Protein AF-A0A2T5M7U8-F1 (afdb_monomer_lite)

Structure (mmCIF, N/CA/C/O backbone):
data_AF-A0A2T5M7U8-F1
#
_entry.id   AF-A0A2T5M7U8-F1
#
loop_
_atom_site.group_PDB
_atom_site.id
_atom_site.type_symbol
_atom_site.label_atom_id
_atom_site.label_alt_id
_atom_site.label_comp_id
_atom_site.label_asym_id
_atom_site.label_entity_id
_atom_site.label_seq_id
_atom_site.pdbx_PDB_ins_code
_atom_site.Cartn_x
_atom_site.Cartn_y
_atom_site.Cartn_z
_atom_site.occupancy
_atom_site.B_iso_or_equiv
_atom_site.auth_seq_id
_atom_site.auth_comp_id
_atom_site.auth_asym_id
_atom_site.auth_atom_id
_atom_site.pdbx_PDB_model_num
ATOM 1 N N . MET A 1 1 ? 13.655 22.685 -53.821 1.00 27.70 1 MET A N 1
ATOM 2 C CA . MET A 1 1 ? 14.341 23.251 -52.641 1.00 27.70 1 MET A CA 1
ATOM 3 C C . MET A 1 1 ? 13.446 23.027 -51.431 1.00 27.70 1 MET A C 1
ATOM 5 O O . MET A 1 1 ? 12.507 23.777 -51.225 1.00 27.70 1 MET A O 1
ATOM 9 N N . VAL A 1 2 ? 13.665 21.926 -50.711 1.00 22.22 2 VAL A N 1
ATOM 10 C CA . VAL A 1 2 ? 12.977 21.591 -49.456 1.00 22.22 2 VAL A CA 1
ATOM 11 C C . VAL A 1 2 ? 14.079 21.524 -48.406 1.00 22.22 2 VAL A C 1
ATOM 13 O O . VAL A 1 2 ? 14.940 20.652 -48.486 1.00 22.22 2 VAL A O 1
ATOM 16 N N . HIS A 1 3 ? 14.112 22.482 -47.484 1.00 22.84 3 HIS A N 1
ATOM 17 C CA . HIS A 1 3 ? 15.019 22.454 -46.340 1.00 22.84 3 HIS A CA 1
ATOM 18 C C . HIS A 1 3 ? 14.261 21.906 -45.131 1.00 22.84 3 HIS A C 1
ATOM 20 O O . HIS A 1 3 ? 13.363 22.553 -44.600 1.00 22.84 3 HIS A O 1
ATOM 26 N N . ARG A 1 4 ? 14.630 20.683 -44.730 1.00 22.94 4 ARG A N 1
ATOM 27 C CA . ARG A 1 4 ? 14.409 20.161 -43.380 1.00 22.94 4 ARG A CA 1
ATOM 28 C C . ARG A 1 4 ? 15.319 20.944 -42.435 1.00 22.94 4 ARG A C 1
ATOM 30 O O . ARG A 1 4 ? 16.530 20.918 -42.625 1.00 22.94 4 ARG A O 1
ATOM 37 N N . GLN A 1 5 ? 14.751 21.580 -41.419 1.00 24.81 5 GLN A N 1
ATOM 38 C CA . GLN A 1 5 ? 15.480 21.870 -40.188 1.00 24.81 5 GLN A CA 1
ATOM 39 C C . GLN A 1 5 ? 15.090 20.798 -39.172 1.00 24.81 5 GLN A C 1
ATOM 41 O O . GLN A 1 5 ? 13.940 20.729 -38.741 1.00 24.81 5 GLN A O 1
ATOM 46 N N . SER A 1 6 ? 16.042 19.919 -38.863 1.00 27.14 6 SER A N 1
ATOM 47 C CA . SER A 1 6 ? 16.039 19.112 -37.649 1.00 27.14 6 SER A CA 1
ATOM 48 C C . SER A 1 6 ? 16.266 20.054 -36.472 1.00 27.14 6 SER A C 1
ATOM 50 O O . SER A 1 6 ? 17.273 20.758 -36.434 1.00 27.14 6 SER A O 1
ATOM 52 N N . GLN A 1 7 ? 15.318 20.105 -35.544 1.00 25.80 7 GLN A N 1
ATOM 53 C CA . GLN A 1 7 ? 15.579 20.618 -34.206 1.00 25.80 7 GLN A CA 1
ATOM 54 C C . GLN A 1 7 ? 15.781 19.406 -33.308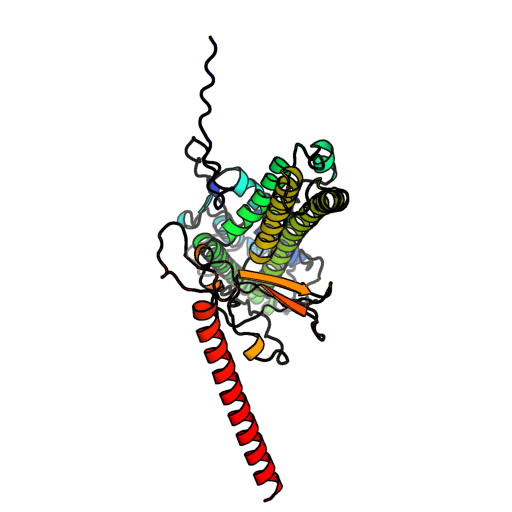 1.00 25.80 7 GLN A C 1
ATOM 56 O O . GLN A 1 7 ? 14.877 18.581 -33.158 1.00 25.80 7 GLN A O 1
ATOM 61 N N . ASP A 1 8 ? 17.004 19.288 -32.807 1.00 23.95 8 ASP A N 1
ATOM 62 C CA . ASP A 1 8 ? 17.447 18.251 -31.892 1.00 23.95 8 ASP A CA 1
ATOM 63 C C . ASP A 1 8 ? 16.664 18.345 -30.576 1.00 23.95 8 ASP A C 1
ATOM 65 O O . ASP A 1 8 ? 16.608 19.388 -29.923 1.00 23.95 8 ASP A O 1
ATOM 69 N N . LEU A 1 9 ? 16.009 17.240 -30.221 1.00 25.14 9 LEU A N 1
ATOM 70 C CA . LEU A 1 9 ? 15.391 17.017 -28.920 1.00 25.14 9 LEU A CA 1
ATOM 71 C C . LEU A 1 9 ? 16.495 16.580 -27.955 1.00 25.14 9 LEU A C 1
ATOM 73 O O . LEU A 1 9 ? 16.935 15.433 -27.989 1.00 25.14 9 LEU A O 1
ATOM 77 N N . GLU A 1 10 ? 16.943 17.492 -27.101 1.00 22.02 10 GLU A N 1
ATOM 78 C CA . GLU A 1 10 ? 17.807 17.166 -25.970 1.00 22.02 10 GLU A CA 1
ATOM 79 C C . GLU A 1 10 ? 16.939 16.517 -24.877 1.00 22.02 10 GLU A C 1
ATOM 81 O O . GLU A 1 10 ? 16.112 17.164 -24.233 1.00 22.02 10 GLU A O 1
ATOM 86 N N . ILE A 1 11 ? 17.040 15.191 -24.760 1.00 27.44 11 ILE A N 1
ATOM 87 C CA . ILE A 1 11 ? 16.282 14.373 -23.807 1.00 27.44 11 ILE A CA 1
ATOM 88 C C . ILE A 1 11 ? 17.068 14.324 -22.493 1.00 27.44 11 ILE A C 1
ATOM 90 O O . ILE A 1 11 ? 18.070 13.614 -22.391 1.00 27.44 11 ILE A O 1
ATOM 94 N N . ASP A 1 12 ? 16.603 15.066 -21.487 1.00 27.77 12 ASP A N 1
ATOM 95 C CA . ASP A 1 12 ? 17.075 14.961 -20.103 1.00 27.77 12 ASP A CA 1
ATOM 96 C C . ASP A 1 12 ? 16.587 13.625 -19.502 1.00 27.77 12 ASP A C 1
ATOM 98 O O . ASP A 1 12 ? 15.392 13.413 -19.276 1.00 27.77 12 ASP A O 1
ATOM 102 N N . ARG A 1 13 ? 17.514 12.673 -19.324 1.00 33.62 13 ARG A N 1
ATOM 103 C CA . ARG A 1 13 ? 17.220 11.248 -19.070 1.00 33.62 13 ARG A CA 1
ATOM 104 C C . ARG A 1 13 ? 16.735 10.941 -17.650 1.00 33.62 13 ARG A C 1
ATOM 106 O O . ARG A 1 13 ? 16.302 9.822 -17.411 1.00 33.62 13 ARG A O 1
ATOM 113 N N . HIS A 1 14 ? 16.747 11.909 -16.733 1.00 34.56 14 HIS A N 1
ATOM 114 C CA . HIS A 1 14 ? 16.357 11.711 -15.328 1.00 34.56 14 HIS A CA 1
ATOM 115 C C . HIS A 1 14 ? 14.884 12.040 -15.021 1.00 34.56 14 HIS A C 1
ATOM 117 O O . HIS A 1 14 ? 14.467 12.012 -13.866 1.00 34.56 14 HIS A O 1
ATOM 123 N N . LYS A 1 15 ? 14.080 12.401 -16.033 1.00 37.00 15 LYS A N 1
ATOM 124 C CA . LYS A 1 15 ? 12.749 13.006 -15.834 1.00 37.00 15 LYS A CA 1
ATOM 125 C C . LYS A 1 15 ? 11.693 12.532 -16.840 1.00 37.00 15 LYS A C 1
ATOM 127 O O . LYS A 1 15 ? 10.871 13.325 -17.297 1.00 37.00 15 LYS A O 1
ATOM 132 N N . TRP A 1 16 ? 11.657 11.244 -17.179 1.00 33.56 16 TRP A N 1
ATOM 133 C CA . TRP A 1 16 ? 10.702 10.704 -18.166 1.00 33.56 16 TRP A CA 1
ATOM 134 C C . TRP A 1 16 ? 9.213 10.884 -17.790 1.00 33.56 16 TRP A C 1
ATOM 136 O O . TRP A 1 16 ? 8.350 10.878 -18.667 1.00 33.56 16 TRP A O 1
ATOM 146 N N . TRP A 1 17 ? 8.885 11.115 -16.514 1.00 36.88 17 TRP A N 1
ATOM 147 C CA . TRP A 1 17 ? 7.527 11.461 -16.052 1.00 36.88 17 TRP A CA 1
ATOM 148 C C . TRP A 1 17 ? 7.168 12.946 -16.200 1.00 36.88 17 TRP A C 1
ATOM 150 O O . TRP A 1 17 ? 5.985 13.289 -16.197 1.00 36.88 17 TRP A O 1
ATOM 160 N N . LEU A 1 18 ? 8.144 13.832 -16.406 1.00 30.69 18 LEU A N 1
ATOM 161 C CA . LEU A 1 18 ? 7.899 15.224 -16.783 1.00 30.69 18 LEU A CA 1
ATOM 162 C C . LEU A 1 18 ? 7.780 15.327 -18.307 1.00 30.69 18 LEU A C 1
ATOM 164 O O . LEU A 1 18 ? 8.507 16.072 -18.962 1.00 30.69 18 LEU A O 1
ATOM 168 N N . ILE A 1 19 ? 6.796 14.636 -18.893 1.00 30.92 19 ILE A N 1
ATOM 169 C CA . ILE A 1 19 ? 6.233 15.134 -20.150 1.00 30.92 19 ILE A CA 1
ATOM 170 C C . ILE A 1 19 ? 5.657 16.503 -19.801 1.00 30.92 19 ILE A C 1
ATOM 172 O O . ILE A 1 19 ? 4.597 16.609 -19.184 1.00 30.92 19 ILE A O 1
ATOM 176 N N . SER A 1 20 ? 6.404 17.548 -20.154 1.00 30.50 20 SER A N 1
ATOM 177 C CA . SER A 1 20 ? 5.992 18.938 -20.041 1.00 30.50 20 SER A CA 1
ATOM 178 C C . SER A 1 20 ? 4.761 19.132 -20.927 1.00 30.50 20 SER A C 1
ATOM 180 O O . SER A 1 20 ? 4.836 19.437 -22.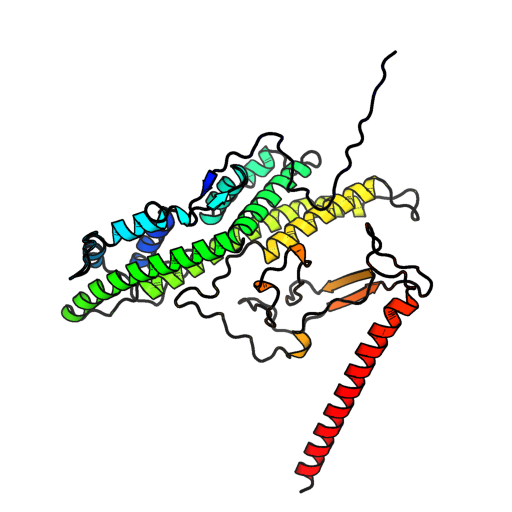120 1.00 30.50 20 SER A O 1
ATOM 182 N N . VAL A 1 21 ? 3.587 18.867 -20.354 1.00 31.17 21 VAL A N 1
ATOM 183 C CA . VAL A 1 21 ? 2.314 19.224 -20.956 1.00 31.17 21 VAL A CA 1
ATOM 184 C C . VAL A 1 21 ? 2.319 20.748 -21.007 1.00 31.17 21 VAL A C 1
ATOM 186 O O . VAL A 1 21 ? 2.217 21.409 -19.982 1.00 31.17 21 VAL A O 1
ATOM 189 N N . LYS A 1 22 ? 2.430 21.325 -22.210 1.00 30.02 22 LYS A N 1
ATOM 190 C CA . LYS A 1 22 ? 2.373 22.779 -22.484 1.00 30.02 22 LYS A CA 1
ATOM 191 C C . LYS A 1 22 ? 1.038 23.456 -22.090 1.00 30.02 22 LYS A C 1
ATOM 193 O O . LYS A 1 22 ? 0.728 24.543 -22.569 1.00 30.02 22 LYS A O 1
ATOM 198 N N . LYS A 1 23 ? 0.213 22.826 -21.249 1.00 32.84 23 LYS A N 1
ATOM 199 C CA . LYS A 1 23 ? -0.976 23.408 -20.618 1.00 32.84 23 LYS A CA 1
ATOM 200 C C . LYS A 1 23 ? -0.789 23.322 -19.106 1.00 32.84 23 LYS A C 1
ATOM 202 O O . LYS A 1 23 ? -0.409 22.247 -18.647 1.00 32.84 23 LYS A O 1
ATOM 207 N N . PRO A 1 24 ? -1.087 24.391 -18.343 1.00 32.56 24 PRO A N 1
ATOM 208 C CA . PRO A 1 24 ? -1.008 24.325 -16.891 1.00 32.56 24 PRO A CA 1
ATOM 209 C C . PRO A 1 24 ? -1.843 23.124 -16.418 1.00 32.56 24 PRO A C 1
ATOM 211 O O . PRO A 1 24 ? -2.996 22.991 -16.863 1.00 32.56 24 PRO A O 1
ATOM 214 N N . PRO A 1 25 ? -1.276 22.207 -15.611 1.00 45.25 25 PRO A N 1
ATOM 215 C CA . PRO A 1 25 ? -2.059 21.131 -15.031 1.00 45.25 25 PRO A CA 1
ATOM 216 C C . PRO A 1 25 ? -3.208 21.790 -14.269 1.00 45.25 25 PRO A C 1
ATOM 218 O O . PRO A 1 25 ? -3.003 22.708 -13.483 1.00 45.25 25 PRO A O 1
ATOM 221 N N . ARG A 1 26 ? -4.449 21.404 -14.580 1.00 46.66 26 ARG A N 1
ATOM 222 C CA . ARG A 1 26 ? -5.574 21.813 -13.740 1.00 46.66 26 ARG A CA 1
ATOM 223 C C . ARG A 1 26 ? -5.384 21.074 -12.429 1.00 46.66 26 ARG A C 1
ATOM 225 O O . ARG A 1 26 ? -5.490 19.849 -12.442 1.00 46.66 26 ARG A O 1
ATOM 232 N N . ASP A 1 27 ? -5.079 21.804 -11.368 1.00 56.75 27 ASP A N 1
ATOM 233 C CA . ASP A 1 27 ? -4.997 21.244 -10.029 1.00 56.75 27 ASP A CA 1
ATOM 234 C C . ASP A 1 27 ? -6.338 20.596 -9.694 1.00 56.75 27 ASP A C 1
ATOM 236 O O . ASP A 1 27 ? -7.401 21.204 -9.866 1.00 56.75 27 ASP A O 1
ATOM 240 N N . ILE A 1 28 ? -6.296 19.328 -9.292 1.00 64.56 28 ILE A N 1
ATOM 241 C CA . ILE A 1 28 ? -7.492 18.613 -8.867 1.00 64.56 28 ILE A CA 1
ATOM 242 C C . ILE A 1 28 ? -7.369 18.360 -7.388 1.00 64.56 28 ILE A C 1
ATOM 244 O O . ILE A 1 28 ? -6.364 17.838 -6.908 1.00 64.56 28 ILE A O 1
ATOM 248 N N . VAL A 1 29 ? -8.432 18.735 -6.699 1.00 72.81 29 VAL A N 1
ATOM 249 C CA . VAL A 1 29 ? -8.633 18.451 -5.294 1.00 72.81 29 VAL A CA 1
ATOM 250 C C . VAL A 1 29 ? -8.789 16.945 -5.129 1.00 72.81 29 VAL A C 1
ATOM 252 O O . VAL A 1 29 ? -9.705 16.338 -5.694 1.00 72.81 29 VAL A O 1
ATOM 255 N N . ASP A 1 30 ? -7.875 16.351 -4.375 1.00 74.62 30 ASP A N 1
ATOM 256 C CA . ASP A 1 30 ? -7.837 14.925 -4.124 1.00 74.62 30 ASP A CA 1
ATOM 257 C C . ASP A 1 30 ? -8.246 14.571 -2.697 1.00 74.62 30 ASP A C 1
ATOM 259 O O . ASP A 1 30 ? -7.797 15.193 -1.733 1.00 74.62 30 ASP A O 1
ATOM 263 N N . ARG A 1 31 ? -9.097 13.546 -2.583 1.00 76.31 31 ARG A N 1
ATOM 264 C CA . ARG A 1 31 ? -9.534 12.976 -1.305 1.00 76.31 31 ARG A CA 1
ATOM 265 C C . ARG A 1 31 ? -8.597 11.834 -0.944 1.00 76.31 31 ARG A C 1
ATOM 267 O O . ARG A 1 31 ? -8.429 10.903 -1.725 1.00 76.31 31 ARG A O 1
ATOM 274 N N . LEU A 1 32 ? -7.970 11.911 0.223 1.00 76.75 32 LEU A N 1
ATOM 275 C CA . LEU A 1 32 ? -6.943 10.946 0.626 1.00 76.75 32 LEU A CA 1
ATOM 276 C C . LEU A 1 32 ? -7.530 9.565 0.928 1.00 76.75 32 LEU A C 1
ATOM 278 O O . LEU A 1 32 ? -6.963 8.552 0.525 1.00 76.75 32 LEU A O 1
ATOM 282 N N . MET A 1 33 ? -8.691 9.542 1.582 1.00 80.88 33 MET A N 1
ATOM 283 C CA . MET A 1 33 ? -9.480 8.339 1.821 1.00 80.88 33 MET A CA 1
ATOM 284 C C . MET A 1 33 ? -10.809 8.459 1.083 1.00 80.88 33 MET A C 1
ATOM 286 O O . MET A 1 33 ? -11.453 9.508 1.107 1.00 80.88 33 MET A O 1
ATOM 290 N N . GLU A 1 34 ? -11.220 7.387 0.416 1.00 80.88 34 GLU A N 1
ATOM 291 C CA . GLU A 1 34 ? -12.511 7.355 -0.261 1.00 80.88 34 GLU A CA 1
ATOM 292 C C . GLU A 1 34 ? -13.635 7.094 0.762 1.00 80.88 34 GLU A C 1
ATOM 294 O O . GLU A 1 34 ? -13.446 6.304 1.692 1.00 80.88 34 GLU A O 1
ATOM 299 N N . PRO A 1 35 ? -14.821 7.720 0.630 1.00 82.62 35 PRO A N 1
ATOM 300 C CA . PRO A 1 35 ? -15.939 7.520 1.562 1.00 82.62 35 PRO A CA 1
ATOM 301 C C . PRO A 1 35 ? -16.343 6.050 1.750 1.00 82.62 35 PRO A C 1
ATOM 303 O O . PRO A 1 35 ? -16.767 5.646 2.832 1.00 82.62 35 PRO A O 1
ATOM 306 N N . GLN A 1 36 ? -16.161 5.231 0.714 1.00 84.88 36 GLN A N 1
ATOM 307 C CA . GLN A 1 36 ? -16.410 3.792 0.734 1.00 84.88 36 GLN A CA 1
ATOM 308 C C . GLN A 1 36 ? -15.543 3.064 1.771 1.00 84.88 36 GLN A C 1
ATOM 310 O O . GLN A 1 36 ? -15.960 2.026 2.274 1.00 84.88 36 GLN A O 1
ATOM 315 N N . THR A 1 37 ? -14.378 3.602 2.146 1.00 88.06 37 THR A N 1
ATOM 316 C CA . THR A 1 37 ? -13.511 3.003 3.170 1.00 88.06 37 THR A CA 1
ATOM 317 C C . THR A 1 37 ? -14.213 2.912 4.525 1.00 88.06 37 THR A C 1
ATOM 319 O O . THR A 1 37 ? -14.082 1.895 5.203 1.00 88.06 37 THR A O 1
ATOM 322 N N . ALA A 1 38 ? -15.008 3.920 4.904 1.00 87.94 38 ALA A N 1
ATOM 323 C CA . ALA A 1 38 ? -15.804 3.866 6.133 1.00 87.94 38 ALA A CA 1
ATOM 324 C C . ALA A 1 38 ? -16.936 2.832 6.037 1.00 87.94 38 ALA A C 1
ATOM 326 O O . ALA A 1 38 ? -17.199 2.113 6.996 1.00 87.94 38 ALA A O 1
ATOM 327 N N . VAL A 1 39 ? -17.572 2.715 4.867 1.00 88.31 39 VAL A N 1
ATOM 328 C CA . VAL A 1 39 ? -18.644 1.735 4.630 1.00 88.31 39 VAL A CA 1
ATOM 329 C C . VAL A 1 39 ? -18.109 0.303 4.717 1.00 88.31 39 VAL A C 1
ATOM 331 O O . VAL A 1 39 ? -18.663 -0.509 5.453 1.00 88.31 39 VAL A O 1
ATOM 334 N N . HIS A 1 40 ? -17.000 0.006 4.033 1.00 90.75 40 HIS A N 1
ATOM 335 C CA . HIS A 1 40 ? -16.354 -1.309 4.085 1.00 90.75 40 HIS A CA 1
ATOM 336 C C . HIS A 1 40 ? -15.841 -1.651 5.488 1.00 90.75 40 HIS A C 1
ATOM 338 O O . HIS A 1 40 ? -15.850 -2.815 5.883 1.00 90.75 40 HIS A O 1
ATOM 344 N N . PHE A 1 41 ? -15.408 -0.651 6.258 1.00 93.44 41 PHE A N 1
ATOM 345 C CA . PHE A 1 41 ? -15.037 -0.862 7.651 1.00 93.44 41 PHE A CA 1
ATOM 346 C C . PHE A 1 41 ? -16.231 -1.290 8.505 1.00 93.44 41 PHE A C 1
ATOM 348 O O . PHE A 1 41 ? -16.125 -2.261 9.250 1.00 93.44 41 PHE A O 1
ATOM 355 N N . LEU A 1 42 ? -17.374 -0.612 8.376 1.00 90.69 42 LEU A N 1
ATOM 356 C CA . LEU A 1 42 ? -18.582 -1.000 9.104 1.00 90.69 42 LEU A CA 1
ATOM 357 C C . LEU A 1 42 ? -19.034 -2.410 8.708 1.00 90.69 42 LEU A C 1
ATOM 359 O O . LEU A 1 42 ? -19.317 -3.220 9.585 1.00 90.69 42 LEU A O 1
ATOM 363 N N . GLU A 1 43 ? -19.013 -2.748 7.416 1.00 90.69 43 GLU A N 1
ATOM 364 C CA . GLU A 1 43 ? -19.286 -4.111 6.938 1.00 90.69 43 GLU A CA 1
ATOM 365 C C . GLU A 1 43 ? -18.338 -5.150 7.568 1.00 90.69 43 GLU A C 1
ATOM 367 O O . GLU A 1 43 ? -18.771 -6.228 7.994 1.00 90.69 43 GLU A O 1
ATOM 372 N N . PHE A 1 44 ? -17.051 -4.817 7.698 1.00 93.00 44 PHE A N 1
ATOM 373 C CA . PHE A 1 44 ? -16.075 -5.640 8.410 1.00 93.00 44 PHE A CA 1
ATOM 374 C C . PHE A 1 44 ? -16.420 -5.799 9.899 1.00 93.00 44 PHE A C 1
ATOM 376 O O . PHE A 1 44 ? -16.340 -6.912 10.413 1.00 93.00 44 PHE A O 1
ATOM 383 N N . CYS A 1 45 ? -16.845 -4.744 10.593 1.00 91.56 45 CYS A N 1
ATOM 384 C CA . CYS A 1 45 ? -17.178 -4.822 12.018 1.00 91.56 45 CYS A CA 1
ATOM 385 C C . CYS A 1 45 ? -18.322 -5.802 12.331 1.00 91.56 45 CYS A C 1
ATOM 387 O O . CYS A 1 45 ? -18.331 -6.389 13.414 1.00 91.56 45 CYS A O 1
ATOM 389 N N . PHE A 1 46 ? -19.260 -6.007 11.398 1.00 89.56 46 PHE A N 1
ATOM 390 C CA . PHE A 1 46 ? -20.347 -6.986 11.542 1.00 89.56 46 PHE A CA 1
ATOM 391 C C . PHE A 1 46 ? -19.964 -8.381 11.038 1.00 89.56 46 PHE A C 1
ATOM 393 O O . PHE A 1 46 ? -20.272 -9.386 11.678 1.00 89.56 46 PHE A O 1
ATOM 400 N N . SER A 1 47 ? -19.291 -8.468 9.888 1.00 90.88 47 SER A N 1
ATOM 401 C CA . SER A 1 47 ? -18.923 -9.760 9.290 1.00 90.88 47 SER A CA 1
ATOM 402 C C . SER A 1 47 ? -17.744 -10.432 10.003 1.00 90.88 47 SER A C 1
ATOM 404 O O . SER A 1 47 ? -17.709 -11.654 10.137 1.00 90.88 47 SER A O 1
ATOM 406 N N . GLY A 1 48 ? -16.783 -9.639 10.475 1.00 89.75 48 GLY A N 1
ATOM 407 C CA . GLY A 1 48 ? -15.490 -10.076 10.995 1.00 89.75 48 GLY A CA 1
ATOM 408 C C . GLY A 1 48 ? -14.481 -10.489 9.922 1.00 89.75 48 GLY A C 1
ATOM 409 O O . GLY A 1 48 ? -13.406 -10.972 10.276 1.00 89.75 48 GLY A O 1
ATOM 410 N N . ILE A 1 49 ? -14.793 -10.320 8.633 1.00 89.31 49 ILE A N 1
ATOM 411 C CA . ILE A 1 49 ? -13.929 -10.749 7.525 1.00 89.31 49 ILE A CA 1
ATOM 412 C C . ILE A 1 49 ? -13.096 -9.562 7.043 1.00 89.31 49 ILE A C 1
ATOM 414 O O . ILE A 1 49 ? -13.620 -8.589 6.503 1.00 89.31 49 ILE A O 1
ATOM 418 N N . LEU A 1 50 ? -11.780 -9.638 7.228 1.00 87.75 50 LEU A N 1
ATOM 419 C CA . LEU A 1 50 ? -10.848 -8.614 6.766 1.00 87.75 50 LEU A CA 1
ATOM 420 C C . LEU A 1 50 ? -10.751 -8.597 5.229 1.00 87.75 50 LEU A C 1
ATOM 422 O O . LEU A 1 50 ? -10.962 -9.624 4.581 1.00 87.75 50 LEU A O 1
ATOM 426 N N . PRO A 1 51 ? -10.303 -7.479 4.624 1.00 81.19 51 PRO A N 1
ATOM 427 C CA . PRO A 1 51 ? -10.084 -7.378 3.175 1.00 81.19 51 PRO A CA 1
ATOM 428 C C . PRO A 1 51 ? -9.163 -8.455 2.572 1.00 81.19 51 PRO A C 1
ATOM 430 O O . PRO A 1 51 ? -9.236 -8.739 1.378 1.00 81.19 51 PRO A O 1
ATOM 433 N N . ASN A 1 52 ? -8.286 -9.053 3.384 1.00 80.94 52 ASN A N 1
ATOM 434 C CA . ASN A 1 52 ? -7.384 -10.139 2.987 1.00 80.94 52 ASN A CA 1
ATOM 435 C C . ASN A 1 52 ? -8.008 -11.544 3.135 1.00 80.94 52 ASN A C 1
ATOM 437 O O . ASN A 1 52 ? -7.315 -12.541 2.943 1.00 80.94 52 ASN A O 1
ATOM 441 N N . GLY A 1 53 ? -9.291 -11.633 3.497 1.00 84.19 53 GLY A N 1
ATOM 442 C CA . GLY A 1 53 ? -10.027 -12.879 3.703 1.00 84.19 53 GLY A CA 1
ATOM 443 C C . GLY A 1 53 ? -9.792 -13.553 5.058 1.00 84.19 53 GLY A C 1
ATOM 444 O O . GLY A 1 53 ? -10.347 -14.622 5.292 1.00 84.19 53 GLY A O 1
ATOM 445 N N . LYS A 1 54 ? -8.981 -12.969 5.952 1.00 86.31 54 LYS A N 1
ATOM 446 C CA . LYS A 1 54 ? -8.780 -13.495 7.311 1.00 86.31 54 LYS A CA 1
ATOM 447 C C . LYS A 1 54 ? -9.933 -13.077 8.221 1.00 86.31 54 LYS A C 1
ATOM 449 O O . LYS A 1 54 ? -10.414 -11.951 8.134 1.00 86.31 54 LYS A O 1
ATOM 454 N N . GLU A 1 55 ? -10.326 -13.954 9.135 1.00 89.44 55 GLU A N 1
ATOM 455 C CA . GLU A 1 55 ? -11.284 -13.609 10.187 1.00 89.44 55 GLU A CA 1
ATOM 456 C C . GLU A 1 55 ? -10.582 -12.916 11.357 1.00 89.44 55 GLU A C 1
ATOM 458 O O . GLU A 1 55 ? -9.464 -13.279 11.740 1.00 89.44 55 GLU A O 1
ATOM 463 N N . THR A 1 56 ? -11.234 -11.903 11.926 1.00 90.44 56 THR A N 1
ATOM 464 C CA . THR A 1 56 ? -10.766 -11.277 13.161 1.00 90.44 56 THR A CA 1
ATOM 465 C C . THR A 1 56 ? -11.064 -12.163 14.370 1.00 90.44 56 THR A C 1
ATOM 467 O O . THR A 1 56 ? -12.105 -12.807 14.454 1.00 90.44 56 THR A O 1
ATOM 470 N N . ALA A 1 57 ? -10.137 -12.166 15.328 1.00 90.25 57 ALA A N 1
ATOM 471 C CA . ALA A 1 57 ? -10.337 -12.767 16.646 1.00 90.25 57 ALA A CA 1
ATOM 472 C C . ALA A 1 57 ? -10.951 -11.781 17.659 1.00 90.25 57 ALA A C 1
ATOM 474 O O . ALA A 1 57 ? -11.132 -12.139 18.820 1.00 90.25 57 ALA A O 1
ATOM 475 N N . LEU A 1 58 ? -11.185 -10.526 17.258 1.00 90.88 58 LEU A N 1
ATOM 476 C CA . LEU A 1 58 ? -11.814 -9.516 18.104 1.00 90.88 58 LEU A CA 1
ATOM 477 C C . LEU A 1 58 ? -13.334 -9.693 18.121 1.00 90.88 58 LEU A C 1
ATOM 479 O O . LEU A 1 58 ? -13.925 -10.204 17.169 1.00 90.88 58 LEU A O 1
ATOM 483 N N . GLU A 1 59 ? -13.955 -9.220 19.198 1.00 92.38 59 GLU A N 1
ATOM 484 C CA . GLU A 1 59 ? -15.411 -9.161 19.298 1.00 92.38 59 GLU A CA 1
ATOM 485 C C . GLU A 1 59 ? -16.002 -8.266 18.208 1.00 92.38 59 GLU A C 1
ATOM 487 O O . GLU A 1 59 ? -15.447 -7.217 17.875 1.00 92.38 59 GLU A O 1
ATOM 492 N N . LYS A 1 60 ? -17.129 -8.706 17.647 1.00 92.75 60 LYS A N 1
ATOM 493 C CA . LYS A 1 60 ? -17.828 -8.041 16.541 1.00 92.75 60 LYS A CA 1
ATOM 494 C C . LYS A 1 60 ? -18.901 -7.089 17.060 1.00 92.75 60 LYS A C 1
ATOM 496 O O . LYS A 1 60 ? -19.311 -7.162 18.222 1.00 92.75 60 LYS A O 1
ATOM 501 N N . LEU A 1 61 ? -19.370 -6.209 16.180 1.00 90.44 61 LEU A N 1
ATOM 502 C CA . LEU A 1 61 ? -20.564 -5.411 16.444 1.00 90.44 61 LEU A CA 1
ATOM 503 C C . LEU A 1 61 ? -21.825 -6.269 16.295 1.00 90.44 61 LEU A C 1
ATOM 505 O O . LEU A 1 61 ? -21.938 -7.080 15.373 1.00 90.44 61 LEU A O 1
ATOM 509 N N . ASN A 1 62 ? -22.773 -6.056 17.201 1.00 89.06 62 ASN A N 1
ATOM 510 C CA . ASN A 1 62 ? -24.103 -6.646 17.176 1.00 89.06 62 ASN A CA 1
ATOM 511 C C . ASN A 1 62 ? -25.042 -5.739 16.369 1.00 89.06 62 ASN A C 1
ATOM 513 O O . ASN A 1 62 ? -24.827 -4.527 16.334 1.00 89.06 62 ASN A O 1
ATOM 517 N N . PRO A 1 63 ? -26.109 -6.267 15.742 1.00 86.94 63 PRO A N 1
ATOM 518 C CA . PRO A 1 63 ? -27.058 -5.445 14.986 1.00 86.94 63 PRO A CA 1
ATOM 519 C C . PRO A 1 63 ? -27.634 -4.270 15.787 1.00 86.94 63 PRO A C 1
ATOM 521 O O . PRO A 1 63 ? -27.844 -3.198 15.223 1.00 86.94 63 PRO A O 1
ATOM 524 N N . ASP A 1 64 ? -27.819 -4.449 17.096 1.00 85.88 64 ASP A N 1
ATOM 525 C CA . ASP A 1 64 ? -28.326 -3.412 17.997 1.00 85.88 64 ASP A CA 1
ATOM 526 C C . ASP A 1 64 ? -27.330 -2.257 18.189 1.00 85.88 64 ASP A C 1
ATOM 528 O O . ASP A 1 64 ? -27.744 -1.125 18.436 1.00 85.88 64 ASP A O 1
ATOM 532 N N . ASP A 1 65 ? -26.028 -2.479 17.966 1.00 87.38 65 ASP A N 1
ATOM 533 C CA . ASP A 1 65 ? -25.011 -1.429 18.079 1.00 87.38 65 ASP A CA 1
ATOM 534 C C . ASP A 1 65 ? -25.131 -0.367 16.973 1.00 87.38 65 ASP A C 1
ATOM 536 O O . ASP A 1 65 ? -24.631 0.752 17.121 1.00 87.38 65 ASP A O 1
ATOM 540 N N . MET A 1 66 ? -25.832 -0.679 15.872 1.00 84.62 66 MET A N 1
ATOM 541 C CA . MET A 1 66 ? -26.082 0.261 14.770 1.00 84.62 66 MET A CA 1
ATOM 542 C C . MET A 1 66 ? -26.785 1.537 15.236 1.00 84.62 66 MET A C 1
ATOM 544 O O . MET A 1 66 ? -26.589 2.596 14.640 1.00 84.62 66 MET A O 1
ATOM 548 N N . GLN A 1 67 ? -27.583 1.470 16.306 1.00 87.25 67 GLN A N 1
ATOM 549 C CA . GLN A 1 67 ? -28.266 2.650 16.835 1.00 87.25 67 GLN A CA 1
ATOM 550 C C . GLN A 1 67 ? -27.280 3.717 17.339 1.00 87.25 67 GLN A C 1
ATOM 552 O O . GLN A 1 67 ? -27.559 4.910 17.223 1.00 87.25 67 GLN A O 1
ATOM 557 N N . TYR A 1 68 ? -26.101 3.309 17.826 1.00 87.94 68 TYR A N 1
ATOM 558 C CA . TYR A 1 68 ? -25.097 4.227 18.365 1.00 87.94 68 TYR A CA 1
ATOM 559 C C . TYR A 1 68 ? -24.328 4.978 17.278 1.00 87.94 68 TYR A C 1
ATOM 561 O O . TYR A 1 68 ? -23.867 6.088 17.524 1.00 87.94 68 TYR A O 1
ATOM 569 N N . LEU A 1 69 ? -24.265 4.449 16.050 1.00 86.06 69 LEU A N 1
ATOM 570 C CA . LEU A 1 69 ? -23.722 5.189 14.901 1.00 86.06 69 LEU A CA 1
ATOM 571 C C . LEU A 1 69 ? -24.555 6.433 14.570 1.00 86.06 69 LEU A C 1
ATOM 573 O O . LEU A 1 69 ? -24.018 7.422 14.069 1.00 86.06 69 LEU A O 1
ATOM 577 N N . HIS A 1 70 ? -25.857 6.380 14.858 1.00 86.81 70 HIS A N 1
ATOM 578 C CA . HIS A 1 70 ? -26.809 7.468 14.640 1.00 86.81 70 HIS A CA 1
ATOM 579 C C . HIS A 1 70 ? -27.056 8.316 15.895 1.00 86.81 70 HIS A C 1
ATOM 581 O O . HIS A 1 70 ? -27.886 9.224 15.862 1.00 86.81 70 HIS A O 1
ATOM 587 N N . ALA A 1 71 ? -26.335 8.045 16.983 1.00 86.56 71 ALA A N 1
ATOM 588 C CA . ALA A 1 71 ? -26.398 8.807 18.220 1.00 86.56 71 ALA A CA 1
ATOM 589 C C . ALA A 1 71 ? -25.189 9.746 18.352 1.00 86.56 71 ALA A C 1
ATOM 591 O O . ALA A 1 71 ? -24.144 9.540 17.731 1.00 86.56 71 ALA A O 1
ATOM 592 N N . SER A 1 72 ? -25.353 10.793 19.161 1.00 86.00 72 SER A N 1
ATOM 593 C CA . SER A 1 72 ? -24.276 11.709 19.545 1.00 86.00 72 SER A CA 1
ATOM 594 C C . SER A 1 72 ? -23.791 11.364 20.962 1.00 86.00 72 SER A C 1
ATOM 596 O O . SER A 1 72 ? -24.621 10.950 21.782 1.00 86.00 72 SER A O 1
ATOM 598 N N . PRO A 1 73 ? -22.489 11.503 21.271 1.00 82.19 73 PRO A N 1
ATOM 599 C CA . PRO A 1 73 ? -21.975 11.283 22.620 1.00 82.19 73 PRO A CA 1
ATOM 600 C C . PRO A 1 73 ? -22.650 12.186 23.666 1.00 82.19 73 PRO A C 1
ATOM 602 O O . PRO A 1 73 ? -22.986 13.343 23.409 1.00 82.19 73 PRO A O 1
ATOM 605 N N . GLU A 1 74 ? -22.850 11.667 24.879 1.00 70.25 74 GLU A N 1
ATOM 606 C CA . GLU A 1 74 ? -23.450 12.444 25.969 1.00 70.25 74 GLU A CA 1
ATOM 607 C C . GLU A 1 74 ? -22.527 13.588 26.418 1.00 70.25 74 GLU A C 1
ATOM 609 O O . GLU A 1 74 ? -21.381 13.355 26.799 1.00 70.25 74 GLU A O 1
ATOM 614 N N . GLY A 1 75 ? -23.056 14.816 26.448 1.00 68.81 75 GLY A N 1
ATOM 615 C CA . GLY A 1 75 ? -22.318 16.008 26.888 1.00 68.81 75 GLY A CA 1
ATOM 616 C C . GLY A 1 75 ? -21.495 16.693 25.795 1.00 68.81 75 GLY A C 1
ATOM 617 O O . GLY A 1 75 ? -20.694 17.570 26.105 1.00 68.81 75 GLY A O 1
ATOM 618 N N . ASP A 1 76 ? -21.693 16.304 24.538 1.00 76.19 76 ASP A N 1
ATOM 619 C CA . ASP A 1 76 ? -20.996 16.868 23.390 1.00 76.19 76 ASP A CA 1
ATOM 620 C C . ASP A 1 76 ? -21.642 18.171 22.883 1.00 76.19 76 ASP A C 1
ATOM 622 O O . ASP A 1 76 ? -22.862 18.253 22.723 1.00 76.19 76 ASP A O 1
ATOM 626 N N . GLU A 1 77 ? -20.823 19.189 22.610 1.00 69.75 77 GLU A N 1
ATOM 627 C CA . GLU A 1 77 ? -21.268 20.487 22.086 1.00 69.75 77 GLU A CA 1
ATOM 628 C C . GLU A 1 77 ? -21.609 20.450 20.585 1.00 69.75 77 GLU A C 1
ATOM 630 O O . GLU A 1 77 ? -22.421 21.253 20.129 1.00 69.75 77 GLU A O 1
ATOM 635 N N . ASP A 1 78 ? -21.023 19.531 19.806 1.00 76.06 78 ASP A N 1
ATOM 636 C CA . ASP A 1 78 ? -21.226 19.463 18.350 1.00 76.06 78 ASP A CA 1
ATOM 637 C C . ASP A 1 78 ? -22.556 18.774 17.978 1.00 76.06 78 ASP A C 1
ATOM 639 O O . ASP A 1 78 ? -23.132 19.064 16.932 1.00 76.06 78 ASP A O 1
ATOM 643 N N . GLY A 1 79 ? -23.088 17.895 18.839 1.00 78.81 79 GLY A N 1
ATOM 644 C CA . GLY A 1 79 ? -24.445 17.324 18.740 1.00 78.81 79 GLY A CA 1
ATOM 645 C C . GLY A 1 79 ? -24.735 16.434 17.519 1.00 78.81 79 GLY A C 1
ATOM 646 O O . GLY A 1 79 ? -25.839 15.898 17.394 1.00 78.81 79 GLY A O 1
ATOM 647 N N . ARG A 1 80 ? -23.770 16.263 16.609 1.00 85.62 80 ARG A N 1
ATOM 648 C CA . ARG A 1 80 ? -23.892 15.437 15.402 1.00 85.62 80 ARG A CA 1
ATOM 649 C C . ARG A 1 80 ? -23.692 13.951 15.704 1.00 85.62 80 ARG A C 1
ATOM 651 O O . ARG A 1 80 ? -22.955 13.607 16.633 1.00 85.62 80 ARG A O 1
ATOM 658 N N . PRO A 1 81 ? -24.328 13.057 14.927 1.00 88.56 81 PRO A N 1
ATOM 659 C CA . PRO A 1 81 ? -24.137 11.625 15.083 1.00 88.56 81 PRO A CA 1
ATOM 660 C C . PRO A 1 81 ? -22.748 11.190 14.602 1.00 88.56 81 PRO A C 1
ATOM 662 O O . PRO A 1 81 ? -22.186 11.778 13.670 1.00 88.56 81 PRO A O 1
ATOM 665 N N . ILE A 1 82 ? -22.222 10.106 15.181 1.00 87.25 82 ILE A N 1
ATOM 666 C CA . ILE A 1 82 ? -20.894 9.570 14.834 1.00 87.25 82 ILE A CA 1
ATOM 667 C C . ILE A 1 82 ? -20.763 9.303 13.329 1.00 87.25 82 ILE A C 1
ATOM 669 O O . ILE A 1 82 ? -19.754 9.664 12.722 1.00 87.25 82 ILE A O 1
ATOM 673 N N . SER A 1 83 ? -21.791 8.733 12.689 1.00 85.38 83 SER A N 1
ATOM 674 C CA . SER A 1 83 ? -21.758 8.445 11.252 1.00 85.38 83 SER A CA 1
ATOM 675 C C . SER A 1 83 ? -21.550 9.699 10.398 1.00 85.38 83 SER A C 1
ATOM 677 O O . SER A 1 83 ? -20.857 9.649 9.384 1.00 85.38 83 SER A O 1
ATOM 679 N N . GLU A 1 84 ? -22.136 10.832 10.794 1.00 85.88 84 GLU A N 1
ATOM 680 C CA . GLU A 1 84 ? -21.993 12.090 10.056 1.00 85.88 84 GLU A CA 1
ATOM 681 C C . GLU A 1 84 ? -20.588 12.673 10.222 1.00 85.88 84 GLU A C 1
ATOM 683 O O . GLU A 1 84 ? -19.985 13.078 9.229 1.00 85.88 84 GLU A O 1
ATOM 688 N N . ARG A 1 85 ? -20.032 12.626 11.438 1.00 87.06 85 ARG A N 1
ATOM 689 C CA . ARG A 1 85 ? -18.653 13.061 11.722 1.00 87.06 85 ARG A CA 1
ATOM 690 C C . ARG A 1 85 ? -17.623 12.260 10.945 1.00 87.06 85 ARG A C 1
ATOM 692 O O . ARG A 1 85 ? -16.722 12.813 10.325 1.00 87.06 85 ARG A O 1
ATOM 699 N N . VAL A 1 86 ? -17.773 10.939 10.928 1.00 86.38 86 VAL A N 1
ATOM 700 C CA . VAL A 1 86 ? -16.899 10.062 10.146 1.00 86.38 86 VAL A CA 1
ATOM 701 C C . VAL A 1 86 ? -16.975 10.434 8.666 1.00 86.38 86 VAL A C 1
ATOM 703 O O . VAL A 1 86 ? -15.945 10.645 8.027 1.00 86.38 86 VAL A O 1
ATOM 706 N N . MET A 1 87 ? -18.181 10.581 8.111 1.00 83.81 87 MET A N 1
ATOM 707 C CA . MET A 1 87 ? -18.353 10.889 6.689 1.00 83.81 87 MET A CA 1
ATOM 708 C C . MET A 1 87 ? -17.856 12.293 6.311 1.00 83.81 87 MET A C 1
ATOM 710 O O . MET A 1 87 ? -17.273 12.454 5.233 1.00 83.81 87 MET A O 1
ATOM 714 N N . SER A 1 88 ? -18.022 13.295 7.181 1.00 82.12 88 SER A N 1
ATOM 715 C CA . SER A 1 88 ? -17.524 14.656 6.945 1.00 82.12 88 SER A CA 1
ATOM 716 C C . SER A 1 88 ? -15.991 14.722 6.949 1.00 82.12 88 SER A C 1
ATOM 718 O O . SER A 1 88 ? -15.405 15.454 6.143 1.00 82.12 88 SER A O 1
ATOM 720 N N . ARG A 1 89 ? -15.337 13.901 7.785 1.00 81.69 89 ARG A N 1
ATOM 721 C CA . ARG A 1 89 ? -13.873 13.786 7.888 1.00 81.69 89 ARG A CA 1
ATOM 722 C C . ARG A 1 89 ? -13.255 12.941 6.773 1.00 81.69 89 ARG A C 1
ATOM 724 O O . ARG A 1 89 ? -12.268 13.379 6.186 1.00 81.69 89 ARG A O 1
ATOM 731 N N . VAL A 1 90 ? -13.820 11.771 6.444 1.00 75.56 90 VAL A N 1
ATOM 732 C CA . VAL A 1 90 ? -13.310 10.896 5.361 1.00 75.56 90 VAL A CA 1
ATOM 733 C C . VAL A 1 90 ? -13.408 11.595 4.005 1.00 75.56 90 VAL A C 1
ATOM 735 O O . VAL A 1 90 ? -12.482 11.529 3.204 1.00 75.56 90 VAL A O 1
ATOM 738 N N . GLY A 1 91 ? -14.505 12.316 3.752 1.00 62.19 91 GLY A N 1
ATOM 739 C CA . GLY A 1 91 ? -14.702 13.062 2.507 1.00 62.19 91 GLY A CA 1
ATOM 740 C C . GLY A 1 91 ? -13.934 14.388 2.416 1.00 62.19 91 GLY A C 1
ATOM 741 O O . GLY A 1 91 ? -13.977 15.018 1.358 1.00 62.19 91 GLY A O 1
ATOM 742 N N . SER A 1 92 ? -13.254 14.807 3.494 1.00 61.91 92 SER A N 1
ATOM 743 C CA . SER A 1 92 ? -12.587 16.112 3.648 1.00 61.91 92 SER A CA 1
ATOM 744 C C . SER A 1 92 ? -13.522 17.321 3.454 1.00 61.91 92 SER A C 1
ATOM 746 O O . SER A 1 92 ? -13.124 18.348 2.908 1.00 61.91 92 SER A O 1
ATOM 748 N N . VAL A 1 93 ? -14.778 17.211 3.903 1.00 60.84 93 VAL A N 1
ATOM 749 C CA . VAL A 1 93 ? -15.755 18.318 3.866 1.00 60.84 93 VAL A CA 1
ATOM 750 C C . VAL A 1 93 ? -15.421 19.368 4.928 1.00 60.84 93 VAL A C 1
ATOM 752 O O . VAL A 1 93 ? -15.493 20.562 4.655 1.00 60.84 93 VAL A O 1
ATOM 755 N N . GLU A 1 94 ? -15.003 18.929 6.115 1.00 64.56 94 GLU A N 1
ATOM 756 C CA . GLU A 1 94 ? -14.602 19.823 7.213 1.00 64.56 94 GLU A CA 1
ATOM 757 C C . GLU A 1 94 ? -13.144 20.261 7.130 1.00 64.56 94 GLU A C 1
ATOM 759 O O . GLU A 1 94 ? -12.803 21.379 7.500 1.00 64.56 94 GLU A O 1
ATOM 764 N N . ASP A 1 95 ? -12.277 19.400 6.607 1.00 66.50 95 ASP A N 1
ATOM 765 C CA . ASP A 1 95 ? -10.840 19.638 6.610 1.00 66.50 95 ASP A CA 1
ATOM 766 C C . ASP A 1 95 ? -10.313 19.845 5.201 1.00 66.50 95 ASP A C 1
ATOM 768 O O . ASP A 1 95 ? -9.539 19.047 4.659 1.00 66.50 95 ASP A O 1
ATOM 772 N N . SER A 1 96 ? -10.754 20.943 4.596 1.00 63.31 96 SER A N 1
ATOM 773 C CA . SER A 1 96 ? -10.320 21.311 3.250 1.00 63.31 96 SER A CA 1
ATOM 774 C C . SER A 1 96 ? -8.805 21.548 3.165 1.00 63.31 96 SER A C 1
ATOM 776 O O . SER A 1 96 ? -8.209 21.282 2.126 1.00 63.31 96 SER A O 1
ATOM 778 N N . ASP A 1 97 ? -8.151 21.941 4.263 1.00 66.88 97 ASP A N 1
ATOM 779 C CA . ASP A 1 97 ? -6.693 22.154 4.319 1.00 66.88 97 ASP A CA 1
ATOM 780 C C . ASP A 1 97 ? -5.877 20.859 4.149 1.00 66.88 97 ASP A C 1
ATOM 782 O O . ASP A 1 97 ? -4.690 20.893 3.800 1.00 66.88 97 ASP A O 1
ATOM 786 N N . ARG A 1 98 ? -6.514 19.702 4.380 1.00 65.88 98 ARG A N 1
ATOM 787 C CA . ARG A 1 98 ? -5.903 18.374 4.233 1.00 65.88 98 ARG A CA 1
ATOM 788 C C . ARG A 1 98 ? -6.056 17.806 2.823 1.00 65.88 98 ARG A C 1
ATOM 790 O O . ARG A 1 98 ? -5.390 16.820 2.500 1.00 65.88 98 ARG A O 1
ATOM 797 N N . LEU A 1 99 ? -6.860 18.450 1.974 1.00 66.62 99 LEU A N 1
ATOM 798 C CA . LEU A 1 99 ? -6.967 18.113 0.560 1.00 66.62 99 LEU A CA 1
ATOM 799 C C . LEU A 1 99 ? -5.638 18.401 -0.137 1.00 66.62 99 LEU A C 1
ATOM 801 O O . LEU A 1 99 ? -5.045 19.475 -0.003 1.00 66.62 99 LEU A O 1
ATOM 805 N N . CYS A 1 100 ? -5.168 17.423 -0.900 1.00 66.38 100 CYS A N 1
ATOM 806 C CA . CYS A 1 100 ? -3.945 17.558 -1.672 1.00 66.38 100 CYS A CA 1
ATOM 807 C C . CYS A 1 100 ? -4.289 17.918 -3.117 1.00 66.38 100 CYS A C 1
ATOM 809 O O . CYS A 1 100 ? -5.281 17.452 -3.679 1.00 66.38 100 CYS A O 1
ATOM 811 N N . LEU A 1 101 ? -3.466 18.776 -3.721 1.00 60.16 101 LEU A N 1
ATOM 812 C CA . LEU A 1 101 ? -3.560 19.063 -5.146 1.00 60.16 101 LEU A CA 1
ATOM 813 C C . LEU A 1 101 ? -2.759 17.996 -5.882 1.00 60.16 101 LEU A C 1
ATOM 815 O O . LEU A 1 101 ? -1.531 17.963 -5.794 1.00 60.16 101 LEU A O 1
ATOM 819 N N . VAL A 1 102 ? -3.453 17.113 -6.597 1.00 57.12 102 VAL A N 1
ATOM 820 C CA . VAL A 1 102 ? -2.783 16.152 -7.473 1.00 57.12 102 VAL A CA 1
ATOM 821 C C . VAL A 1 102 ? -2.468 16.833 -8.792 1.00 57.12 102 VAL A C 1
ATOM 823 O O . VAL A 1 102 ? -3.358 17.347 -9.480 1.00 57.12 102 VAL A O 1
ATOM 826 N N . VAL A 1 103 ? -1.197 16.770 -9.186 1.00 55.31 103 VAL A N 1
ATOM 827 C CA . VAL A 1 103 ? -0.747 17.216 -10.504 1.00 55.31 103 VAL A CA 1
ATOM 828 C C . VAL A 1 103 ? -1.188 16.186 -11.550 1.00 55.31 103 VAL A C 1
ATOM 830 O O . VAL A 1 103 ? -0.461 15.267 -11.912 1.00 55.31 103 VAL A O 1
ATOM 833 N N . GLY A 1 104 ? -2.414 16.344 -12.050 1.00 64.00 104 GLY A N 1
ATOM 834 C CA . GLY A 1 104 ? -2.914 15.643 -13.233 1.00 64.00 104 GLY A CA 1
ATOM 835 C C . GLY A 1 104 ? -3.980 14.569 -12.980 1.00 64.00 104 GLY A C 1
ATOM 836 O O . GLY A 1 104 ? -3.862 13.703 -12.117 1.00 64.00 104 GLY A O 1
ATOM 837 N N . LYS A 1 105 ? -5.005 14.571 -13.848 1.00 70.06 105 LYS A N 1
ATOM 838 C CA . LYS A 1 105 ? -6.148 13.630 -13.837 1.00 70.06 105 LYS A CA 1
ATOM 839 C C . LYS A 1 105 ? -5.744 12.159 -13.833 1.00 70.06 105 LYS A C 1
ATOM 841 O O . LYS A 1 105 ? -6.460 11.331 -13.280 1.00 70.06 105 LYS A O 1
ATOM 846 N N . ASN A 1 106 ? -4.629 11.833 -14.480 1.00 68.31 106 ASN A N 1
ATOM 847 C CA . ASN A 1 106 ? -4.188 10.451 -14.624 1.00 68.31 106 ASN A CA 1
ATOM 848 C C . ASN A 1 106 ? -3.694 9.886 -13.293 1.00 68.31 106 ASN A C 1
ATOM 850 O O . ASN A 1 106 ? -4.111 8.794 -12.933 1.00 68.31 106 ASN A O 1
ATOM 854 N N . ILE A 1 107 ? -2.880 10.637 -12.546 1.00 74.06 107 ILE A N 1
ATOM 855 C CA . ILE A 1 107 ? -2.350 10.195 -11.248 1.00 74.06 107 ILE A CA 1
ATOM 856 C C . ILE A 1 107 ? -3.497 10.009 -10.255 1.00 74.06 107 ILE A C 1
ATOM 858 O O . ILE A 1 107 ? -3.594 8.960 -9.630 1.00 74.06 107 ILE A O 1
ATOM 862 N N . GLN A 1 108 ? -4.427 10.966 -10.191 1.00 75.19 108 GLN A N 1
ATOM 863 C CA . GLN A 1 108 ? -5.598 10.859 -9.320 1.00 75.19 108 GLN A CA 1
ATOM 864 C C . GLN A 1 108 ? -6.478 9.650 -9.674 1.00 75.19 108 GLN A C 1
ATOM 866 O O . GLN A 1 108 ? -6.849 8.869 -8.804 1.00 75.19 108 GLN A O 1
ATOM 871 N N . SER A 1 109 ? -6.793 9.470 -10.960 1.00 77.62 109 SER A N 1
ATOM 872 C CA . SER A 1 109 ? -7.595 8.334 -11.432 1.00 77.62 109 SER A CA 1
ATOM 873 C C . SER A 1 109 ? -6.928 6.995 -11.108 1.00 77.62 109 SER A C 1
ATOM 875 O O . SER A 1 109 ? -7.592 6.050 -10.683 1.00 77.62 109 SER A O 1
ATOM 877 N N . MET A 1 110 ? -5.606 6.917 -11.274 1.00 81.19 110 MET A N 1
ATOM 878 C CA . MET A 1 110 ? -4.835 5.723 -10.944 1.00 81.19 110 MET A CA 1
ATOM 879 C C . MET A 1 110 ? -4.819 5.467 -9.440 1.00 81.19 110 MET A C 1
ATOM 881 O O . MET A 1 110 ? -5.137 4.348 -9.050 1.00 81.19 110 MET A O 1
ATOM 885 N N . LYS A 1 111 ? -4.567 6.496 -8.620 1.00 84.56 111 LYS A N 1
ATOM 886 C CA . LYS A 1 111 ? -4.621 6.417 -7.156 1.00 84.56 111 LYS A CA 1
ATOM 887 C C . LYS A 1 111 ? -5.961 5.871 -6.685 1.00 84.56 111 LYS A C 1
ATOM 889 O O . LYS A 1 111 ? -5.982 4.886 -5.959 1.00 84.56 111 LYS A O 1
ATOM 894 N N . ASN A 1 112 ? -7.075 6.459 -7.128 1.00 81.81 112 ASN A N 1
ATOM 895 C CA . ASN A 1 112 ? -8.410 6.040 -6.689 1.00 81.81 112 ASN A CA 1
ATOM 896 C C . ASN A 1 112 ? -8.659 4.563 -7.004 1.00 81.81 112 ASN A C 1
ATOM 898 O O . ASN A 1 112 ? -9.060 3.795 -6.137 1.00 81.81 112 ASN A O 1
ATOM 902 N N . ARG A 1 113 ? -8.331 4.134 -8.226 1.00 82.31 113 ARG A N 1
ATOM 903 C CA . ARG A 1 113 ? -8.513 2.737 -8.637 1.00 82.31 113 ARG A CA 1
ATOM 904 C C . ARG A 1 113 ? -7.631 1.785 -7.838 1.00 82.31 113 ARG A C 1
ATOM 906 O O . ARG A 1 113 ? -8.119 0.752 -7.388 1.00 82.31 113 ARG A O 1
ATOM 913 N N . THR A 1 114 ? -6.352 2.109 -7.654 1.00 81.44 114 THR A N 1
ATOM 914 C CA . THR A 1 114 ? -5.438 1.225 -6.922 1.00 81.44 114 THR A CA 1
ATOM 915 C C . THR A 1 114 ? -5.774 1.166 -5.437 1.00 81.44 114 THR A C 1
ATOM 917 O O . THR A 1 114 ? -5.730 0.076 -4.880 1.00 81.44 114 THR A O 1
ATOM 920 N N . CYS A 1 115 ? -6.194 2.277 -4.822 1.00 82.44 115 CYS A N 1
ATOM 921 C CA . CYS A 1 115 ? -6.660 2.314 -3.431 1.00 82.44 115 CYS A CA 1
ATOM 922 C C . CYS A 1 115 ? -7.997 1.586 -3.218 1.00 82.44 115 CYS A C 1
ATOM 924 O O . CYS A 1 115 ? -8.269 1.125 -2.120 1.00 82.44 115 CYS A O 1
ATOM 926 N N . GLU A 1 116 ? -8.819 1.413 -4.253 1.00 80.00 116 GLU A N 1
ATOM 927 C CA . GLU A 1 116 ? -9.998 0.534 -4.202 1.00 80.00 116 GLU A CA 1
ATOM 928 C C . GLU A 1 116 ? -9.654 -0.940 -4.498 1.00 80.00 116 GLU A C 1
ATOM 930 O O . GLU A 1 116 ? -10.523 -1.812 -4.517 1.00 80.00 116 GLU A O 1
ATOM 935 N N . GLY A 1 117 ? -8.381 -1.250 -4.759 1.00 77.56 117 GLY A N 1
ATOM 936 C CA . GLY A 1 117 ? -7.940 -2.590 -5.143 1.00 77.56 117 GLY A CA 1
ATOM 937 C C . GLY A 1 117 ? -8.395 -3.006 -6.545 1.00 77.56 117 GLY A C 1
ATOM 938 O O . GLY A 1 117 ? -8.400 -4.205 -6.849 1.00 77.56 117 GLY A O 1
ATOM 939 N N . ILE A 1 118 ? -8.774 -2.041 -7.393 1.00 74.81 118 ILE A N 1
ATOM 940 C CA . ILE A 1 118 ? -9.150 -2.238 -8.793 1.00 74.81 118 ILE A CA 1
ATOM 941 C C . ILE A 1 118 ? -7.883 -2.285 -9.645 1.00 74.81 118 ILE A C 1
ATOM 943 O O . ILE A 1 118 ? -7.100 -1.335 -9.699 1.00 74.81 118 ILE A O 1
ATOM 947 N N . ILE A 1 119 ? -7.717 -3.375 -10.395 1.00 71.56 119 ILE A N 1
ATOM 948 C CA . ILE A 1 119 ? -6.592 -3.518 -11.322 1.00 71.56 119 ILE A CA 1
ATOM 949 C C . ILE A 1 119 ? -6.631 -2.432 -12.420 1.00 71.56 119 ILE A C 1
ATOM 951 O O . ILE A 1 119 ? -7.683 -2.206 -13.037 1.00 71.56 119 ILE A O 1
ATOM 955 N N . PRO A 1 120 ? -5.501 -1.761 -12.718 1.00 68.94 120 PRO A N 1
ATOM 956 C CA . PRO A 1 120 ? -5.449 -0.687 -13.711 1.00 68.94 120 PRO A CA 1
ATOM 957 C C . PRO A 1 120 ? -5.939 -1.093 -15.105 1.00 68.94 120 PRO A C 1
ATOM 959 O O . PRO A 1 120 ? -6.734 -0.380 -15.726 1.00 68.94 120 PRO A O 1
ATOM 962 N N . LEU A 1 121 ? -5.521 -2.259 -15.588 1.00 69.88 121 LEU A N 1
ATOM 963 C CA . LEU A 1 121 ? -5.970 -2.867 -16.841 1.00 69.88 121 LEU A CA 1
ATOM 964 C C . LEU A 1 121 ? -6.119 -4.375 -16.625 1.00 69.88 121 LEU A C 1
ATOM 966 O O . LEU A 1 121 ? -5.266 -4.994 -15.990 1.00 69.88 121 LEU A O 1
ATOM 970 N N . SER A 1 122 ? -7.193 -4.960 -17.160 1.00 69.62 122 SER A N 1
ATOM 971 C CA . SER A 1 122 ? -7.345 -6.415 -17.230 1.00 69.62 122 SER A CA 1
ATOM 972 C C . SER A 1 122 ? -6.459 -6.998 -18.330 1.00 69.62 122 SER A C 1
ATOM 974 O O . SER A 1 122 ? -6.189 -6.322 -19.324 1.00 69.62 122 SER A O 1
ATOM 976 N N . GLU A 1 123 ? -6.075 -8.272 -18.204 1.00 67.75 123 GLU A N 1
ATOM 977 C CA . GLU A 1 123 ? -5.314 -8.978 -19.249 1.00 67.75 123 GLU A CA 1
ATOM 978 C C . GLU A 1 123 ? -6.032 -8.972 -20.606 1.00 67.75 123 GLU A C 1
ATOM 980 O O . GLU A 1 123 ? -5.402 -8.863 -21.655 1.00 67.75 123 GLU A O 1
ATOM 985 N N . GLN A 1 124 ? -7.365 -9.050 -20.600 1.00 65.44 124 GLN A N 1
ATOM 986 C CA . GLN A 1 124 ? -8.156 -8.983 -21.825 1.00 65.44 124 GLN A CA 1
ATOM 987 C C . GLN A 1 124 ? -7.978 -7.630 -22.525 1.00 65.44 124 GLN A C 1
ATOM 989 O O . GLN A 1 124 ? -7.625 -7.587 -23.701 1.00 65.44 124 GLN A O 1
ATOM 994 N N . ARG A 1 125 ? -8.142 -6.518 -21.794 1.00 66.81 125 ARG A N 1
ATOM 995 C CA . ARG A 1 125 ? -7.931 -5.173 -22.352 1.00 66.81 125 ARG A CA 1
ATOM 996 C C . ARG A 1 125 ? -6.479 -4.931 -22.744 1.00 66.81 125 ARG A C 1
ATOM 998 O O . ARG A 1 125 ? -6.224 -4.159 -23.662 1.00 66.81 125 ARG A O 1
ATOM 1005 N N . TRP A 1 126 ? -5.537 -5.552 -22.041 1.00 67.31 126 TRP A N 1
ATOM 1006 C CA . TRP A 1 126 ? -4.115 -5.488 -22.360 1.00 67.31 126 TRP A CA 1
ATOM 1007 C C . TRP A 1 126 ? -3.828 -6.073 -23.748 1.00 67.31 126 TRP A C 1
ATOM 1009 O O . TRP A 1 126 ? -3.226 -5.401 -24.590 1.00 67.31 126 TRP A O 1
ATOM 1019 N N . LYS A 1 127 ? -4.367 -7.269 -24.015 1.00 69.69 127 LYS A N 1
ATOM 1020 C CA . LYS A 1 127 ? -4.279 -7.943 -25.317 1.00 69.69 127 LYS A CA 1
ATOM 1021 C C . LYS A 1 127 ? -5.040 -7.194 -26.412 1.00 69.69 127 LYS A C 1
ATOM 1023 O O . LYS A 1 127 ? -4.500 -7.003 -27.495 1.00 69.69 127 LYS A O 1
ATOM 1028 N N . GLU A 1 128 ? -6.254 -6.713 -26.129 1.00 71.38 128 GLU A N 1
ATOM 1029 C CA . GLU A 1 128 ? -7.066 -5.927 -27.079 1.00 71.38 128 GLU A CA 1
ATOM 1030 C C . GLU A 1 128 ? -6.372 -4.630 -27.512 1.00 71.38 128 GLU A C 1
ATOM 1032 O O . GLU A 1 128 ? -6.451 -4.235 -28.672 1.00 71.38 128 GLU A O 1
ATOM 1037 N N . LYS A 1 129 ? -5.663 -3.972 -26.589 1.00 68.44 129 LYS A N 1
ATOM 1038 C CA . LYS A 1 129 ? -4.874 -2.768 -26.880 1.00 68.44 129 LYS A CA 1
ATOM 1039 C C . LYS A 1 129 ? -3.522 -3.067 -27.529 1.00 68.44 129 LYS A C 1
ATOM 1041 O O . LYS A 1 129 ? -2.791 -2.130 -27.838 1.00 68.44 129 LYS A O 1
ATOM 1046 N N . GLY A 1 130 ? -3.167 -4.341 -27.705 1.00 67.38 130 GLY A N 1
ATOM 1047 C CA . GLY A 1 130 ? -1.886 -4.749 -28.268 1.00 67.38 130 GLY A CA 1
ATOM 1048 C C . GLY A 1 130 ? -0.694 -4.238 -27.460 1.00 67.38 130 GLY A C 1
ATOM 1049 O O . GLY A 1 130 ? 0.333 -3.929 -28.051 1.00 67.38 130 GLY A O 1
ATOM 1050 N N . LEU A 1 131 ? -0.815 -4.108 -26.134 1.00 69.38 131 LEU A N 1
ATOM 1051 C CA . LEU A 1 131 ? 0.280 -3.616 -25.280 1.00 69.38 131 LEU A CA 1
ATOM 1052 C C . LEU A 1 131 ? 1.431 -4.628 -25.140 1.00 69.38 131 LEU A C 1
ATOM 1054 O O . LEU A 1 131 ? 2.502 -4.279 -24.652 1.00 69.38 131 LEU A O 1
ATOM 1058 N N . ASP A 1 132 ? 1.216 -5.854 -25.619 1.00 69.75 132 ASP A N 1
ATOM 1059 C CA . ASP A 1 132 ? 2.242 -6.882 -25.815 1.00 69.75 132 ASP A CA 1
ATOM 1060 C C . ASP A 1 132 ? 3.100 -6.649 -27.073 1.00 69.75 132 ASP A C 1
ATOM 1062 O O . ASP A 1 132 ? 4.114 -7.319 -27.268 1.00 69.75 132 ASP A O 1
ATOM 1066 N N . GLN A 1 133 ? 2.692 -5.731 -27.958 1.00 71.44 133 GLN A N 1
ATOM 1067 C CA . GLN A 1 133 ? 3.409 -5.443 -29.198 1.00 71.44 133 GLN A CA 1
ATOM 1068 C C . GLN A 1 133 ? 4.582 -4.497 -28.949 1.00 71.44 133 GLN A C 1
ATOM 1070 O O . GLN A 1 133 ? 4.498 -3.545 -28.173 1.00 71.44 133 GLN A O 1
ATOM 1075 N N . GLU A 1 134 ? 5.677 -4.729 -29.675 1.00 68.44 134 GLU A N 1
ATOM 1076 C CA . GLU A 1 134 ? 6.898 -3.930 -29.567 1.00 68.44 134 GLU A CA 1
ATOM 1077 C C . GLU A 1 134 ? 6.658 -2.435 -29.829 1.00 68.44 134 GLU A C 1
ATOM 1079 O O . GLU A 1 134 ? 7.259 -1.581 -29.171 1.00 68.44 134 GLU A O 1
ATOM 1084 N N . ASP A 1 135 ? 5.776 -2.131 -30.778 1.00 73.81 135 ASP A N 1
ATOM 1085 C CA . ASP A 1 135 ? 5.477 -0.766 -31.210 1.00 73.81 135 ASP A CA 1
ATOM 1086 C C . ASP A 1 135 ? 4.715 0.031 -30.141 1.00 73.81 135 ASP A C 1
ATOM 1088 O O . ASP A 1 135 ? 4.677 1.258 -30.183 1.00 73.81 135 ASP A O 1
ATOM 1092 N N . HIS A 1 136 ? 4.154 -0.653 -29.139 1.00 80.69 136 HIS A N 1
ATOM 1093 C CA . HIS A 1 136 ? 3.432 -0.047 -28.022 1.00 80.69 136 HIS A CA 1
ATOM 1094 C C . HIS A 1 136 ? 4.202 -0.104 -26.698 1.00 80.69 136 HIS A C 1
ATOM 1096 O O . HIS A 1 136 ? 3.634 0.220 -25.651 1.00 80.69 136 HIS A O 1
ATOM 1102 N N . PHE A 1 137 ? 5.486 -0.481 -26.723 1.00 78.94 137 PHE A N 1
ATOM 1103 C CA . PHE A 1 137 ? 6.314 -0.618 -25.522 1.00 78.94 137 PHE A CA 1
ATOM 1104 C C . PHE A 1 137 ? 6.274 0.636 -24.633 1.00 78.94 137 PHE A C 1
ATOM 1106 O 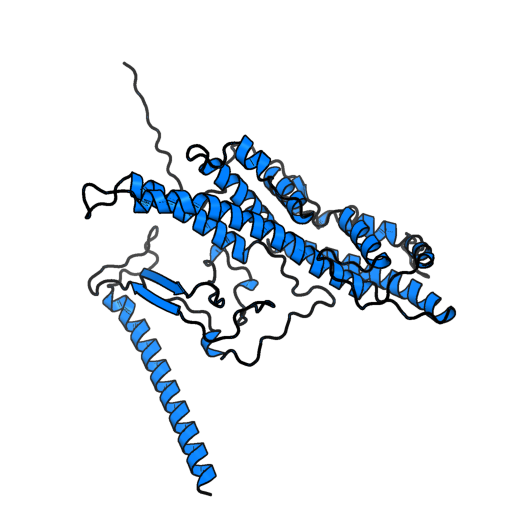O . PHE A 1 137 ? 6.055 0.530 -23.425 1.00 78.94 137 PHE A O 1
ATOM 1113 N N . ASP A 1 138 ? 6.393 1.821 -25.235 1.00 73.50 138 ASP A N 1
ATOM 1114 C CA . ASP A 1 138 ? 6.430 3.093 -24.506 1.00 73.50 138 ASP A CA 1
ATOM 1115 C C . ASP A 1 138 ? 5.088 3.395 -23.818 1.00 73.50 138 ASP A C 1
ATOM 1117 O O . ASP A 1 138 ? 5.046 3.803 -22.657 1.00 73.50 138 ASP A O 1
ATOM 1121 N N . ILE A 1 139 ? 3.970 3.099 -24.491 1.00 73.12 139 ILE A N 1
ATOM 1122 C CA . ILE A 1 139 ? 2.607 3.265 -23.953 1.00 73.12 139 ILE A CA 1
ATOM 1123 C C . ILE A 1 139 ? 2.362 2.281 -22.804 1.00 73.12 139 ILE A C 1
ATOM 1125 O O . ILE A 1 139 ? 1.761 2.621 -21.775 1.00 73.12 139 ILE A O 1
ATOM 1129 N N . ALA A 1 140 ? 2.844 1.048 -22.962 1.00 74.19 140 ALA A N 1
ATOM 1130 C CA . ALA A 1 140 ? 2.797 0.062 -21.904 1.00 74.19 140 ALA A CA 1
ATOM 1131 C C . ALA A 1 140 ? 3.605 0.558 -20.689 1.00 74.19 140 ALA A C 1
ATOM 1133 O O . ALA A 1 140 ? 3.144 0.392 -19.557 1.00 74.19 140 ALA A O 1
ATOM 1134 N N . CYS A 1 141 ? 4.782 1.169 -20.905 1.00 75.31 141 CYS A N 1
ATOM 1135 C CA . CYS A 1 141 ? 5.657 1.669 -19.836 1.00 75.31 141 CYS A CA 1
ATOM 1136 C C . CYS A 1 141 ? 4.997 2.810 -19.091 1.00 75.31 141 CYS A C 1
ATOM 1138 O O . CYS A 1 141 ? 4.875 2.746 -17.871 1.00 75.31 141 CYS A O 1
ATOM 1140 N N . GLN A 1 142 ? 4.429 3.758 -19.827 1.00 76.31 142 GLN A N 1
ATOM 1141 C CA . GLN A 1 142 ? 3.682 4.869 -19.260 1.00 76.31 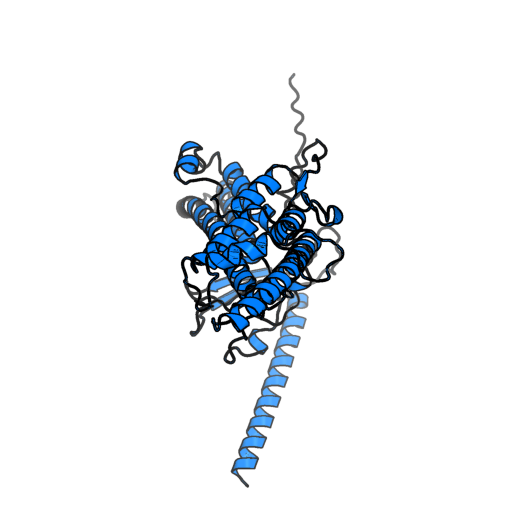142 GLN A CA 1
ATOM 1142 C C . GLN A 1 142 ? 2.534 4.409 -18.350 1.00 76.31 142 GLN A C 1
ATOM 1144 O O . GLN A 1 142 ? 2.324 4.983 -17.284 1.00 76.31 142 GLN A O 1
ATOM 1149 N N . SER A 1 143 ? 1.808 3.353 -18.732 1.00 73.62 143 SER A N 1
ATOM 1150 C CA . SER A 1 143 ? 0.701 2.824 -17.921 1.00 73.62 143 SER A CA 1
ATOM 1151 C C . SER A 1 143 ? 1.175 2.251 -16.578 1.00 73.62 143 SER A C 1
ATOM 1153 O O . SER A 1 143 ? 0.471 2.374 -15.579 1.00 73.62 143 SER A O 1
ATOM 1155 N N . ARG A 1 144 ? 2.369 1.644 -16.540 1.00 78.19 144 ARG A N 1
ATOM 1156 C CA . ARG A 1 144 ? 2.982 1.092 -15.320 1.00 78.19 144 ARG A CA 1
ATOM 1157 C C . ARG A 1 144 ? 3.608 2.182 -14.459 1.00 78.19 144 ARG A C 1
ATOM 1159 O O . ARG A 1 144 ? 3.330 2.233 -13.266 1.00 78.19 144 ARG A O 1
ATOM 1166 N N . SER A 1 145 ? 4.346 3.104 -15.070 1.00 77.06 145 SER A N 1
ATOM 1167 C CA . SER A 1 145 ? 4.874 4.284 -14.383 1.00 77.06 145 SER A CA 1
ATOM 1168 C C . SER A 1 145 ? 3.757 5.129 -13.767 1.00 77.06 145 SER A C 1
ATOM 1170 O O . SER A 1 145 ? 3.945 5.681 -12.696 1.00 77.06 145 SER A O 1
ATOM 1172 N N . ALA A 1 146 ? 2.566 5.185 -14.374 1.00 76.12 146 ALA A N 1
ATOM 1173 C CA . ALA A 1 146 ? 1.420 5.885 -13.792 1.00 76.12 146 ALA A CA 1
ATOM 1174 C C . ALA A 1 146 ? 0.875 5.222 -12.513 1.00 76.12 146 ALA A C 1
ATOM 1176 O O . ALA A 1 146 ? 0.363 5.929 -11.648 1.00 76.12 146 ALA A O 1
ATOM 1177 N N . VAL A 1 147 ? 0.974 3.890 -12.382 1.00 81.81 147 VAL A N 1
ATOM 1178 C CA . VAL A 1 147 ? 0.675 3.201 -11.114 1.00 81.81 147 VAL A CA 1
ATOM 1179 C C . VAL A 1 147 ? 1.696 3.623 -10.076 1.00 81.81 147 VAL A C 1
ATOM 1181 O O . VAL A 1 147 ? 1.320 4.128 -9.029 1.00 81.81 147 VAL A O 1
ATOM 1184 N N . VAL A 1 148 ? 2.978 3.464 -10.394 1.00 81.94 148 VAL A N 1
ATOM 1185 C CA . VAL A 1 148 ? 4.076 3.781 -9.480 1.00 81.94 148 VAL A CA 1
ATOM 1186 C C . VAL A 1 148 ? 4.003 5.239 -9.012 1.00 81.94 148 VAL A C 1
ATOM 1188 O O . VAL A 1 148 ? 3.977 5.488 -7.814 1.00 81.94 148 VAL A O 1
ATOM 1191 N N . ALA A 1 149 ? 3.807 6.185 -9.932 1.00 79.50 149 ALA A N 1
ATOM 1192 C CA . ALA A 1 149 ? 3.666 7.607 -9.624 1.00 79.50 149 ALA A CA 1
ATOM 1193 C C . ALA A 1 149 ? 2.461 7.924 -8.717 1.00 79.50 149 ALA A C 1
ATOM 1195 O O . ALA A 1 149 ? 2.504 8.872 -7.935 1.00 79.50 149 ALA A O 1
ATOM 1196 N N . ALA A 1 150 ? 1.374 7.148 -8.801 1.00 84.81 150 ALA A N 1
ATOM 1197 C CA . ALA A 1 150 ? 0.237 7.299 -7.893 1.00 84.81 150 ALA A CA 1
ATOM 1198 C C . ALA A 1 150 ? 0.593 6.899 -6.455 1.00 84.81 150 ALA A C 1
ATOM 1200 O O . ALA A 1 150 ? 0.152 7.555 -5.513 1.00 84.81 150 ALA A O 1
ATOM 1201 N N . TRP A 1 151 ? 1.423 5.870 -6.284 1.00 85.88 151 TRP A N 1
ATOM 1202 C CA . TRP A 1 151 ? 1.907 5.436 -4.974 1.00 85.88 151 TRP A CA 1
ATOM 1203 C C . TRP A 1 151 ? 3.034 6.324 -4.435 1.00 85.88 151 TRP A C 1
ATOM 1205 O O . TRP A 1 151 ? 3.039 6.652 -3.252 1.00 85.88 151 TRP A O 1
ATOM 1215 N N . GLU A 1 152 ? 3.917 6.830 -5.296 1.00 81.94 152 GLU A N 1
ATOM 1216 C CA . GLU A 1 152 ? 4.873 7.880 -4.923 1.00 81.94 152 GLU A CA 1
ATOM 1217 C C . GLU A 1 152 ? 4.156 9.141 -4.436 1.00 81.94 152 GLU A C 1
ATOM 1219 O O . GLU A 1 152 ? 4.565 9.736 -3.442 1.00 81.94 152 GLU A O 1
ATOM 1224 N N . TYR A 1 153 ? 3.051 9.525 -5.086 1.00 82.62 153 TYR A N 1
ATOM 1225 C CA . TYR A 1 153 ? 2.194 10.610 -4.616 1.00 82.62 153 TYR A CA 1
ATOM 1226 C C . TYR A 1 153 ? 1.658 10.345 -3.200 1.00 82.62 153 TYR A C 1
ATOM 1228 O O . TYR A 1 153 ? 1.765 11.229 -2.352 1.00 82.62 153 TYR A O 1
ATOM 1236 N N . LEU A 1 154 ? 1.147 9.140 -2.915 1.00 83.94 154 LEU A N 1
ATOM 1237 C CA . LEU A 1 154 ? 0.678 8.770 -1.569 1.00 83.94 154 LEU A CA 1
ATOM 1238 C C . LEU A 1 154 ? 1.784 8.869 -0.508 1.00 83.94 154 LEU A C 1
ATOM 1240 O O . LEU A 1 154 ? 1.514 9.257 0.629 1.00 83.94 154 LEU A O 1
ATOM 1244 N N . ASN A 1 155 ? 3.024 8.578 -0.901 1.00 82.06 155 ASN A N 1
ATOM 1245 C CA . ASN A 1 155 ? 4.197 8.613 -0.032 1.00 82.06 155 ASN A CA 1
ATOM 1246 C C . ASN A 1 155 ? 4.883 9.978 0.062 1.00 82.06 155 ASN A C 1
ATOM 1248 O O . ASN A 1 155 ? 5.833 10.132 0.834 1.00 82.06 155 ASN A O 1
ATOM 1252 N N . GLN A 1 156 ? 4.400 11.001 -0.649 1.00 81.38 156 GLN A N 1
ATOM 1253 C CA . GLN A 1 156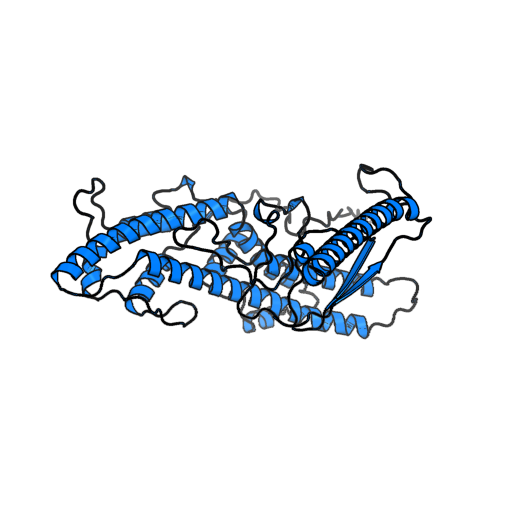 ? 4.905 12.356 -0.450 1.00 81.38 156 GLN A CA 1
ATOM 1254 C C . GLN A 1 156 ? 4.708 12.768 1.018 1.00 81.38 156 GLN A C 1
ATOM 1256 O O . GLN A 1 156 ? 3.609 12.588 1.549 1.00 81.38 156 GLN A O 1
ATOM 1261 N N . PRO A 1 157 ? 5.703 13.393 1.679 1.00 80.94 157 PRO A N 1
ATOM 1262 C CA . PRO A 1 157 ? 5.648 13.669 3.117 1.00 80.94 157 PRO A CA 1
ATOM 1263 C C . PRO A 1 157 ? 4.371 14.386 3.574 1.00 80.94 157 PRO A C 1
ATOM 1265 O O . PRO A 1 157 ? 3.797 14.052 4.609 1.00 80.94 157 PRO A O 1
ATOM 1268 N N . ARG A 1 158 ? 3.886 15.343 2.771 1.00 78.88 158 ARG A N 1
ATOM 1269 C CA . ARG A 1 158 ? 2.635 16.067 3.037 1.00 78.88 158 ARG A CA 1
ATOM 1270 C C . ARG A 1 158 ? 1.406 15.160 2.934 1.00 78.88 158 ARG A C 1
ATOM 1272 O O . ARG A 1 158 ? 0.540 15.221 3.800 1.00 78.88 158 ARG A O 1
ATOM 1279 N N . VAL A 1 159 ? 1.337 14.328 1.897 1.00 82.31 159 VAL A N 1
ATOM 1280 C CA . VAL A 1 159 ? 0.216 13.413 1.637 1.00 82.31 159 VAL A CA 1
ATOM 1281 C C . VAL A 1 159 ? 0.165 12.332 2.717 1.00 82.31 159 VAL A C 1
ATOM 1283 O O . VAL A 1 159 ? -0.874 12.148 3.346 1.00 82.31 159 VAL A O 1
ATOM 1286 N N . ALA A 1 160 ? 1.307 11.715 3.028 1.00 84.69 160 ALA A N 1
ATOM 1287 C CA . ALA A 1 160 ? 1.439 10.717 4.085 1.00 84.69 160 ALA A CA 1
ATOM 1288 C C . ALA A 1 160 ? 1.089 11.280 5.474 1.00 84.69 160 ALA A C 1
ATOM 1290 O O . ALA A 1 160 ? 0.415 10.617 6.265 1.00 84.69 160 ALA A O 1
ATOM 1291 N N . LYS A 1 161 ? 1.500 12.523 5.776 1.00 86.31 161 LYS A N 1
ATOM 1292 C CA . LYS A 1 161 ? 1.099 13.211 7.010 1.00 86.31 161 LYS A CA 1
ATOM 1293 C C . LYS A 1 161 ? -0.414 13.409 7.066 1.00 86.31 161 LYS A C 1
ATOM 1295 O O . LYS A 1 161 ? -1.029 13.004 8.044 1.00 86.31 161 LYS A O 1
ATOM 1300 N N . ASN A 1 162 ? -1.015 13.963 6.016 1.00 86.12 162 ASN A N 1
ATOM 1301 C CA . ASN A 1 162 ? -2.454 14.207 5.990 1.00 86.12 162 ASN A CA 1
ATOM 1302 C C . ASN A 1 162 ? -3.265 12.898 6.069 1.00 86.12 162 ASN A C 1
ATOM 1304 O O . ASN A 1 162 ? -4.323 12.870 6.700 1.00 86.12 162 ASN A O 1
ATOM 1308 N N . MET A 1 163 ? -2.768 11.808 5.472 1.00 87.62 163 MET A N 1
ATOM 1309 C CA . MET A 1 163 ? -3.365 10.472 5.574 1.00 87.62 163 MET A CA 1
ATOM 1310 C C . MET A 1 163 ? -3.379 9.987 7.028 1.00 87.62 163 MET A C 1
ATOM 1312 O O . MET A 1 163 ? -4.423 9.591 7.544 1.00 87.62 163 MET A O 1
ATOM 1316 N N . ARG A 1 164 ? -2.242 10.105 7.722 1.00 89.81 164 ARG A N 1
ATOM 1317 C CA . ARG A 1 164 ? -2.109 9.758 9.142 1.00 89.81 164 ARG A CA 1
ATOM 1318 C C . ARG A 1 164 ? -2.975 10.634 10.046 1.00 89.81 164 ARG A C 1
ATOM 1320 O O . ARG A 1 164 ? -3.661 10.113 10.918 1.00 89.81 164 ARG A O 1
ATOM 1327 N N . ASP A 1 165 ? -3.011 11.941 9.808 1.00 89.81 165 ASP A N 1
ATOM 1328 C CA . ASP A 1 165 ? -3.865 12.862 10.565 1.00 89.81 165 ASP A CA 1
ATOM 1329 C C . ASP A 1 165 ? -5.354 12.524 10.356 1.00 89.81 165 ASP A C 1
ATOM 1331 O O . ASP A 1 165 ? -6.143 12.562 11.298 1.00 89.81 165 ASP A O 1
ATOM 1335 N N . THR A 1 166 ? -5.740 12.110 9.140 1.00 89.38 166 THR A N 1
ATOM 1336 C CA . THR A 1 166 ? -7.095 11.595 8.859 1.00 89.38 166 THR A CA 1
ATOM 1337 C C . THR A 1 166 ? -7.387 10.342 9.654 1.00 89.38 166 THR A C 1
ATOM 1339 O O . THR A 1 166 ? -8.423 10.269 10.307 1.00 89.38 166 THR A O 1
ATOM 1342 N N . PHE A 1 167 ? -6.463 9.387 9.660 1.00 92.06 167 PHE A N 1
ATOM 1343 C CA . PHE A 1 167 ? -6.609 8.182 10.457 1.00 92.06 167 PHE A CA 1
ATOM 1344 C C . PHE A 1 167 ? -6.791 8.494 11.950 1.00 92.06 167 PHE A C 1
ATOM 1346 O O . PHE A 1 167 ? -7.653 7.886 12.578 1.00 92.06 167 PHE A O 1
ATOM 1353 N N . HIS A 1 168 ? -6.041 9.448 12.512 1.00 92.38 168 HIS A N 1
ATOM 1354 C CA . HIS A 1 168 ? -6.159 9.836 13.924 1.00 92.38 168 HIS A CA 1
ATOM 1355 C C . HIS A 1 168 ? -7.496 10.491 14.271 1.00 92.38 168 HIS A C 1
ATOM 1357 O O . HIS A 1 168 ? -8.053 10.207 15.328 1.00 92.38 168 HIS A O 1
ATOM 1363 N N . LEU A 1 169 ? -8.037 11.331 13.390 1.00 90.31 169 LEU A N 1
ATOM 1364 C CA . LEU A 1 169 ? -9.358 11.924 13.609 1.00 90.31 169 LEU A CA 1
ATOM 1365 C C . LEU A 1 169 ? -10.458 10.860 13.571 1.00 90.31 169 LEU A C 1
ATOM 1367 O O . LEU A 1 169 ? -11.326 10.833 14.438 1.00 90.31 169 LEU A O 1
ATOM 1371 N N . LEU A 1 170 ? -10.384 9.938 12.607 1.00 91.12 170 LEU A N 1
ATOM 1372 C CA . LEU A 1 170 ? -11.326 8.820 12.530 1.00 91.12 170 LEU A CA 1
ATOM 1373 C C . LEU A 1 170 ? -11.201 7.899 13.741 1.00 91.12 170 LEU A C 1
ATOM 1375 O O . LEU A 1 170 ? -12.213 7.488 14.292 1.00 91.12 170 LEU A O 1
ATOM 1379 N N . TRP A 1 171 ? -9.973 7.634 14.190 1.00 93.06 171 TRP A N 1
ATOM 1380 C CA . TRP A 1 171 ? -9.712 6.895 15.421 1.00 93.06 171 TRP A CA 1
ATOM 1381 C C . TRP A 1 171 ? -10.436 7.507 16.622 1.00 93.06 171 TRP A C 1
ATOM 1383 O O . TRP A 1 171 ? -11.069 6.769 17.367 1.00 93.06 171 TRP A O 1
ATOM 1393 N N . GLY A 1 172 ? -10.377 8.833 16.791 1.00 92.06 172 GLY A N 1
ATOM 1394 C CA . GLY A 1 172 ? -11.076 9.529 17.877 1.00 92.06 172 GLY A CA 1
ATOM 1395 C C . GLY A 1 172 ? -12.595 9.336 17.822 1.00 92.06 172 GLY A C 1
ATOM 1396 O O . GLY A 1 172 ? -13.207 8.967 18.817 1.00 92.06 172 GLY A O 1
ATOM 1397 N N . HIS A 1 173 ? -13.204 9.469 16.641 1.00 91.50 173 HIS A N 1
ATOM 1398 C CA . HIS A 1 173 ? -14.643 9.215 16.483 1.00 91.50 173 HIS A CA 1
ATOM 1399 C C . HIS A 1 173 ? -15.024 7.745 16.728 1.00 91.50 173 HIS A C 1
ATOM 1401 O O . HIS A 1 173 ? -16.101 7.455 17.248 1.00 91.50 173 HIS A O 1
ATOM 1407 N N . TRP A 1 174 ? -14.144 6.800 16.389 1.00 93.31 174 TRP A N 1
ATOM 1408 C CA . TRP A 1 174 ? -14.349 5.387 16.713 1.00 93.31 174 TRP A CA 1
ATOM 1409 C C . TRP A 1 174 ? -14.183 5.082 18.202 1.00 93.31 174 TRP A C 1
ATOM 1411 O O . TRP A 1 174 ? -14.869 4.198 18.707 1.00 93.31 174 TRP A O 1
ATOM 1421 N N . GLU A 1 175 ? -13.324 5.813 18.909 1.00 93.44 175 GLU A N 1
ATOM 1422 C CA . GLU A 1 175 ? -13.185 5.730 20.366 1.00 93.44 175 GLU A CA 1
ATOM 1423 C C . GLU A 1 175 ? -14.447 6.242 21.077 1.00 93.44 175 GLU A C 1
ATOM 1425 O O . GLU A 1 175 ? -14.948 5.582 21.987 1.00 93.44 175 GLU A O 1
ATOM 1430 N N . GLU A 1 176 ? -15.030 7.352 20.612 1.00 92.38 176 GLU A N 1
ATOM 1431 C CA . GLU A 1 176 ? -16.325 7.851 21.103 1.00 92.38 176 GLU A CA 1
ATOM 1432 C C . GLU A 1 176 ? -17.427 6.786 20.958 1.00 92.38 176 GLU A C 1
ATOM 1434 O O . GLU A 1 176 ? -18.151 6.492 21.915 1.00 92.38 176 GLU A O 1
ATOM 1439 N N . LEU A 1 177 ? -17.510 6.149 19.784 1.00 91.56 177 LEU A N 1
ATOM 1440 C CA . LEU A 1 177 ? -18.453 5.058 19.526 1.00 91.56 177 LEU A CA 1
ATOM 1441 C C . LEU A 1 177 ? -18.197 3.843 20.429 1.00 91.56 177 LEU A C 1
ATOM 1443 O O . LEU A 1 177 ? -19.138 3.266 20.974 1.00 91.56 177 LEU A O 1
ATOM 1447 N N . GLU A 1 178 ? -16.930 3.462 20.602 1.00 93.81 178 GLU A N 1
ATOM 1448 C CA . GLU A 1 178 ? -16.510 2.357 21.466 1.00 93.81 178 GLU A CA 1
ATOM 1449 C C . GLU A 1 178 ? -16.982 2.569 22.911 1.00 93.81 178 GLU A C 1
ATOM 1451 O O . GLU A 1 178 ? -17.517 1.647 23.528 1.00 93.81 178 GLU A O 1
ATOM 1456 N N . VAL A 1 179 ? -16.855 3.791 23.439 1.00 93.25 179 VAL A N 1
ATOM 1457 C CA . VAL A 1 179 ? -17.320 4.144 24.789 1.00 93.25 179 VAL A CA 1
ATOM 1458 C C . VAL A 1 179 ? -18.839 4.019 24.911 1.00 93.25 179 VAL A C 1
ATOM 1460 O O . VAL A 1 179 ? -19.327 3.470 25.903 1.00 93.25 179 VAL A O 1
ATOM 1463 N N . MET A 1 180 ? -19.593 4.501 23.918 1.00 91.69 180 MET A N 1
ATOM 1464 C CA . MET A 1 180 ? -21.060 4.435 23.921 1.00 91.69 180 MET A CA 1
ATOM 1465 C C . MET A 1 180 ? -21.560 2.986 23.910 1.00 91.69 180 MET A C 1
ATOM 1467 O O . MET A 1 180 ? -22.393 2.618 24.739 1.00 91.69 180 MET A O 1
ATOM 1471 N N . ILE A 1 181 ? -21.000 2.153 23.029 1.00 92.19 181 ILE A N 1
ATOM 1472 C CA . ILE A 1 181 ? -21.373 0.739 22.908 1.00 92.19 181 ILE A CA 1
ATOM 1473 C C . ILE A 1 181 ? -20.997 -0.027 24.177 1.00 92.19 181 ILE A C 1
ATOM 1475 O O . ILE A 1 181 ? -21.828 -0.725 24.756 1.00 92.19 181 ILE A O 1
ATOM 1479 N N . ASN A 1 182 ? -19.761 0.125 24.660 1.00 93.44 182 ASN A N 1
ATOM 1480 C CA . ASN A 1 182 ? -19.294 -0.631 25.822 1.00 93.44 182 ASN A CA 1
ATOM 1481 C C . ASN A 1 182 ? -20.022 -0.250 27.111 1.00 93.44 182 ASN A C 1
ATOM 1483 O O . ASN A 1 182 ? -20.187 -1.101 27.984 1.00 93.44 182 ASN A O 1
ATOM 1487 N N . ARG A 1 183 ? -20.507 0.993 27.233 1.00 91.88 183 ARG A N 1
ATOM 1488 C CA . ARG A 1 183 ? -21.378 1.385 28.345 1.00 91.88 183 ARG A CA 1
ATOM 1489 C C . ARG A 1 183 ? -22.672 0.573 28.344 1.00 91.88 183 ARG A C 1
ATOM 1491 O O . ARG A 1 183 ? -23.066 0.087 29.401 1.00 91.88 183 ARG A O 1
ATOM 1498 N N . GLN A 1 184 ? -23.308 0.411 27.184 1.00 89.38 184 GLN A N 1
ATOM 1499 C CA . GLN A 1 184 ? -24.528 -0.384 27.085 1.00 89.38 184 GLN A CA 1
ATOM 1500 C C . GLN A 1 184 ? -24.243 -1.871 27.309 1.00 89.38 184 GLN A C 1
ATOM 1502 O O . GLN A 1 184 ? -24.883 -2.499 28.147 1.00 89.38 184 GLN A O 1
ATOM 1507 N N . ARG A 1 185 ? -23.227 -2.422 26.640 1.00 91.38 185 ARG A N 1
ATOM 1508 C CA . ARG A 1 185 ? -22.848 -3.833 26.793 1.00 91.38 185 ARG A CA 1
ATOM 1509 C C . ARG A 1 185 ? -22.495 -4.200 28.233 1.00 91.38 185 ARG A C 1
ATOM 1511 O O . ARG A 1 185 ? -22.778 -5.309 28.670 1.00 91.38 185 ARG A O 1
ATOM 1518 N N . MET A 1 186 ? -21.947 -3.263 29.010 1.00 91.62 186 MET A N 1
ATOM 1519 C CA . MET A 1 186 ? -21.729 -3.451 30.448 1.00 91.62 186 MET A CA 1
ATOM 1520 C C . MET A 1 186 ? -23.043 -3.645 31.223 1.00 91.62 186 MET A C 1
ATOM 1522 O O . MET A 1 186 ? -23.085 -4.454 32.150 1.00 91.62 186 MET A O 1
ATOM 1526 N N . ILE A 1 187 ? -24.103 -2.917 30.859 1.00 91.00 187 ILE A N 1
ATOM 1527 C CA . ILE A 1 187 ? -25.443 -3.050 31.453 1.00 91.00 187 ILE A CA 1
ATOM 1528 C C . ILE A 1 187 ? -26.064 -4.389 31.042 1.00 91.00 187 ILE A C 1
ATOM 1530 O O . ILE A 1 187 ? -26.590 -5.108 31.894 1.00 91.00 187 ILE A O 1
ATOM 1534 N N . ASP A 1 188 ? -25.930 -4.745 29.766 1.00 89.81 188 ASP A N 1
ATOM 1535 C CA . ASP A 1 188 ? -26.511 -5.957 29.179 1.00 89.81 188 ASP A CA 1
ATOM 1536 C C . ASP A 1 188 ? -25.682 -7.230 29.459 1.00 89.81 188 ASP A C 1
ATOM 1538 O O . ASP A 1 188 ? -26.091 -8.334 29.109 1.00 89.81 188 ASP A O 1
ATOM 1542 N N . GLN A 1 189 ? -24.547 -7.097 30.162 1.00 89.00 189 GLN A N 1
ATOM 1543 C CA . GLN A 1 189 ? -23.596 -8.171 30.498 1.00 89.00 189 GLN A CA 1
ATOM 1544 C C . GLN A 1 189 ? -22.992 -8.871 29.266 1.00 89.00 189 GLN A C 1
ATOM 1546 O O . GLN A 1 189 ? -22.669 -10.060 29.299 1.00 89.00 189 GLN A O 1
ATOM 1551 N N . GLU A 1 190 ? -22.798 -8.116 28.189 1.00 90.69 190 GLU A N 1
ATOM 1552 C CA . GLU A 1 190 ? -22.159 -8.555 26.950 1.00 90.69 190 GLU A CA 1
ATOM 1553 C C . GLU A 1 190 ? -20.642 -8.282 26.955 1.00 90.69 190 GLU A C 1
ATOM 1555 O O . GLU A 1 190 ? -20.161 -7.389 27.663 1.00 90.69 190 GLU A O 1
ATOM 1560 N N . PRO A 1 191 ? -19.844 -9.032 26.169 1.00 90.75 191 PRO A N 1
ATOM 1561 C CA . PRO A 1 191 ? -18.409 -8.792 26.077 1.00 90.75 191 PRO A CA 1
ATOM 1562 C C . PRO A 1 191 ? -18.104 -7.426 25.428 1.00 90.75 191 PRO A C 1
ATOM 1564 O O . PRO A 1 191 ? -18.756 -7.041 24.448 1.00 90.75 191 PRO A O 1
ATOM 1567 N N . PRO A 1 192 ? -17.094 -6.690 25.932 1.00 92.75 192 PRO A N 1
ATOM 1568 C CA . PRO A 1 192 ? -16.729 -5.392 25.380 1.00 92.75 192 PRO A CA 1
ATOM 1569 C C . PRO A 1 192 ? -16.125 -5.536 23.979 1.00 92.75 192 PRO A C 1
ATOM 1571 O O . PRO A 1 192 ? -15.364 -6.465 23.701 1.00 92.75 192 PRO A O 1
ATOM 1574 N N . VAL A 1 193 ? -16.421 -4.574 23.111 1.00 93.75 193 VAL A N 1
ATOM 1575 C CA . VAL A 1 193 ? -15.856 -4.461 21.763 1.00 93.75 193 VAL A CA 1
ATOM 1576 C C . VAL A 1 193 ? -14.756 -3.405 21.736 1.00 93.75 193 VAL A C 1
ATOM 1578 O O . VAL A 1 193 ? -14.807 -2.424 22.472 1.00 93.75 193 VAL A O 1
ATOM 1581 N N . SER A 1 194 ? -13.755 -3.584 20.873 1.00 94.19 194 SER A N 1
ATOM 1582 C CA . SER A 1 194 ? -12.746 -2.554 20.612 1.00 94.19 194 SER A CA 1
ATOM 1583 C C . SER A 1 194 ? -12.815 -2.105 19.156 1.00 94.19 194 SER A C 1
ATOM 1585 O O . SER A 1 194 ? -12.171 -2.685 18.277 1.00 94.19 194 SER A O 1
ATOM 1587 N N . VAL A 1 195 ? -13.620 -1.073 18.900 1.00 93.38 195 VAL A N 1
ATOM 1588 C CA . VAL A 1 195 ? -13.822 -0.486 17.566 1.00 93.38 195 VAL A CA 1
ATOM 1589 C C . VAL A 1 195 ? -12.524 0.126 17.047 1.00 93.38 195 VAL A C 1
ATOM 1591 O O . VAL A 1 195 ? -12.192 -0.019 15.873 1.00 93.38 195 VAL A O 1
ATOM 1594 N N . THR A 1 196 ? -11.734 0.737 17.926 1.00 94.00 196 THR A N 1
ATOM 1595 C CA . THR A 1 196 ? -10.435 1.329 17.582 1.00 94.00 196 THR A CA 1
ATOM 1596 C C . THR A 1 196 ? -9.428 0.282 17.087 1.00 94.00 196 THR A C 1
ATOM 1598 O O . THR A 1 196 ? -8.760 0.468 16.065 1.00 94.00 196 THR A O 1
ATOM 1601 N N . ARG A 1 197 ? -9.362 -0.886 17.740 1.00 93.44 197 ARG A N 1
ATOM 1602 C CA . ARG A 1 197 ? -8.513 -2.003 17.292 1.00 93.44 197 ARG A CA 1
ATOM 1603 C C . ARG A 1 197 ? -9.051 -2.687 16.040 1.00 93.44 197 ARG A C 1
ATOM 1605 O O . ARG A 1 197 ? -8.244 -3.103 15.208 1.00 93.44 197 ARG A O 1
ATOM 1612 N N . LEU A 1 198 ? -10.372 -2.788 15.886 1.00 93.94 198 LEU A N 1
ATOM 1613 C CA . LEU A 1 198 ? -10.994 -3.241 14.638 1.00 93.94 198 LEU A CA 1
ATOM 1614 C C . LEU A 1 198 ? -10.605 -2.308 13.481 1.00 93.94 198 LEU A C 1
ATOM 1616 O O . LEU A 1 198 ? -10.167 -2.786 12.436 1.00 93.94 198 LEU A O 1
ATOM 1620 N N . TRP A 1 199 ? -10.671 -0.989 13.681 1.00 95.44 199 TRP A N 1
ATOM 1621 C CA . TRP A 1 199 ? -10.267 0.009 12.685 1.00 95.44 199 TRP A CA 1
ATOM 1622 C C . TRP A 1 199 ? -8.803 -0.144 12.279 1.00 95.44 199 TRP A C 1
ATOM 1624 O O . TRP A 1 199 ? -8.489 -0.173 11.087 1.00 95.44 199 TRP A O 1
ATOM 1634 N N . LEU A 1 200 ? -7.907 -0.331 13.253 1.00 93.94 200 LEU A N 1
ATOM 1635 C CA . LEU A 1 200 ? -6.500 -0.605 12.973 1.00 93.94 200 LEU A CA 1
ATOM 1636 C C . LEU A 1 200 ? -6.311 -1.865 12.125 1.00 93.94 200 LEU A C 1
ATOM 1638 O O . LEU A 1 200 ? -5.606 -1.826 11.118 1.00 93.94 200 LEU A O 1
ATOM 1642 N N . GLN A 1 201 ? -6.923 -2.982 12.534 1.00 93.44 201 GLN A N 1
ATOM 1643 C CA . GLN A 1 201 ? -6.807 -4.253 11.815 1.00 93.44 201 GLN A CA 1
ATOM 1644 C C . GLN A 1 201 ? -7.324 -4.130 10.382 1.00 93.44 201 GLN A C 1
ATOM 1646 O O . GLN A 1 201 ? -6.678 -4.621 9.455 1.00 93.44 201 GLN A O 1
ATOM 1651 N N . PHE A 1 202 ? -8.451 -3.441 10.202 1.00 94.38 202 PHE A N 1
ATOM 1652 C CA . PHE A 1 202 ? -9.033 -3.178 8.897 1.00 94.38 202 PHE A CA 1
ATOM 1653 C C . PHE A 1 202 ? -8.100 -2.350 8.015 1.00 94.38 202 PHE A C 1
ATOM 1655 O O . PHE A 1 202 ? -7.817 -2.764 6.895 1.00 94.38 202 PHE A O 1
ATOM 1662 N N . ILE A 1 203 ? -7.581 -1.220 8.508 1.00 93.06 203 ILE A N 1
ATOM 1663 C CA . ILE A 1 203 ? -6.713 -0.335 7.721 1.00 93.06 203 ILE A CA 1
ATOM 1664 C C . ILE A 1 203 ? -5.395 -1.013 7.353 1.00 93.06 203 ILE A C 1
ATOM 1666 O O . ILE A 1 203 ? -4.984 -0.938 6.195 1.00 93.06 203 ILE A O 1
ATOM 1670 N N . VAL A 1 204 ? -4.769 -1.734 8.288 1.00 90.94 204 VAL A N 1
ATOM 1671 C CA . VAL A 1 204 ? -3.550 -2.506 8.004 1.00 90.94 204 VAL A CA 1
ATOM 1672 C C . VAL A 1 204 ? -3.818 -3.540 6.910 1.00 90.94 204 VAL A C 1
ATOM 1674 O O . VAL A 1 204 ? -3.085 -3.593 5.925 1.00 90.94 204 VAL A O 1
ATOM 1677 N N . ALA A 1 205 ? -4.892 -4.324 7.037 1.00 89.69 205 ALA A N 1
ATOM 1678 C CA . ALA A 1 205 ? -5.244 -5.326 6.035 1.00 89.69 205 ALA A CA 1
ATOM 1679 C C . ALA A 1 205 ? -5.621 -4.695 4.685 1.00 89.69 205 ALA A C 1
ATOM 1681 O O . ALA A 1 205 ? -5.245 -5.216 3.637 1.00 89.69 205 ALA A O 1
ATOM 1682 N N . HIS A 1 206 ? -6.344 -3.576 4.693 1.00 90.56 206 HIS A N 1
ATOM 1683 C CA . HIS A 1 206 ? -6.734 -2.850 3.491 1.00 90.56 206 HIS A CA 1
ATOM 1684 C C . HIS A 1 206 ? -5.504 -2.344 2.733 1.00 90.56 206 HIS A C 1
ATOM 1686 O O . HIS A 1 206 ? -5.347 -2.683 1.561 1.00 90.56 206 HIS A O 1
ATOM 1692 N N . PHE A 1 207 ? -4.601 -1.614 3.401 1.00 89.88 207 PHE A N 1
ATOM 1693 C CA . PHE A 1 207 ? -3.369 -1.103 2.791 1.00 89.88 207 PHE A CA 1
ATOM 1694 C C . PHE A 1 207 ? -2.469 -2.219 2.270 1.00 89.88 207 PHE A C 1
ATOM 1696 O O . PHE A 1 207 ? -1.952 -2.100 1.162 1.00 89.88 207 PHE A O 1
ATOM 1703 N N . GLN A 1 208 ? -2.340 -3.327 3.005 1.00 86.81 208 GLN A N 1
ATOM 1704 C CA . GLN A 1 208 ? -1.608 -4.502 2.529 1.00 86.81 208 GLN A CA 1
ATOM 1705 C C . GLN A 1 208 ? -2.206 -5.051 1.230 1.00 86.81 208 GLN A C 1
ATOM 1707 O O . GLN A 1 208 ? -1.491 -5.222 0.248 1.00 86.81 208 GLN A O 1
ATOM 1712 N N . VAL A 1 209 ? -3.523 -5.271 1.186 1.00 85.25 209 VAL A N 1
ATOM 1713 C CA . VAL A 1 209 ? -4.194 -5.839 0.007 1.00 85.25 209 VAL A CA 1
ATOM 1714 C C . VAL A 1 209 ? -4.085 -4.920 -1.204 1.00 85.25 209 VAL A C 1
ATOM 1716 O O . VAL A 1 209 ? -3.841 -5.395 -2.315 1.00 85.25 209 VAL A O 1
ATOM 1719 N N . VAL A 1 210 ? -4.283 -3.613 -1.024 1.00 86.50 210 VAL A N 1
ATOM 1720 C CA . VAL A 1 210 ? -4.236 -2.671 -2.149 1.00 86.50 210 VAL A CA 1
ATOM 1721 C C . VAL A 1 210 ? -2.811 -2.480 -2.670 1.00 86.50 210 VAL A C 1
ATOM 1723 O O . VAL A 1 210 ? -2.625 -2.425 -3.889 1.00 86.50 210 VAL A O 1
ATOM 1726 N N . ALA A 1 211 ? -1.812 -2.482 -1.781 1.00 86.75 211 ALA A N 1
ATOM 1727 C CA . ALA A 1 211 ? -0.399 -2.432 -2.144 1.00 86.75 211 ALA A CA 1
ATOM 1728 C C . ALA A 1 211 ? 0.030 -3.711 -2.870 1.00 86.75 211 ALA A C 1
ATOM 1730 O O . ALA A 1 211 ? 0.530 -3.632 -3.990 1.00 86.75 211 ALA A O 1
ATOM 1731 N N . GLU A 1 212 ? -0.267 -4.890 -2.313 1.00 84.94 212 GLU A N 1
ATOM 1732 C CA . GLU A 1 212 ? 0.077 -6.181 -2.920 1.00 84.94 212 GLU A CA 1
ATOM 1733 C C . GLU A 1 212 ? -0.542 -6.319 -4.317 1.00 84.94 212 GLU A C 1
ATOM 1735 O O . GLU A 1 212 ? 0.131 -6.709 -5.271 1.00 84.94 212 GLU A O 1
ATOM 1740 N N . ARG A 1 213 ? -1.820 -5.951 -4.482 1.00 83.38 213 ARG A N 1
ATOM 1741 C CA . ARG A 1 213 ? -2.493 -6.002 -5.789 1.00 83.38 213 ARG A CA 1
ATOM 1742 C C . ARG A 1 213 ? -1.851 -5.063 -6.806 1.00 83.38 213 ARG A C 1
ATOM 1744 O O . ARG A 1 213 ? -1.655 -5.470 -7.953 1.00 83.38 213 ARG A O 1
ATOM 1751 N N . ALA A 1 214 ? -1.551 -3.823 -6.416 1.00 84.19 214 ALA A N 1
ATOM 1752 C CA . ALA A 1 214 ? -0.925 -2.847 -7.302 1.00 84.19 214 ALA A CA 1
ATOM 1753 C C . ALA A 1 214 ? 0.502 -3.268 -7.685 1.00 84.19 214 ALA A C 1
ATOM 1755 O O . ALA A 1 214 ? 0.842 -3.269 -8.870 1.00 84.19 214 ALA A O 1
ATOM 1756 N N . HIS A 1 215 ? 1.294 -3.702 -6.704 1.00 85.56 215 HIS A N 1
ATOM 1757 C CA . HIS A 1 215 ? 2.665 -4.175 -6.884 1.00 85.56 215 HIS A CA 1
ATOM 1758 C C . HIS A 1 215 ? 2.711 -5.399 -7.790 1.00 85.56 215 HIS A C 1
ATOM 1760 O O . HIS A 1 215 ? 3.334 -5.368 -8.854 1.00 85.56 215 HIS A O 1
ATOM 1766 N N . ARG A 1 216 ? 1.940 -6.439 -7.453 1.00 82.94 216 ARG A N 1
ATOM 1767 C CA . ARG A 1 216 ? 1.835 -7.659 -8.257 1.00 82.94 216 ARG A CA 1
ATOM 1768 C C . ARG A 1 216 ? 1.436 -7.349 -9.691 1.00 82.94 216 ARG A C 1
ATOM 1770 O O . ARG A 1 216 ? 1.995 -7.936 -10.616 1.00 82.94 216 ARG A O 1
ATOM 1777 N N . TRP A 1 217 ? 0.489 -6.431 -9.896 1.00 82.81 217 TRP A N 1
ATOM 1778 C CA . TRP A 1 217 ? 0.099 -6.016 -11.239 1.00 82.81 217 TRP A CA 1
ATOM 1779 C C . TRP A 1 217 ? 1.284 -5.405 -11.999 1.00 82.81 217 TRP A C 1
ATOM 1781 O O . TRP A 1 217 ? 1.549 -5.831 -13.123 1.00 82.81 217 TRP A O 1
ATOM 1791 N N . VAL A 1 218 ? 2.043 -4.480 -11.400 1.00 83.12 218 VAL A N 1
ATOM 1792 C CA . VAL A 1 218 ? 3.226 -3.885 -12.049 1.00 83.12 218 VAL A CA 1
ATOM 1793 C C . VAL A 1 218 ? 4.266 -4.956 -12.381 1.00 83.12 218 VAL A C 1
ATOM 1795 O O . VAL A 1 218 ? 4.678 -5.062 -13.537 1.00 83.12 218 VAL A O 1
ATOM 1798 N N . ILE A 1 219 ? 4.636 -5.799 -11.415 1.00 82.81 219 ILE A N 1
ATOM 1799 C CA . ILE A 1 219 ? 5.692 -6.807 -11.579 1.00 82.81 219 ILE A CA 1
ATOM 1800 C C . ILE A 1 219 ? 5.329 -7.867 -12.622 1.00 82.81 219 ILE A C 1
ATOM 1802 O O . ILE A 1 219 ? 6.168 -8.229 -13.450 1.00 82.81 219 ILE A O 1
ATOM 1806 N N . VAL A 1 220 ? 4.084 -8.353 -12.639 1.00 81.56 220 VAL A N 1
ATOM 1807 C CA . VAL A 1 220 ? 3.626 -9.322 -13.651 1.00 81.56 220 VAL A CA 1
ATOM 1808 C C . VAL A 1 220 ? 3.768 -8.741 -15.061 1.00 81.56 220 VAL A C 1
ATOM 1810 O O . VAL A 1 220 ? 4.316 -9.402 -15.944 1.00 81.56 220 VAL A O 1
ATOM 1813 N N . HIS A 1 221 ? 3.351 -7.490 -15.270 1.00 80.50 221 HIS A N 1
ATOM 1814 C CA . HIS A 1 221 ? 3.387 -6.860 -16.593 1.00 80.50 221 HIS A CA 1
ATOM 1815 C C . HIS A 1 221 ? 4.799 -6.415 -17.003 1.00 80.50 221 HIS A C 1
ATOM 1817 O O . HIS A 1 221 ? 5.140 -6.465 -18.185 1.00 80.50 221 HIS A O 1
ATOM 1823 N N . VAL A 1 222 ? 5.654 -6.037 -16.048 1.00 84.25 222 VAL A N 1
ATOM 1824 C CA . VAL A 1 222 ? 7.086 -5.817 -16.302 1.00 84.25 222 VAL A CA 1
ATOM 1825 C C . VAL A 1 222 ? 7.748 -7.117 -16.765 1.00 84.25 222 VAL A C 1
ATOM 1827 O O . VAL A 1 222 ? 8.440 -7.137 -17.784 1.00 84.25 222 VAL A O 1
ATOM 1830 N N . ASN A 1 223 ? 7.494 -8.225 -16.067 1.00 82.94 223 ASN A N 1
ATOM 1831 C CA . ASN A 1 223 ? 8.060 -9.527 -16.413 1.00 82.94 223 ASN A CA 1
ATOM 1832 C C . ASN A 1 223 ? 7.590 -10.040 -17.778 1.00 82.94 223 ASN A C 1
ATOM 1834 O O . ASN A 1 223 ? 8.403 -10.587 -18.528 1.00 82.94 223 ASN A O 1
ATOM 1838 N N . ALA A 1 224 ? 6.318 -9.817 -18.120 1.00 83.69 224 ALA A N 1
ATOM 1839 C CA . ALA A 1 224 ? 5.754 -10.190 -19.414 1.00 83.69 224 ALA A CA 1
ATOM 1840 C C . ALA A 1 224 ? 6.496 -9.532 -20.591 1.00 83.69 224 ALA A C 1
ATOM 1842 O O . ALA A 1 224 ? 6.752 -10.191 -21.595 1.00 83.69 224 ALA A O 1
ATOM 1843 N N . LEU A 1 225 ? 6.914 -8.269 -20.451 1.00 83.69 225 LEU A N 1
ATOM 1844 C CA . LEU A 1 225 ? 7.672 -7.550 -21.485 1.00 83.69 225 LEU A CA 1
ATOM 1845 C C . LEU A 1 225 ? 9.173 -7.839 -21.445 1.00 83.69 225 LEU A C 1
ATOM 1847 O O . LEU A 1 225 ? 9.845 -7.802 -22.476 1.00 83.69 225 LEU A O 1
ATOM 1851 N N . ARG A 1 226 ? 9.709 -8.164 -20.267 1.00 83.62 226 ARG A N 1
ATOM 1852 C CA . ARG A 1 226 ? 11.126 -8.495 -20.094 1.00 83.62 226 ARG A CA 1
ATOM 1853 C C . ARG A 1 226 ? 11.511 -9.768 -20.849 1.00 83.62 226 ARG A C 1
ATOM 1855 O O . ARG A 1 226 ? 12.573 -9.810 -21.468 1.00 83.62 226 ARG A O 1
ATOM 1862 N N . ALA A 1 227 ? 10.663 -10.798 -20.820 1.00 84.75 227 ALA A N 1
ATOM 1863 C CA . ALA A 1 227 ? 10.983 -12.097 -21.414 1.00 84.75 227 ALA A CA 1
ATOM 1864 C C . ALA A 1 227 ? 11.230 -12.037 -22.944 1.00 84.75 227 ALA A C 1
ATOM 1866 O O . ALA A 1 227 ? 12.290 -12.501 -23.373 1.00 84.75 227 ALA A O 1
ATOM 1867 N N . PRO A 1 228 ? 10.360 -11.420 -23.772 1.00 86.62 228 PRO A N 1
ATOM 1868 C CA . PRO A 1 228 ? 10.615 -11.252 -25.206 1.00 86.62 228 PRO A CA 1
ATOM 1869 C C . PRO A 1 228 ? 11.871 -10.429 -25.524 1.00 86.62 228 PRO A C 1
ATOM 1871 O O . PRO A 1 228 ? 12.584 -10.730 -26.483 1.00 86.62 228 PRO A O 1
ATOM 1874 N N . LEU A 1 229 ? 12.170 -9.401 -24.719 1.00 86.06 229 LEU A N 1
ATOM 1875 C CA . LEU A 1 229 ? 13.361 -8.565 -24.904 1.00 86.06 229 LEU A CA 1
ATOM 1876 C C . LEU A 1 229 ? 14.650 -9.354 -24.647 1.00 86.06 229 LEU A C 1
ATOM 1878 O O . LEU A 1 229 ? 15.566 -9.303 -25.466 1.00 86.06 229 LEU A O 1
ATOM 1882 N N . LEU A 1 230 ? 14.698 -10.135 -23.561 1.00 84.50 230 LEU A N 1
ATOM 1883 C CA . LEU A 1 230 ? 15.837 -11.006 -23.252 1.00 84.50 230 LEU A CA 1
ATOM 1884 C C . LEU A 1 230 ? 16.038 -12.085 -24.321 1.00 84.50 230 LEU A C 1
ATOM 1886 O O . LEU A 1 230 ? 17.169 -12.341 -24.727 1.00 84.50 230 LEU A O 1
ATOM 1890 N N . GLN A 1 231 ? 14.952 -12.686 -24.817 1.00 87.94 231 GLN A N 1
ATOM 1891 C CA . GLN A 1 231 ? 15.025 -13.675 -25.896 1.00 87.94 231 GLN A CA 1
ATOM 1892 C C . GLN A 1 231 ? 15.605 -13.075 -27.180 1.00 87.94 231 GLN A C 1
ATOM 1894 O O . GLN A 1 231 ? 16.468 -13.691 -27.803 1.00 87.94 231 GLN A O 1
ATOM 1899 N N . ARG A 1 232 ? 15.188 -11.860 -27.562 1.00 86.38 232 ARG A N 1
ATOM 1900 C CA . ARG A 1 232 ? 15.756 -11.167 -28.730 1.00 86.38 232 ARG A CA 1
ATOM 1901 C C . ARG A 1 232 ? 17.210 -10.791 -28.528 1.00 86.38 232 ARG A C 1
ATOM 1903 O O . ARG A 1 232 ? 17.996 -10.993 -29.445 1.00 86.38 232 ARG A O 1
ATOM 1910 N N . LEU A 1 233 ? 17.574 -10.297 -27.346 1.00 85.38 233 LEU A N 1
ATOM 1911 C CA . LEU A 1 233 ? 18.962 -9.963 -27.040 1.00 85.38 233 LEU A CA 1
ATOM 1912 C C . LEU A 1 233 ? 19.862 -11.207 -27.127 1.00 85.38 233 LEU A C 1
ATOM 1914 O O . LEU A 1 233 ? 20.947 -11.137 -27.692 1.00 85.38 233 LEU A O 1
ATOM 1918 N N . ALA A 1 234 ? 19.384 -12.359 -26.645 1.00 87.12 234 ALA A N 1
ATOM 1919 C CA . ALA A 1 234 ? 20.103 -13.632 -26.719 1.00 87.12 234 ALA A CA 1
ATOM 1920 C C . ALA A 1 234 ? 20.180 -14.217 -28.145 1.00 87.12 234 ALA A C 1
ATOM 1922 O O . ALA A 1 234 ? 21.180 -14.843 -28.517 1.00 87.12 234 ALA A O 1
ATOM 1923 N N . ALA A 1 235 ? 19.125 -14.038 -28.945 1.00 90.12 235 ALA A N 1
ATOM 1924 C CA . ALA A 1 235 ? 19.071 -14.485 -30.336 1.00 90.12 235 ALA A CA 1
ATOM 1925 C C . ALA A 1 235 ? 19.896 -13.596 -31.276 1.00 90.12 235 ALA A C 1
ATOM 1927 O O . ALA A 1 235 ? 20.323 -14.050 -32.338 1.00 90.12 235 ALA A O 1
ATOM 1928 N N . HIS A 1 236 ? 20.131 -12.342 -30.890 1.00 88.19 236 HIS A N 1
ATOM 1929 C CA . HIS A 1 236 ? 20.873 -11.387 -31.691 1.00 88.19 236 HIS A CA 1
ATOM 1930 C C . HIS A 1 236 ? 22.341 -11.799 -31.862 1.00 88.19 236 HIS A C 1
ATOM 1932 O O . HIS A 1 236 ? 22.978 -12.362 -30.965 1.00 88.19 236 HIS A O 1
ATOM 1938 N N . ARG A 1 237 ? 22.879 -11.554 -33.057 1.00 87.19 237 ARG A N 1
ATOM 1939 C CA . ARG A 1 237 ? 24.266 -11.857 -33.425 1.00 87.19 237 ARG A CA 1
ATOM 1940 C C . ARG A 1 237 ? 24.888 -10.586 -34.002 1.00 87.19 237 ARG A C 1
ATOM 1942 O O . ARG A 1 237 ? 24.630 -10.282 -35.167 1.00 87.19 237 ARG A O 1
ATOM 1949 N N . PRO A 1 238 ? 25.657 -9.827 -33.203 1.00 83.88 238 PRO A N 1
ATOM 1950 C CA . PRO A 1 238 ? 26.284 -8.606 -33.685 1.00 83.88 238 PRO A CA 1
ATOM 1951 C C . PRO A 1 238 ? 27.362 -8.942 -34.723 1.00 83.88 238 PRO A C 1
ATOM 1953 O O . PRO A 1 238 ? 28.031 -9.973 -34.637 1.00 83.88 238 PRO A O 1
ATOM 1956 N N . MET A 1 239 ? 27.527 -8.070 -35.720 1.00 78.81 239 MET A N 1
ATOM 1957 C CA . MET A 1 239 ? 28.559 -8.232 -36.755 1.00 78.81 239 MET A CA 1
ATOM 1958 C C . MET A 1 239 ? 29.962 -7.893 -36.254 1.00 78.81 239 MET A C 1
ATOM 1960 O O . MET A 1 239 ? 30.943 -8.405 -36.784 1.00 78.81 239 MET A O 1
ATOM 1964 N N . ASN A 1 240 ? 30.047 -7.049 -35.227 1.00 81.19 240 ASN A N 1
ATOM 1965 C CA . ASN A 1 240 ? 31.276 -6.705 -34.538 1.00 81.19 240 ASN A CA 1
ATOM 1966 C C . ASN A 1 240 ? 31.054 -6.903 -33.034 1.00 81.19 240 ASN A C 1
ATOM 1968 O O . ASN A 1 240 ? 30.111 -6.348 -32.482 1.00 81.19 240 ASN A O 1
ATOM 1972 N N . LEU A 1 241 ? 31.895 -7.712 -32.389 1.00 78.38 241 LEU A N 1
ATOM 1973 C CA . LEU A 1 241 ? 31.795 -7.994 -30.954 1.00 78.38 241 LEU A CA 1
ATOM 1974 C C . LEU A 1 241 ? 32.381 -6.872 -30.087 1.00 78.38 241 LEU A C 1
ATOM 1976 O O . LEU A 1 241 ? 32.033 -6.777 -28.914 1.00 78.38 241 LEU A O 1
ATOM 1980 N N . ASP A 1 242 ? 33.215 -6.008 -30.670 1.00 80.12 242 ASP A N 1
ATOM 1981 C CA . ASP A 1 242 ? 33.887 -4.913 -29.968 1.00 80.12 242 ASP A CA 1
ATOM 1982 C C . ASP A 1 242 ? 33.041 -3.627 -29.934 1.00 80.12 242 ASP A C 1
ATOM 1984 O O . ASP A 1 242 ? 33.405 -2.655 -29.273 1.00 80.12 242 ASP A O 1
ATOM 1988 N N . VAL A 1 243 ? 31.909 -3.596 -30.651 1.00 80.44 243 VAL A N 1
ATOM 1989 C CA . VAL A 1 243 ? 31.039 -2.418 -30.759 1.00 80.44 243 VAL A CA 1
ATOM 1990 C C . VAL A 1 243 ? 29.586 -2.814 -30.533 1.00 80.44 243 VAL A C 1
ATOM 1992 O O . VAL A 1 243 ? 29.030 -3.618 -31.277 1.00 80.44 243 VAL A O 1
ATOM 1995 N N . VAL A 1 244 ? 28.955 -2.197 -29.533 1.00 76.38 244 VAL A N 1
ATOM 1996 C CA . VAL A 1 244 ? 27.524 -2.372 -29.257 1.00 76.38 244 VAL A CA 1
ATOM 1997 C C . VAL A 1 244 ? 26.709 -1.739 -30.382 1.00 76.38 244 VAL A C 1
ATOM 1999 O O . VAL A 1 244 ? 26.821 -0.537 -30.636 1.00 76.38 244 VAL A O 1
ATOM 2002 N N . ASP A 1 245 ? 25.876 -2.533 -31.052 1.00 85.38 245 ASP A N 1
ATOM 2003 C CA . ASP A 1 245 ? 25.041 -2.035 -32.144 1.00 85.38 245 ASP A CA 1
ATOM 2004 C C . ASP A 1 245 ? 23.744 -1.358 -31.666 1.00 85.38 245 ASP A C 1
ATOM 2006 O O . ASP A 1 245 ? 23.364 -1.392 -30.493 1.00 85.38 245 ASP A O 1
ATOM 2010 N N . SER A 1 246 ? 23.053 -0.693 -32.596 1.00 85.94 246 SER A N 1
ATOM 2011 C CA . SER A 1 246 ? 21.841 0.077 -32.295 1.00 85.94 246 SER A CA 1
ATOM 2012 C C . SER A 1 246 ? 20.687 -0.784 -31.780 1.00 85.94 246 SER A C 1
ATOM 2014 O O . SER A 1 246 ? 19.860 -0.297 -31.007 1.00 85.94 246 SER A O 1
ATOM 2016 N N . LEU A 1 247 ? 20.620 -2.059 -32.177 1.00 86.12 247 LEU A N 1
ATOM 2017 C CA . LEU A 1 247 ? 19.592 -2.977 -31.702 1.00 86.12 247 LEU A CA 1
ATOM 2018 C C . LEU A 1 247 ? 19.897 -3.430 -30.273 1.00 86.12 247 LEU A C 1
ATOM 2020 O O . LEU A 1 247 ? 18.986 -3.443 -29.447 1.00 86.12 247 LEU A O 1
ATOM 2024 N N . GLN A 1 248 ? 21.158 -3.741 -29.966 1.00 82.56 248 GLN A N 1
ATOM 2025 C CA . GLN A 1 248 ? 21.601 -4.029 -28.605 1.00 82.56 248 GLN A CA 1
ATOM 2026 C C . GLN A 1 248 ? 21.300 -2.851 -27.683 1.00 82.56 248 GLN A C 1
ATOM 2028 O O . GLN A 1 248 ? 20.632 -3.067 -26.678 1.00 82.56 248 GLN A O 1
ATOM 2033 N N . TRP A 1 249 ? 21.674 -1.623 -28.064 1.00 84.88 249 TRP A N 1
ATOM 2034 C CA . TRP A 1 249 ? 21.347 -0.407 -27.307 1.00 84.88 249 TRP A CA 1
ATOM 2035 C C . TRP A 1 249 ? 19.844 -0.237 -27.081 1.00 84.88 249 TRP A C 1
ATOM 2037 O O . TRP A 1 249 ? 19.415 0.004 -25.959 1.00 84.88 249 TRP A O 1
ATOM 2047 N N . LYS A 1 250 ? 19.022 -0.408 -28.123 1.00 84.38 250 LYS A N 1
ATOM 2048 C CA . LYS A 1 250 ? 17.561 -0.297 -28.001 1.00 84.38 250 LYS A CA 1
ATOM 2049 C C . LYS A 1 250 ? 16.979 -1.349 -27.050 1.00 84.38 250 LYS A C 1
ATOM 2051 O O . LYS A 1 250 ? 16.047 -1.061 -26.303 1.00 84.38 250 LYS A O 1
ATOM 2056 N N . LEU A 1 251 ? 17.476 -2.584 -27.097 1.00 82.69 251 LEU A N 1
ATOM 2057 C CA . LEU A 1 251 ? 16.993 -3.666 -26.238 1.00 82.69 251 LEU A CA 1
ATOM 2058 C C . LEU A 1 251 ? 17.444 -3.482 -24.786 1.00 82.69 251 LEU A C 1
ATOM 2060 O O . LEU A 1 251 ? 16.637 -3.689 -23.882 1.00 82.69 251 LEU A O 1
ATOM 2064 N N . THR A 1 252 ? 18.698 -3.087 -24.555 1.00 79.56 252 THR A N 1
ATOM 2065 C CA . THR A 1 252 ? 19.224 -2.845 -23.206 1.00 79.56 252 THR A CA 1
ATOM 2066 C C . THR A 1 252 ? 18.591 -1.621 -22.558 1.00 79.56 252 THR A C 1
ATOM 2068 O O . THR A 1 252 ? 18.249 -1.697 -21.384 1.00 79.56 252 THR A O 1
ATOM 2071 N N . ASP A 1 253 ? 18.338 -0.549 -23.311 1.00 81.81 253 ASP A N 1
ATOM 2072 C CA . ASP A 1 253 ? 17.620 0.641 -22.836 1.00 81.81 253 ASP A CA 1
ATOM 2073 C C . ASP A 1 253 ? 16.193 0.295 -22.381 1.00 81.81 253 ASP A C 1
ATOM 2075 O O . ASP A 1 253 ? 15.781 0.593 -21.262 1.00 81.81 253 ASP A O 1
ATOM 2079 N N . ARG A 1 254 ? 15.462 -0.486 -23.183 1.00 84.25 254 ARG A N 1
ATOM 2080 C CA . ARG A 1 254 ? 14.129 -0.977 -22.801 1.00 84.25 254 ARG A CA 1
ATOM 2081 C C . ARG A 1 254 ? 14.155 -1.894 -21.582 1.00 84.25 254 ARG A C 1
ATOM 2083 O O . ARG A 1 254 ? 13.265 -1.818 -20.738 1.00 84.25 254 ARG A O 1
ATOM 2090 N N . LEU A 1 255 ? 15.154 -2.769 -21.474 1.00 78.81 255 LEU A N 1
ATOM 2091 C CA . LEU A 1 255 ? 15.343 -3.598 -20.281 1.00 78.81 255 LEU A CA 1
ATOM 2092 C C . LEU A 1 255 ? 15.646 -2.737 -19.051 1.00 78.81 255 LEU A C 1
ATOM 2094 O O . LEU A 1 255 ? 15.109 -3.019 -17.983 1.00 78.81 255 LEU A O 1
ATOM 2098 N N . HIS A 1 256 ? 16.444 -1.681 -19.206 1.00 78.19 256 HIS A N 1
ATOM 2099 C CA . HIS A 1 256 ? 16.745 -0.729 -18.144 1.00 78.19 256 HIS A CA 1
ATOM 2100 C C . HIS A 1 256 ? 15.479 -0.018 -17.651 1.00 78.19 256 HIS A C 1
ATOM 2102 O O . HIS A 1 256 ? 15.213 -0.049 -16.454 1.00 78.19 256 HIS A O 1
ATOM 2108 N N . MET A 1 257 ? 14.627 0.484 -18.555 1.00 75.94 257 MET A N 1
ATOM 2109 C CA . MET A 1 257 ? 13.335 1.082 -18.181 1.00 75.94 257 MET A CA 1
ATOM 2110 C C . MET A 1 257 ? 12.441 0.117 -17.388 1.00 75.94 257 MET A C 1
ATOM 2112 O O . MET A 1 257 ? 11.760 0.507 -16.443 1.00 75.94 257 MET A O 1
ATOM 2116 N N . LEU A 1 258 ? 12.407 -1.161 -17.778 1.00 78.12 258 LEU A N 1
ATOM 2117 C CA . LEU A 1 258 ? 11.632 -2.178 -17.064 1.00 78.12 258 LEU A CA 1
ATOM 2118 C C . LEU A 1 258 ? 12.182 -2.449 -15.661 1.00 78.12 258 LEU A C 1
ATOM 2120 O O . LEU A 1 258 ? 11.396 -2.636 -14.734 1.00 78.12 258 LEU A O 1
ATOM 2124 N N . VAL A 1 259 ? 13.509 -2.479 -15.518 1.00 78.06 259 VAL A N 1
ATOM 2125 C CA . VAL A 1 259 ? 14.173 -2.624 -14.218 1.00 78.06 259 VAL A CA 1
ATOM 2126 C C . VAL A 1 259 ? 13.872 -1.420 -13.340 1.00 78.06 259 VAL A C 1
ATOM 2128 O O . VAL A 1 259 ? 13.468 -1.617 -12.206 1.00 78.06 259 VAL A O 1
ATOM 2131 N N . GLU A 1 260 ? 13.984 -0.202 -13.865 1.00 77.38 260 GLU A N 1
ATOM 2132 C CA . GLU A 1 260 ? 13.670 1.018 -13.123 1.00 77.38 260 GLU A CA 1
ATOM 2133 C C . GLU A 1 260 ? 12.228 0.993 -12.600 1.00 77.38 260 GLU A C 1
ATOM 2135 O O . GLU A 1 260 ? 12.012 1.128 -11.403 1.00 77.38 260 GLU A O 1
ATOM 2140 N N . ILE A 1 261 ? 11.242 0.703 -13.457 1.00 75.75 261 ILE A N 1
ATOM 2141 C CA . ILE A 1 261 ? 9.833 0.612 -13.040 1.00 75.75 261 ILE A CA 1
ATOM 2142 C C . ILE A 1 261 ? 9.630 -0.429 -11.931 1.00 75.75 261 ILE A C 1
ATOM 2144 O O . ILE A 1 261 ? 8.873 -0.169 -10.998 1.00 75.75 261 ILE A O 1
ATOM 2148 N N . ALA A 1 262 ? 10.265 -1.603 -12.031 1.00 76.31 262 ALA A N 1
ATOM 2149 C CA . ALA A 1 262 ? 10.172 -2.629 -10.992 1.00 76.31 262 ALA A CA 1
ATOM 2150 C C . ALA A 1 262 ? 10.826 -2.171 -9.683 1.00 76.31 262 ALA A C 1
ATOM 2152 O O . ALA A 1 262 ? 10.201 -2.281 -8.635 1.00 76.31 262 ALA A O 1
ATOM 2153 N N . SER A 1 263 ? 12.024 -1.590 -9.754 1.00 73.00 263 SER A N 1
ATOM 2154 C CA . SER A 1 263 ? 12.736 -1.076 -8.586 1.00 73.00 263 SER A CA 1
ATOM 2155 C C . SER A 1 263 ? 11.933 0.002 -7.866 1.00 73.00 263 SER A C 1
ATOM 2157 O O . SER A 1 263 ? 11.791 -0.058 -6.650 1.00 73.00 263 SER A O 1
ATOM 2159 N N . VAL A 1 264 ? 11.363 0.966 -8.601 1.00 74.00 264 VAL A N 1
ATOM 2160 C CA . VAL A 1 264 ? 10.515 2.001 -7.993 1.00 74.00 264 VAL A CA 1
ATOM 2161 C C . VAL A 1 264 ? 9.241 1.387 -7.416 1.00 74.00 264 VAL A C 1
ATOM 2163 O O . VAL A 1 264 ? 8.819 1.766 -6.330 1.00 74.00 264 VAL A O 1
ATOM 2166 N N . ALA A 1 265 ? 8.647 0.395 -8.082 1.00 74.81 265 ALA A N 1
ATOM 2167 C CA . ALA A 1 265 ? 7.488 -0.308 -7.544 1.00 74.81 265 ALA A CA 1
ATOM 2168 C C . ALA A 1 265 ? 7.781 -0.993 -6.198 1.00 74.81 265 ALA A C 1
ATOM 2170 O O . ALA A 1 265 ? 6.936 -0.922 -5.307 1.00 74.81 265 ALA A O 1
ATOM 2171 N N . ASP A 1 266 ? 8.958 -1.608 -6.045 1.00 73.00 266 ASP A N 1
ATOM 2172 C CA . ASP A 1 266 ? 9.350 -2.342 -4.837 1.00 73.00 266 ASP A CA 1
ATOM 2173 C C . ASP A 1 266 ? 9.404 -1.453 -3.587 1.00 73.00 266 ASP A C 1
ATOM 2175 O O . ASP A 1 266 ? 8.977 -1.892 -2.523 1.00 73.00 266 ASP A O 1
ATOM 2179 N N . TYR A 1 267 ? 9.872 -0.203 -3.699 1.00 72.38 267 TYR A N 1
ATOM 2180 C CA . TYR A 1 267 ? 9.944 0.705 -2.544 1.00 72.38 267 TYR A CA 1
ATOM 2181 C C . TYR A 1 267 ? 8.794 1.719 -2.466 1.00 72.38 267 TYR A C 1
ATOM 2183 O O . TYR A 1 267 ? 8.518 2.245 -1.389 1.00 72.38 267 TYR A O 1
ATOM 2191 N N . ALA A 1 268 ? 8.132 2.044 -3.581 1.00 75.81 268 ALA A N 1
ATOM 2192 C CA . ALA A 1 268 ? 7.089 3.068 -3.598 1.00 75.81 268 ALA A CA 1
ATOM 2193 C C . ALA A 1 268 ? 5.684 2.502 -3.373 1.00 75.81 268 ALA A C 1
ATOM 2195 O O . ALA A 1 268 ? 4.831 3.225 -2.865 1.00 75.81 268 ALA A O 1
ATOM 2196 N N . ILE A 1 269 ? 5.400 1.245 -3.739 1.00 82.31 269 ILE A N 1
ATOM 2197 C CA . ILE A 1 269 ? 4.051 0.663 -3.615 1.00 82.31 269 ILE A CA 1
ATOM 2198 C C . ILE A 1 269 ? 3.854 0.096 -2.208 1.00 82.31 269 ILE A C 1
ATOM 2200 O O . ILE A 1 269 ? 3.790 -1.107 -1.979 1.00 82.31 269 ILE A O 1
ATOM 2204 N N . MET A 1 270 ? 3.754 1.006 -1.248 1.00 82.56 270 MET A N 1
ATOM 2205 C CA . MET A 1 270 ? 3.427 0.725 0.145 1.00 82.56 270 MET A CA 1
ATOM 2206 C C . MET A 1 270 ? 2.880 1.989 0.813 1.00 82.56 270 MET A C 1
ATOM 2208 O O . MET A 1 270 ? 3.123 3.090 0.327 1.00 82.56 270 MET A O 1
ATOM 2212 N N . ILE A 1 271 ? 2.163 1.842 1.930 1.00 84.12 271 ILE A N 1
ATOM 2213 C CA . ILE A 1 271 ? 1.778 2.965 2.801 1.00 84.12 271 ILE A CA 1
ATOM 2214 C C . ILE A 1 271 ? 2.451 2.754 4.163 1.00 84.12 271 ILE A C 1
ATOM 2216 O O . ILE A 1 271 ? 2.043 1.859 4.910 1.00 84.12 271 ILE A O 1
ATOM 2220 N N . PRO A 1 272 ? 3.478 3.547 4.511 1.00 80.75 272 PRO A N 1
ATOM 2221 C CA . PRO A 1 272 ? 4.130 3.458 5.809 1.00 80.75 272 PRO A CA 1
ATOM 2222 C C . PRO A 1 272 ? 3.164 3.810 6.947 1.00 80.75 272 PRO A C 1
ATOM 2224 O O . PRO A 1 272 ? 2.618 4.912 7.011 1.00 80.75 272 PRO A O 1
ATOM 2227 N N . MET A 1 273 ? 3.007 2.883 7.892 1.00 81.31 273 MET A N 1
ATOM 2228 C CA . MET A 1 273 ? 2.083 3.003 9.030 1.00 81.31 273 MET A CA 1
ATOM 2229 C C . MET A 1 273 ? 2.741 3.544 10.311 1.00 81.31 273 MET A C 1
ATOM 2231 O O . MET A 1 273 ? 2.157 3.511 11.393 1.00 81.31 273 MET A O 1
ATOM 2235 N N . HIS A 1 274 ? 3.968 4.064 10.229 1.00 80.19 274 HIS A N 1
ATOM 2236 C CA . HIS A 1 274 ? 4.665 4.595 11.402 1.00 80.19 274 HIS A CA 1
ATOM 2237 C C . HIS A 1 274 ? 3.939 5.807 11.991 1.00 80.19 274 HIS A C 1
ATOM 2239 O O . HIS A 1 274 ? 3.545 6.730 11.274 1.00 80.19 274 HIS A O 1
ATOM 2245 N N . GLY A 1 275 ? 3.783 5.806 13.314 1.00 81.19 275 GLY A N 1
ATOM 2246 C CA . GLY A 1 275 ? 3.116 6.883 14.043 1.00 81.19 275 GLY A CA 1
ATOM 2247 C C . GLY A 1 275 ? 1.593 6.895 13.917 1.00 81.19 275 GLY A C 1
ATOM 2248 O O . GLY A 1 275 ? 0.994 7.879 14.327 1.00 81.19 275 GLY A O 1
ATOM 2249 N N . TYR A 1 276 ? 0.975 5.854 13.350 1.00 88.12 276 TYR A N 1
ATOM 2250 C CA . TYR A 1 276 ? -0.475 5.669 13.403 1.00 88.12 276 TYR A CA 1
ATOM 2251 C C . TYR A 1 276 ? -0.883 5.133 14.782 1.00 88.12 276 TYR A C 1
ATOM 2253 O O . TYR A 1 276 ? -0.238 4.224 15.310 1.00 88.12 276 TYR A O 1
ATOM 2261 N N . ASN A 1 277 ? -1.966 5.666 15.351 1.00 88.00 277 ASN A N 1
ATOM 2262 C CA . ASN A 1 277 ? -2.494 5.215 16.642 1.00 88.00 277 ASN A CA 1
ATOM 2263 C C . ASN A 1 277 ? -2.686 3.689 16.688 1.00 88.00 277 ASN A C 1
ATOM 2265 O O . ASN A 1 277 ? -3.255 3.083 15.781 1.00 88.00 277 ASN A O 1
ATOM 2269 N N . GLY A 1 278 ? -2.178 3.068 17.756 1.00 84.62 278 GLY A N 1
ATOM 2270 C CA . GLY A 1 278 ? -2.263 1.626 17.995 1.00 84.62 278 GLY A CA 1
ATOM 2271 C C . GLY A 1 278 ? -1.349 0.748 17.129 1.00 84.62 278 GLY A C 1
ATOM 2272 O O . GLY A 1 278 ? -1.234 -0.444 17.417 1.00 84.62 278 GLY A O 1
ATOM 2273 N N . TYR A 1 279 ? -0.685 1.292 16.101 1.00 85.94 279 TYR A N 1
ATOM 2274 C CA . TYR A 1 279 ? 0.229 0.525 15.257 1.00 85.94 279 TYR A CA 1
ATOM 2275 C C . TYR A 1 279 ? 1.612 0.406 15.899 1.00 85.94 279 TYR A C 1
ATOM 2277 O O . TYR A 1 279 ? 2.294 1.404 16.138 1.00 85.94 279 TYR A O 1
ATOM 2285 N N . THR A 1 280 ? 2.063 -0.832 16.090 1.00 78.38 280 THR A N 1
ATOM 2286 C CA . THR A 1 280 ? 3.434 -1.139 16.506 1.00 78.38 280 THR A CA 1
ATOM 2287 C C . THR A 1 280 ? 4.104 -1.942 15.396 1.00 78.38 280 THR A C 1
ATOM 2289 O O . THR A 1 280 ? 3.577 -2.996 15.029 1.00 78.38 280 THR A O 1
ATOM 2292 N N . PRO A 1 281 ? 5.247 -1.486 14.848 1.00 68.50 281 PRO A N 1
ATOM 2293 C CA . PRO A 1 281 ? 5.964 -2.254 13.841 1.00 68.50 281 PRO A CA 1
ATOM 2294 C C . PRO A 1 281 ? 6.440 -3.594 14.429 1.00 68.50 281 PRO A C 1
ATOM 2296 O O . PRO A 1 281 ? 6.769 -3.658 15.620 1.00 68.50 281 PRO A O 1
ATOM 2299 N N . PRO A 1 282 ? 6.475 -4.673 13.627 1.00 64.06 282 PRO A N 1
ATOM 2300 C CA . PRO A 1 282 ? 6.940 -5.971 14.096 1.00 64.06 282 PRO A CA 1
ATOM 2301 C C . PRO A 1 282 ? 8.391 -5.885 14.609 1.00 64.06 282 PRO A C 1
ATOM 2303 O O . PRO A 1 282 ? 9.208 -5.156 14.040 1.00 64.06 282 PRO A O 1
ATOM 2306 N N . PRO A 1 283 ? 8.732 -6.606 15.694 1.00 53.56 283 PRO A N 1
ATOM 2307 C CA . PRO A 1 283 ? 10.082 -6.594 16.241 1.00 53.56 283 PRO A CA 1
ATOM 2308 C C . PRO A 1 283 ? 11.064 -7.271 15.278 1.00 53.56 283 PRO A C 1
ATOM 2310 O O . PRO A 1 283 ? 10.781 -8.338 14.735 1.00 53.56 283 PRO A O 1
ATOM 2313 N N . ILE A 1 284 ? 12.245 -6.673 15.118 1.00 50.66 284 ILE A N 1
ATOM 2314 C CA . ILE A 1 284 ? 13.314 -7.211 14.267 1.00 50.66 284 ILE A CA 1
ATOM 2315 C C . ILE A 1 284 ? 13.781 -8.567 14.831 1.00 50.66 284 ILE A C 1
ATOM 2317 O O . ILE A 1 284 ? 14.069 -8.656 16.033 1.00 50.66 284 ILE A O 1
ATOM 2321 N N . PRO A 1 285 ? 13.919 -9.620 14.005 1.00 48.19 285 PRO A N 1
ATOM 2322 C CA . PRO A 1 285 ? 14.383 -10.916 14.476 1.00 48.19 285 PRO A CA 1
ATOM 2323 C C . PRO A 1 285 ? 15.791 -10.851 15.108 1.00 48.19 285 PRO A C 1
ATOM 2325 O O . PRO A 1 285 ? 16.714 -10.259 14.541 1.00 48.19 285 PRO A O 1
ATOM 2328 N N . PRO A 1 286 ? 16.017 -11.500 16.266 1.00 46.28 286 PRO A N 1
ATOM 2329 C CA . PRO A 1 286 ? 17.247 -11.342 17.052 1.00 46.28 286 PRO A CA 1
ATOM 2330 C C . PRO A 1 286 ? 18.504 -11.965 16.417 1.00 46.28 286 PRO A C 1
ATOM 2332 O O . PRO A 1 286 ? 19.609 -11.739 16.905 1.00 46.28 286 PRO A O 1
ATOM 2335 N N . HIS A 1 287 ? 18.360 -12.756 15.350 1.00 47.91 287 HIS A N 1
ATOM 2336 C CA . HIS A 1 287 ? 19.445 -13.525 14.727 1.00 47.91 287 HIS A CA 1
ATOM 2337 C C . HIS A 1 287 ? 20.226 -12.768 13.637 1.00 47.91 287 HIS A C 1
ATOM 2339 O O . HIS A 1 287 ? 21.245 -13.266 13.165 1.00 47.91 287 HIS A O 1
ATOM 2345 N N . ILE A 1 288 ? 19.805 -11.560 13.252 1.00 46.62 288 ILE A N 1
ATOM 2346 C CA . ILE A 1 288 ? 20.494 -10.754 12.234 1.00 46.62 288 ILE A CA 1
ATOM 2347 C C . ILE A 1 288 ? 21.556 -9.879 12.920 1.00 46.62 288 ILE A C 1
ATOM 2349 O O . ILE A 1 288 ? 21.215 -9.037 13.747 1.00 46.62 288 ILE A O 1
ATOM 2353 N N . LEU A 1 289 ? 22.846 -10.051 12.611 1.00 42.50 289 LEU A N 1
ATOM 2354 C CA . LEU A 1 289 ? 23.937 -9.282 13.237 1.00 42.50 289 LEU A CA 1
ATOM 2355 C C . LEU A 1 289 ? 23.867 -7.781 12.882 1.00 42.50 289 LEU A C 1
ATOM 2357 O O . LEU A 1 289 ? 23.727 -7.470 11.705 1.00 42.50 289 LEU A O 1
ATOM 2361 N N . PRO A 1 290 ? 24.081 -6.847 13.833 1.00 42.00 290 PRO A N 1
ATOM 2362 C CA . PRO A 1 290 ? 24.081 -5.399 13.579 1.00 42.00 290 PRO A CA 1
ATOM 2363 C C . PRO A 1 290 ? 25.040 -4.916 12.484 1.00 42.00 290 PRO A C 1
ATOM 2365 O O . PRO A 1 290 ? 24.725 -3.983 11.766 1.00 42.00 290 PRO A O 1
ATOM 2368 N N . ALA A 1 291 ? 26.188 -5.574 12.307 1.00 43.25 291 ALA A N 1
ATOM 2369 C CA . ALA A 1 291 ? 27.174 -5.200 11.287 1.00 43.25 291 ALA A CA 1
ATOM 2370 C C . ALA A 1 291 ? 26.740 -5.534 9.845 1.00 43.25 291 ALA A C 1
ATOM 2372 O O . ALA A 1 291 ? 27.333 -5.025 8.904 1.00 43.25 291 ALA A O 1
ATOM 2373 N N . LEU A 1 292 ? 25.725 -6.390 9.669 1.00 40.03 292 LEU A N 1
ATOM 2374 C CA . LEU A 1 292 ? 25.073 -6.632 8.376 1.00 40.03 292 LEU A CA 1
ATOM 2375 C C . LEU A 1 292 ? 23.929 -5.636 8.114 1.00 40.03 292 LEU A C 1
ATOM 2377 O O . LEU A 1 292 ? 23.297 -5.718 7.068 1.00 40.03 292 LEU A O 1
ATOM 2381 N N . ARG A 1 293 ? 23.644 -4.738 9.069 1.00 46.09 293 ARG A N 1
ATOM 2382 C CA . ARG A 1 293 ? 22.558 -3.746 9.017 1.00 46.09 293 ARG A CA 1
ATOM 2383 C C . ARG A 1 293 ? 23.034 -2.353 8.607 1.00 46.09 293 ARG A C 1
ATOM 2385 O O . ARG A 1 293 ? 22.208 -1.461 8.485 1.00 46.09 293 ARG A O 1
ATOM 2392 N N . ASP A 1 294 ? 24.343 -2.149 8.458 1.00 46.22 294 ASP A N 1
ATOM 2393 C CA . ASP A 1 294 ? 24.878 -0.807 8.251 1.00 46.22 294 ASP A CA 1
ATOM 2394 C C . ASP A 1 294 ? 24.828 -0.449 6.762 1.00 46.22 294 ASP A C 1
ATOM 2396 O O . ASP A 1 294 ? 25.420 -1.130 5.910 1.00 46.22 294 ASP A O 1
ATOM 2400 N N . ALA A 1 295 ? 24.084 0.610 6.451 1.00 55.06 295 ALA A N 1
ATOM 2401 C CA . ALA A 1 295 ? 23.989 1.136 5.103 1.00 55.06 295 ALA A CA 1
ATOM 2402 C C . ALA A 1 295 ? 25.387 1.553 4.630 1.00 55.06 295 ALA A C 1
ATOM 2404 O O . ALA A 1 295 ? 26.072 2.362 5.258 1.00 55.06 295 ALA A O 1
ATOM 2405 N N . HIS A 1 296 ? 25.822 0.997 3.506 1.00 56.50 296 HIS A N 1
ATOM 2406 C CA . HIS A 1 296 ? 27.094 1.344 2.895 1.00 56.50 296 HIS A CA 1
ATOM 2407 C C . HIS A 1 296 ? 26.924 1.481 1.390 1.00 56.50 296 HIS A C 1
ATOM 2409 O O . HIS A 1 296 ? 26.039 0.881 0.785 1.00 56.50 296 HIS A O 1
ATOM 2415 N N . ALA A 1 297 ? 27.781 2.305 0.801 1.00 58.78 297 ALA A N 1
ATOM 2416 C CA . ALA A 1 297 ? 27.981 2.324 -0.633 1.00 58.78 297 ALA A CA 1
ATOM 2417 C C . ALA A 1 297 ? 29.224 1.494 -0.950 1.00 58.78 297 ALA A C 1
ATOM 2419 O O . ALA A 1 297 ? 30.253 1.618 -0.272 1.00 58.78 297 ALA A O 1
ATOM 2420 N N . ASP A 1 298 ? 29.117 0.670 -1.984 1.00 66.50 298 ASP A N 1
ATOM 2421 C CA . ASP A 1 298 ? 30.268 0.026 -2.598 1.00 66.50 298 ASP A CA 1
ATOM 2422 C C . ASP A 1 298 ? 31.203 1.087 -3.203 1.00 66.50 298 ASP A C 1
ATOM 2424 O O . ASP A 1 298 ? 30.787 2.195 -3.549 1.00 66.50 298 ASP A O 1
ATOM 2428 N N . TRP A 1 299 ? 32.489 0.768 -3.310 1.00 66.12 299 TRP A N 1
ATOM 2429 C CA . TRP A 1 299 ? 33.538 1.693 -3.756 1.00 66.12 299 TRP A CA 1
ATOM 2430 C C . TRP A 1 299 ? 34.009 1.334 -5.168 1.00 66.12 299 TRP A C 1
ATOM 2432 O O . TRP A 1 299 ? 35.204 1.253 -5.441 1.00 66.12 299 TRP A O 1
ATOM 2442 N N . ASP A 1 300 ? 33.044 1.134 -6.067 1.00 65.31 300 ASP A N 1
ATOM 2443 C CA . ASP A 1 300 ? 33.255 0.586 -7.408 1.00 65.31 300 ASP A CA 1
ATOM 2444 C C . ASP A 1 300 ? 32.487 1.383 -8.474 1.00 65.31 300 ASP A C 1
ATOM 2446 O O . ASP A 1 300 ? 31.635 2.214 -8.161 1.00 65.31 300 ASP A O 1
ATOM 2450 N N . LEU A 1 301 ? 32.778 1.127 -9.754 1.00 68.00 301 LEU A N 1
ATOM 2451 C CA . LEU A 1 301 ? 32.054 1.751 -10.869 1.00 68.00 301 LEU A CA 1
ATOM 2452 C C . LEU A 1 301 ? 30.733 1.025 -11.170 1.00 68.00 301 LEU A C 1
ATOM 2454 O O . LEU A 1 301 ? 29.746 1.645 -11.558 1.00 68.00 301 LEU A O 1
ATOM 2458 N N . LEU A 1 302 ? 30.731 -0.303 -11.033 1.00 73.38 302 LEU A N 1
ATOM 2459 C CA . LEU A 1 302 ? 29.569 -1.156 -11.266 1.00 73.38 302 LEU A CA 1
ATOM 2460 C C . LEU A 1 302 ? 29.608 -2.351 -10.311 1.00 73.38 302 LEU A C 1
ATOM 2462 O O . LEU A 1 302 ? 30.555 -3.139 -10.347 1.00 73.38 302 LEU A O 1
ATOM 2466 N N . THR A 1 303 ? 28.536 -2.526 -9.540 1.00 73.44 303 THR A N 1
ATOM 2467 C CA . THR A 1 303 ? 28.290 -3.739 -8.754 1.00 73.44 303 THR A CA 1
ATOM 2468 C C . THR A 1 303 ? 27.281 -4.617 -9.489 1.00 73.44 303 THR A C 1
ATOM 2470 O O . THR A 1 303 ? 26.153 -4.203 -9.754 1.00 73.44 303 THR A O 1
ATOM 2473 N N . LEU A 1 304 ? 27.669 -5.854 -9.806 1.00 76.56 304 LEU A N 1
ATOM 2474 C CA . LEU A 1 304 ? 26.749 -6.891 -10.271 1.00 76.56 304 LEU A CA 1
ATOM 2475 C C . LEU A 1 304 ? 26.522 -7.889 -9.140 1.00 76.56 304 LEU A C 1
ATOM 2477 O O . LEU A 1 304 ? 27.443 -8.596 -8.732 1.00 76.56 304 LEU A O 1
ATOM 2481 N N . LEU A 1 305 ? 25.290 -7.975 -8.647 1.00 77.38 305 LEU A N 1
ATOM 2482 C CA . LEU A 1 305 ? 24.925 -8.944 -7.622 1.00 77.38 305 LEU A CA 1
ATOM 2483 C C . LEU A 1 305 ? 24.226 -10.156 -8.243 1.00 77.38 305 LEU A C 1
ATOM 2485 O O . LEU A 1 305 ? 23.155 -10.040 -8.838 1.00 77.38 305 LEU A O 1
ATOM 2489 N N . PHE A 1 306 ? 24.789 -11.341 -8.021 1.00 76.75 306 PHE A N 1
ATOM 2490 C CA . PHE A 1 306 ? 24.135 -12.615 -8.297 1.00 76.75 306 PHE A CA 1
ATOM 2491 C C . PHE A 1 306 ? 23.579 -13.180 -6.994 1.00 76.75 306 PHE A C 1
ATOM 2493 O O . PHE A 1 306 ? 24.329 -13.593 -6.109 1.00 76.75 306 PHE A O 1
ATOM 2500 N N . GLN A 1 307 ? 22.256 -13.203 -6.875 1.00 76.38 307 GLN A N 1
ATOM 2501 C CA . GLN A 1 307 ? 21.547 -13.755 -5.725 1.00 76.38 307 GLN A CA 1
ATOM 2502 C C . GLN A 1 307 ? 20.828 -15.038 -6.127 1.00 76.38 307 GLN A C 1
ATOM 2504 O O . GLN A 1 307 ? 20.225 -15.117 -7.200 1.00 76.38 307 GLN A O 1
ATOM 2509 N N . LYS A 1 308 ? 20.874 -16.056 -5.263 1.00 70.62 308 LYS A N 1
ATOM 2510 C CA . LYS A 1 308 ? 20.098 -17.278 -5.481 1.00 70.62 308 LYS A CA 1
ATOM 2511 C C . LYS A 1 308 ? 18.603 -16.944 -5.434 1.00 70.62 308 LYS A C 1
ATOM 2513 O O . LYS A 1 308 ? 18.122 -16.341 -4.476 1.00 70.62 308 LYS A O 1
ATOM 2518 N N . ALA A 1 309 ? 17.871 -17.340 -6.474 1.00 67.06 309 ALA A N 1
ATOM 2519 C CA . ALA A 1 309 ? 16.442 -17.066 -6.586 1.00 67.06 309 ALA A CA 1
ATOM 2520 C C . ALA A 1 309 ? 15.667 -17.600 -5.366 1.00 67.06 309 ALA A C 1
ATOM 2522 O O . ALA A 1 309 ? 15.904 -18.725 -4.923 1.00 67.06 309 ALA A O 1
ATOM 2523 N N . GLY A 1 310 ? 14.747 -16.787 -4.838 1.00 66.06 310 GLY A N 1
ATOM 2524 C CA . GLY A 1 310 ? 13.921 -17.129 -3.675 1.00 66.06 310 GLY A CA 1
ATOM 2525 C C . GLY A 1 310 ? 14.558 -16.865 -2.304 1.00 66.06 310 GLY A C 1
ATOM 2526 O O . GLY A 1 310 ? 13.941 -17.189 -1.297 1.00 66.06 310 GLY A O 1
ATOM 2527 N N . GLN A 1 311 ? 15.764 -16.286 -2.245 1.00 69.25 311 GLN A N 1
ATOM 2528 C CA . GLN A 1 311 ? 16.388 -15.834 -0.994 1.00 69.25 311 GLN A CA 1
ATOM 2529 C C . GLN A 1 311 ? 16.348 -14.303 -0.926 1.00 69.25 311 GLN A C 1
ATOM 2531 O O . GLN A 1 311 ? 17.065 -13.682 -1.699 1.00 69.25 311 GLN A O 1
ATOM 2536 N N . SER A 1 312 ? 15.523 -13.689 -0.073 1.00 59.28 312 SER A N 1
ATOM 2537 C CA . SER A 1 312 ? 15.436 -12.224 0.113 1.00 59.28 312 SER A CA 1
ATOM 2538 C C . SER A 1 312 ? 16.549 -11.675 1.031 1.00 59.28 312 SER A C 1
ATOM 2540 O O . SER A 1 312 ? 17.310 -12.457 1.602 1.00 59.28 312 SER A O 1
ATOM 2542 N N . GLY A 1 313 ? 16.700 -10.341 1.129 1.00 63.75 313 GLY A N 1
ATOM 2543 C CA . GLY A 1 313 ? 17.549 -9.695 2.151 1.00 63.75 313 GLY A CA 1
ATOM 2544 C C . GLY A 1 313 ? 18.599 -8.669 1.690 1.00 63.75 313 GLY A C 1
ATOM 2545 O O . GLY A 1 313 ? 19.409 -8.264 2.517 1.00 63.75 313 GLY A O 1
ATOM 2546 N N . LEU A 1 314 ? 18.648 -8.268 0.410 1.00 64.94 314 LEU A N 1
ATOM 2547 C CA . LEU A 1 314 ? 19.380 -7.054 0.004 1.00 64.94 314 LEU A CA 1
ATOM 2548 C C . LEU A 1 314 ? 18.383 -5.910 -0.173 1.00 64.94 314 LEU A C 1
ATOM 2550 O O . LEU A 1 314 ? 17.426 -6.059 -0.928 1.00 64.94 314 LEU A O 1
ATOM 2554 N N . GLU A 1 315 ? 18.683 -4.770 0.437 1.00 60.81 315 GLU A N 1
ATOM 2555 C CA . GLU A 1 315 ? 17.950 -3.517 0.278 1.00 60.81 315 GLU A CA 1
ATOM 2556 C C . GLU A 1 315 ? 18.905 -2.432 -0.223 1.00 60.81 315 GLU A C 1
ATOM 2558 O O . GLU A 1 315 ? 20.083 -2.416 0.136 1.00 60.81 315 GLU A O 1
ATOM 2563 N N . ILE A 1 316 ? 18.414 -1.546 -1.089 1.00 64.50 316 ILE A N 1
ATOM 2564 C CA . ILE A 1 316 ? 19.215 -0.497 -1.727 1.00 64.50 316 ILE A CA 1
ATOM 2565 C C . ILE A 1 316 ? 18.606 0.849 -1.353 1.00 64.50 316 ILE A C 1
ATOM 2567 O O . ILE A 1 316 ? 17.414 1.069 -1.558 1.00 64.50 316 ILE A O 1
ATOM 2571 N N . CYS A 1 317 ? 19.426 1.759 -0.828 1.00 50.66 317 CYS A N 1
ATOM 2572 C CA . CYS A 1 317 ? 18.995 3.125 -0.556 1.00 50.66 317 CYS A CA 1
ATOM 2573 C C . CYS A 1 317 ? 18.937 3.913 -1.881 1.00 50.66 317 CYS A C 1
ATOM 2575 O O . CYS A 1 317 ? 19.970 4.030 -2.552 1.00 50.66 317 CYS A O 1
ATOM 2577 N N . PRO A 1 318 ? 17.768 4.435 -2.298 1.00 49.50 318 PRO A N 1
ATOM 2578 C CA . PRO A 1 318 ? 17.677 5.255 -3.499 1.00 49.50 318 PRO A CA 1
ATOM 2579 C C . PRO A 1 318 ? 18.430 6.581 -3.291 1.00 49.50 318 PRO A C 1
ATOM 2581 O O . PRO A 1 318 ? 18.560 7.071 -2.171 1.00 49.50 318 PRO A O 1
ATOM 2584 N N . GLY A 1 319 ? 18.975 7.148 -4.373 1.00 43.66 319 GLY A N 1
ATOM 2585 C CA . GLY A 1 319 ? 19.861 8.318 -4.327 1.00 43.66 319 GLY A CA 1
ATOM 2586 C C . GLY A 1 319 ? 19.291 9.531 -3.573 1.00 43.66 319 GLY A C 1
ATOM 2587 O O . GLY A 1 319 ? 18.088 9.659 -3.369 1.00 43.66 319 GLY A O 1
ATOM 2588 N N . ARG A 1 320 ? 20.175 10.463 -3.188 1.00 40.19 320 ARG A N 1
ATOM 2589 C CA . ARG A 1 320 ? 19.915 11.601 -2.276 1.00 40.19 320 ARG A CA 1
ATOM 2590 C C . ARG A 1 320 ? 18.680 12.457 -2.603 1.00 40.19 320 ARG A C 1
ATOM 2592 O O . ARG A 1 320 ? 18.120 13.059 -1.695 1.00 40.19 320 ARG A O 1
ATOM 2599 N N . GLU A 1 321 ? 18.258 12.511 -3.862 1.00 40.25 321 GLU A N 1
ATOM 2600 C CA . GLU A 1 321 ? 17.077 13.266 -4.312 1.00 40.25 321 GLU A CA 1
ATOM 2601 C C . GLU A 1 321 ? 15.737 12.592 -3.953 1.00 40.25 321 GLU A C 1
ATOM 2603 O O . GLU A 1 321 ? 14.690 13.232 -4.018 1.00 40.25 321 GLU A O 1
ATOM 2608 N N . VAL A 1 322 ? 15.773 11.323 -3.532 1.00 39.72 322 VAL A N 1
ATOM 2609 C CA . VAL A 1 322 ? 14.612 10.478 -3.188 1.00 39.72 322 VAL A CA 1
ATOM 2610 C C . VAL A 1 322 ? 14.563 10.170 -1.678 1.00 39.72 322 VAL A C 1
ATOM 2612 O O . VAL A 1 322 ? 13.598 9.592 -1.177 1.00 39.72 322 VAL A O 1
ATOM 2615 N N . VAL A 1 323 ? 15.587 10.579 -0.918 1.00 32.88 323 VAL A N 1
ATOM 2616 C CA . VAL A 1 323 ? 15.695 10.320 0.526 1.00 32.88 323 VAL A CA 1
ATOM 2617 C C . VAL A 1 323 ? 14.746 11.239 1.303 1.00 32.88 323 VAL A C 1
ATOM 2619 O O . VAL A 1 323 ? 15.007 12.427 1.487 1.00 32.88 323 VAL A O 1
ATOM 2622 N N . THR A 1 324 ? 13.645 10.672 1.796 1.00 40.09 324 THR A N 1
ATOM 2623 C CA . THR A 1 324 ? 12.872 11.228 2.922 1.00 40.09 324 THR A CA 1
ATOM 2624 C C . THR A 1 324 ? 13.466 10.725 4.247 1.00 40.09 324 THR A C 1
ATOM 2626 O O . THR A 1 324 ? 14.328 9.847 4.234 1.00 40.09 324 THR A O 1
ATOM 2629 N N . GLU A 1 325 ? 13.014 11.230 5.403 1.00 38.88 325 GLU A N 1
ATOM 2630 C CA . GLU A 1 325 ? 13.457 10.787 6.750 1.00 38.88 325 GLU A CA 1
ATOM 2631 C C . GLU A 1 325 ? 13.351 9.257 6.981 1.00 38.88 325 GLU A C 1
ATOM 2633 O O . GLU A 1 325 ? 13.892 8.738 7.949 1.00 38.88 325 GLU A O 1
ATOM 2638 N N . PHE A 1 326 ? 12.701 8.527 6.068 1.00 38.69 326 PHE A N 1
ATOM 2639 C CA . PHE A 1 326 ? 12.596 7.071 6.025 1.00 38.69 326 PHE A CA 1
ATOM 2640 C C . PHE A 1 326 ? 13.860 6.345 5.521 1.00 38.69 326 PHE A C 1
ATOM 2642 O O . PHE A 1 326 ? 14.086 5.199 5.887 1.00 38.69 326 PHE A O 1
ATOM 2649 N N . GLY A 1 327 ? 14.711 7.000 4.718 1.00 34.62 327 GLY A N 1
ATOM 2650 C CA . GLY A 1 327 ? 16.000 6.440 4.270 1.00 34.62 327 GLY A CA 1
ATOM 2651 C C . GLY A 1 327 ? 17.090 6.455 5.350 1.00 34.62 327 GLY A C 1
ATOM 2652 O O . GLY A 1 327 ? 18.226 6.062 5.091 1.00 34.62 327 GLY A O 1
ATOM 2653 N N . ILE A 1 328 ? 16.751 6.941 6.549 1.00 40.41 328 ILE A N 1
ATOM 2654 C CA . ILE A 1 328 ? 17.602 6.993 7.737 1.00 40.41 328 ILE A CA 1
ATOM 2655 C C . ILE A 1 328 ? 16.944 6.107 8.801 1.00 40.41 328 ILE A C 1
ATOM 2657 O O . ILE A 1 328 ? 16.229 6.574 9.686 1.00 40.41 328 ILE A O 1
ATOM 2661 N N . GLY A 1 329 ? 17.158 4.802 8.690 1.00 37.38 329 GLY A N 1
ATOM 2662 C CA . GLY A 1 329 ? 16.745 3.830 9.692 1.00 37.38 329 GLY A CA 1
ATOM 2663 C C . GLY A 1 329 ? 17.613 2.582 9.599 1.00 37.38 329 GLY A C 1
ATOM 2664 O O . GLY A 1 329 ? 17.691 1.965 8.544 1.00 37.38 329 GLY A O 1
ATOM 2665 N N . ASP A 1 330 ? 18.247 2.189 10.705 1.00 37.12 330 ASP A N 1
ATOM 2666 C CA . ASP A 1 330 ? 19.164 1.034 10.795 1.00 37.12 330 ASP A CA 1
ATOM 2667 C C . ASP A 1 330 ? 18.431 -0.333 10.768 1.00 37.12 330 ASP A C 1
ATOM 2669 O O . ASP A 1 330 ? 18.875 -1.321 11.369 1.00 37.12 330 ASP A O 1
ATOM 2673 N N . GLY A 1 331 ? 17.242 -0.386 10.162 1.00 40.28 331 GLY A N 1
ATOM 2674 C CA . GLY A 1 331 ? 16.289 -1.482 10.290 1.00 40.28 331 GLY A CA 1
ATOM 2675 C C . GLY A 1 331 ? 15.853 -2.042 8.945 1.00 40.28 331 GLY A C 1
ATOM 2676 O O . GLY A 1 331 ? 15.128 -1.381 8.215 1.00 40.28 331 GLY A O 1
ATOM 2677 N N . VAL A 1 332 ? 16.239 -3.292 8.690 1.00 39.72 332 VAL A N 1
ATOM 2678 C CA . VAL A 1 332 ? 15.747 -4.132 7.588 1.00 39.72 332 VAL A CA 1
ATOM 2679 C C . VAL A 1 332 ? 14.289 -4.533 7.894 1.00 39.72 332 VAL A C 1
ATOM 2681 O O . VAL A 1 332 ? 14.074 -5.209 8.911 1.00 39.72 332 VAL A O 1
ATOM 2684 N N . PRO A 1 333 ? 13.269 -4.122 7.118 1.00 38.62 333 PRO A N 1
ATOM 2685 C CA . PRO A 1 333 ? 11.918 -4.667 7.224 1.00 38.62 333 PRO A CA 1
ATOM 2686 C C . PRO A 1 333 ? 11.919 -6.180 6.963 1.00 38.62 333 PRO A C 1
ATOM 2688 O O . PRO A 1 333 ? 12.423 -6.647 5.951 1.00 38.62 333 PRO A O 1
ATOM 2691 N N . SER A 1 334 ? 11.353 -6.957 7.892 1.00 45.34 334 SER A N 1
ATOM 2692 C CA . SER A 1 334 ? 11.163 -8.403 7.724 1.00 45.34 334 SER A CA 1
ATOM 2693 C C . SER A 1 334 ? 9.677 -8.735 7.575 1.00 45.34 334 SER A C 1
ATOM 2695 O O . SER A 1 334 ? 8.913 -8.539 8.528 1.00 45.34 334 SER A O 1
ATOM 2697 N N . GLU A 1 335 ? 9.260 -9.256 6.425 1.00 41.41 335 GLU A N 1
ATOM 2698 C CA . GLU A 1 335 ? 7.892 -9.715 6.166 1.00 41.41 335 GLU A CA 1
ATOM 2699 C C . GLU A 1 335 ? 7.707 -11.222 6.465 1.00 41.41 335 GLU A C 1
ATOM 2701 O O . GLU A 1 335 ? 8.650 -12.016 6.369 1.00 41.41 335 GLU A O 1
ATOM 2706 N N . PRO A 1 336 ? 6.487 -11.683 6.817 1.00 33.31 336 PRO A N 1
ATOM 2707 C CA . PRO A 1 336 ? 6.189 -13.107 6.963 1.00 33.31 336 PRO A CA 1
ATOM 2708 C C . PRO A 1 336 ? 6.304 -13.822 5.606 1.00 33.31 336 PRO A C 1
ATOM 2710 O O . PRO A 1 336 ? 5.402 -13.753 4.775 1.00 33.31 336 PRO A O 1
ATOM 2713 N N . GLY A 1 337 ? 7.417 -14.520 5.387 1.00 45.81 337 GLY A N 1
ATOM 2714 C CA . GLY A 1 337 ? 7.782 -15.102 4.090 1.00 45.81 337 GLY A CA 1
ATOM 2715 C C . GLY A 1 337 ? 9.235 -14.834 3.702 1.00 45.81 337 GLY A C 1
ATOM 2716 O O . GLY A 1 337 ? 9.737 -15.466 2.772 1.00 45.81 337 GLY A O 1
ATOM 2717 N N . ASP A 1 338 ? 9.918 -13.956 4.441 1.00 50.38 338 ASP A N 1
ATOM 2718 C CA . ASP A 1 338 ? 11.338 -13.721 4.245 1.00 50.38 338 ASP A CA 1
ATOM 2719 C C . ASP A 1 338 ? 12.179 -14.964 4.493 1.00 50.38 338 ASP A C 1
ATOM 2721 O O . ASP A 1 338 ? 11.941 -15.780 5.390 1.00 50.38 338 ASP A O 1
ATOM 2725 N N . PHE A 1 339 ? 13.196 -15.103 3.651 1.00 48.00 339 PHE A N 1
ATOM 2726 C CA . PHE A 1 339 ? 14.078 -16.247 3.675 1.00 48.00 339 PHE A CA 1
ATOM 2727 C C . PHE A 1 339 ? 14.951 -16.215 4.939 1.00 48.00 339 PHE A C 1
ATOM 2729 O O . PHE A 1 339 ? 15.947 -15.504 5.012 1.00 48.00 339 PHE A O 1
ATOM 2736 N N . SER A 1 340 ? 14.597 -17.027 5.936 1.00 47.78 340 SER A N 1
ATOM 2737 C CA . SER A 1 340 ? 15.288 -17.110 7.231 1.00 47.78 340 SER A CA 1
ATOM 2738 C C . SER A 1 340 ? 16.481 -18.083 7.249 1.00 47.78 340 SER A C 1
ATOM 2740 O O . SER A 1 340 ? 16.878 -18.553 8.315 1.00 47.78 340 SER A O 1
ATOM 2742 N N . GLY A 1 341 ? 16.995 -18.473 6.079 1.00 56.66 341 GLY A N 1
ATOM 2743 C CA . GLY A 1 341 ? 18.122 -19.400 5.933 1.00 56.66 341 GLY A CA 1
ATOM 2744 C C . GLY A 1 341 ? 19.412 -18.707 5.489 1.00 56.66 341 GLY A C 1
ATOM 2745 O O . GLY A 1 341 ? 19.460 -17.491 5.321 1.00 56.66 341 GLY A O 1
ATOM 2746 N N . ASP A 1 342 ? 20.458 -19.494 5.224 1.00 62.34 342 ASP A N 1
ATOM 2747 C CA . ASP A 1 342 ? 21.725 -18.974 4.696 1.00 62.34 342 ASP A CA 1
ATOM 2748 C C . ASP A 1 342 ? 21.533 -18.347 3.304 1.00 62.34 342 ASP A C 1
ATOM 2750 O O . ASP A 1 342 ? 21.221 -19.033 2.318 1.00 62.34 342 ASP A O 1
ATOM 2754 N N . ARG A 1 343 ? 21.692 -17.020 3.222 1.00 65.19 343 ARG A N 1
ATOM 2755 C CA . ARG A 1 343 ? 21.609 -16.253 1.974 1.00 65.19 343 ARG A CA 1
ATOM 2756 C C . ARG A 1 343 ? 22.920 -16.376 1.201 1.00 65.19 343 ARG A C 1
ATOM 2758 O O . ARG A 1 343 ? 23.969 -15.931 1.661 1.00 65.19 343 ARG A O 1
ATOM 2765 N N . TYR A 1 344 ? 22.845 -16.922 -0.008 1.00 70.12 344 TYR A N 1
ATOM 2766 C CA . TYR A 1 344 ? 23.972 -17.002 -0.928 1.00 70.12 344 TYR A CA 1
ATOM 2767 C C . TYR A 1 344 ? 23.889 -15.866 -1.941 1.00 70.12 344 TYR A C 1
ATOM 2769 O O . TYR A 1 344 ? 22.984 -15.813 -2.779 1.00 70.12 344 TYR A O 1
ATOM 2777 N N . SER A 1 345 ? 24.871 -14.974 -1.884 1.00 74.25 345 SER A N 1
ATOM 2778 C CA . SER A 1 345 ? 25.055 -13.922 -2.874 1.00 74.25 345 SER A CA 1
ATOM 2779 C C . SER A 1 345 ? 26.514 -13.817 -3.279 1.00 74.25 345 SER A C 1
ATOM 2781 O O . SER A 1 345 ? 27.397 -13.898 -2.428 1.00 74.25 345 SER A O 1
ATOM 2783 N N . ILE A 1 346 ? 26.751 -13.586 -4.565 1.00 78.00 346 ILE A N 1
ATOM 2784 C CA . ILE A 1 346 ? 28.063 -13.250 -5.109 1.00 78.00 346 ILE A CA 1
ATOM 2785 C C . ILE A 1 346 ? 27.966 -11.816 -5.616 1.00 78.00 346 ILE A C 1
ATOM 2787 O O . ILE A 1 346 ? 27.211 -11.545 -6.549 1.00 78.00 346 ILE A O 1
ATOM 2791 N N . ALA A 1 347 ? 28.705 -10.907 -4.989 1.00 74.00 347 ALA A N 1
ATOM 2792 C CA . ALA A 1 347 ? 28.889 -9.557 -5.500 1.00 74.00 347 ALA A CA 1
ATOM 2793 C C . ALA A 1 347 ? 30.147 -9.533 -6.373 1.00 74.00 347 ALA A C 1
ATOM 2795 O O . ALA A 1 347 ? 31.223 -9.947 -5.938 1.00 74.00 347 ALA A O 1
ATOM 2796 N N . LEU A 1 348 ? 29.990 -9.097 -7.620 1.00 73.38 348 LEU A N 1
ATOM 2797 C CA . LEU A 1 348 ? 31.087 -8.792 -8.523 1.00 73.38 348 LEU A CA 1
ATOM 2798 C C . LEU A 1 348 ? 31.255 -7.280 -8.560 1.00 73.38 348 LEU A C 1
ATOM 2800 O O . LEU A 1 348 ? 30.335 -6.553 -8.933 1.00 73.38 348 LEU A O 1
ATOM 2804 N N . PHE A 1 349 ? 32.451 -6.841 -8.199 1.00 75.38 349 PHE A N 1
ATOM 2805 C CA . PHE A 1 349 ? 32.824 -5.441 -8.124 1.00 75.38 349 PHE A CA 1
ATOM 2806 C C . PHE A 1 349 ? 33.710 -5.098 -9.317 1.00 75.38 349 PHE A C 1
ATOM 2808 O O . PHE A 1 349 ? 34.802 -5.652 -9.470 1.00 75.38 349 PHE A O 1
ATOM 2815 N N . ASN A 1 350 ? 33.224 -4.226 -10.197 1.00 78.62 350 ASN A N 1
ATOM 2816 C CA . ASN A 1 350 ? 33.998 -3.739 -11.330 1.00 78.62 350 ASN A CA 1
ATOM 2817 C C . ASN A 1 350 ? 34.717 -2.444 -10.940 1.00 78.62 350 ASN A C 1
ATOM 2819 O O . ASN A 1 350 ? 34.116 -1.366 -10.902 1.00 78.62 350 ASN A O 1
ATOM 2823 N N . GLN A 1 351 ? 36.002 -2.572 -10.628 1.00 78.62 351 GLN A N 1
ATOM 2824 C CA . GLN A 1 351 ? 36.832 -1.468 -10.162 1.00 78.62 351 GLN A CA 1
ATOM 2825 C C . GLN A 1 351 ? 37.521 -0.748 -11.320 1.00 78.62 351 GLN A C 1
ATOM 2827 O O . GLN A 1 351 ? 37.878 -1.384 -12.315 1.00 78.62 351 GLN A O 1
ATOM 2832 N N . PRO A 1 352 ? 37.746 0.571 -11.199 1.00 78.12 352 PRO A N 1
ATOM 2833 C CA . PRO A 1 352 ? 38.505 1.309 -12.196 1.00 78.12 352 PRO A CA 1
ATOM 2834 C C . PRO A 1 352 ? 39.939 0.768 -12.298 1.00 78.12 352 PRO A C 1
ATOM 2836 O O . PRO A 1 352 ? 40.559 0.405 -11.293 1.00 78.12 352 PRO A O 1
ATOM 2839 N N . CYS A 1 353 ? 40.490 0.755 -13.517 1.00 82.75 353 CYS A N 1
ATOM 2840 C CA . CYS A 1 353 ? 41.924 0.547 -13.720 1.00 82.75 353 CYS A CA 1
ATOM 2841 C C . CYS A 1 353 ? 42.714 1.605 -12.935 1.00 82.75 353 CYS A C 1
ATOM 2843 O O . CYS A 1 353 ? 42.256 2.735 -12.774 1.00 82.75 353 CYS A O 1
ATOM 2845 N N . LYS A 1 354 ? 43.908 1.251 -12.448 1.00 82.56 354 LYS A N 1
ATOM 2846 C CA . LYS A 1 354 ? 44.712 2.125 -11.573 1.00 82.56 354 LYS A CA 1
ATOM 2847 C C . LYS A 1 354 ? 44.972 3.508 -12.173 1.00 82.56 354 LYS A C 1
ATOM 2849 O O . LYS A 1 354 ? 44.975 4.497 -11.454 1.00 82.56 354 LYS A O 1
ATOM 2854 N N . ASP A 1 355 ? 45.167 3.549 -13.482 1.00 87.62 355 ASP A N 1
ATOM 2855 C CA . ASP A 1 355 ? 45.480 4.714 -14.302 1.00 87.62 355 ASP A CA 1
ATOM 2856 C C . ASP A 1 355 ? 44.244 5.405 -14.903 1.00 87.62 355 ASP A C 1
ATOM 2858 O O . ASP A 1 355 ? 44.380 6.437 -15.558 1.00 87.62 355 ASP A O 1
ATOM 2862 N N . ALA A 1 356 ? 43.036 4.874 -14.680 1.00 85.00 356 ALA A N 1
ATOM 2863 C CA . ALA A 1 356 ? 41.810 5.497 -15.161 1.00 85.00 356 ALA A CA 1
ATOM 2864 C C . ALA A 1 356 ? 41.574 6.830 -14.439 1.00 85.00 356 ALA A C 1
ATOM 2866 O O . ALA A 1 356 ? 41.580 6.883 -13.211 1.00 85.00 356 ALA A O 1
ATOM 2867 N N . LEU A 1 357 ? 41.342 7.894 -15.205 1.00 85.56 357 LEU A N 1
ATOM 2868 C CA . LEU A 1 357 ? 40.993 9.211 -14.678 1.00 85.56 357 LEU A CA 1
ATOM 2869 C C . LEU A 1 357 ? 39.482 9.284 -14.427 1.00 85.56 357 LEU A C 1
ATOM 2871 O O . LEU A 1 357 ? 38.689 9.017 -15.330 1.00 85.56 357 LEU A O 1
ATOM 2875 N N . ILE A 1 358 ? 39.090 9.650 -13.209 1.00 80.75 358 ILE A N 1
ATOM 2876 C CA . ILE A 1 358 ? 37.699 9.718 -12.752 1.00 80.75 358 ILE A CA 1
ATOM 2877 C C . ILE A 1 358 ? 37.358 11.181 -12.459 1.00 80.75 358 ILE A C 1
ATOM 2879 O O . ILE A 1 358 ? 38.002 11.816 -11.625 1.00 80.75 358 ILE A O 1
ATOM 2883 N N . GLN A 1 359 ? 36.333 11.700 -13.142 1.00 83.00 359 GLN A N 1
ATOM 2884 C CA . GLN A 1 359 ? 35.842 13.076 -13.018 1.00 83.00 359 GLN A CA 1
ATOM 2885 C C . GLN A 1 359 ? 34.307 13.081 -13.008 1.00 83.00 359 GLN A C 1
ATOM 2887 O O . GLN A 1 359 ? 33.679 12.438 -13.849 1.00 83.00 359 GLN A O 1
ATOM 2892 N N . GLY A 1 360 ? 33.693 13.807 -12.070 1.00 68.62 360 GLY A N 1
ATOM 2893 C CA . GLY A 1 360 ? 32.234 13.952 -12.010 1.00 68.62 360 GLY A CA 1
ATOM 2894 C C . GLY A 1 360 ? 31.716 14.995 -13.009 1.00 68.62 360 GLY A C 1
ATOM 2895 O O . GLY A 1 360 ? 32.157 16.141 -12.971 1.00 68.62 360 GLY A O 1
ATOM 2896 N N . ALA A 1 361 ? 30.766 14.622 -13.869 1.00 61.66 361 ALA A N 1
ATOM 2897 C CA . ALA A 1 361 ? 30.019 15.528 -14.756 1.00 61.66 361 ALA A CA 1
ATOM 2898 C C . ALA A 1 361 ? 28.627 15.847 -14.160 1.00 61.66 361 ALA A C 1
ATOM 2900 O O . ALA A 1 361 ? 28.118 15.012 -13.408 1.00 61.66 361 ALA A O 1
ATOM 2901 N N . PRO A 1 362 ? 27.982 16.996 -14.475 1.00 53.69 362 PRO A N 1
ATOM 2902 C CA . PRO A 1 362 ? 28.344 18.016 -15.474 1.00 53.69 362 PRO A CA 1
ATOM 2903 C C . PRO A 1 362 ? 29.128 19.232 -14.938 1.00 53.69 362 PRO A C 1
ATOM 2905 O O . PRO A 1 362 ? 29.554 20.058 -15.736 1.00 53.69 362 PRO A O 1
ATOM 2908 N N . GLU A 1 363 ? 29.326 19.361 -13.623 1.00 57.78 363 GLU A N 1
ATOM 2909 C CA . GLU A 1 363 ? 29.856 20.593 -12.999 1.00 57.78 363 GLU A CA 1
ATOM 2910 C C . GLU A 1 363 ? 31.269 20.458 -12.391 1.00 57.78 363 GLU A C 1
ATOM 2912 O O . GLU A 1 363 ? 31.715 21.355 -11.683 1.00 57.78 363 GLU A O 1
ATOM 2917 N N . GLU A 1 364 ? 31.981 19.347 -12.624 1.00 68.69 364 GLU A N 1
ATOM 2918 C CA . GLU A 1 364 ? 33.335 19.095 -12.082 1.00 68.69 364 GLU A CA 1
ATOM 2919 C C . GLU A 1 364 ? 33.468 19.302 -10.555 1.00 68.69 364 GLU A C 1
ATOM 2921 O O . GLU A 1 364 ? 34.536 19.611 -10.034 1.00 68.69 364 GLU A O 1
ATOM 2926 N N . VAL A 1 365 ? 32.378 19.080 -9.812 1.00 71.12 365 VAL A N 1
ATOM 2927 C CA . VAL A 1 365 ? 32.275 19.324 -8.357 1.00 71.12 365 VAL A CA 1
ATOM 2928 C C . VAL A 1 365 ? 33.281 18.502 -7.536 1.00 71.12 365 VAL A C 1
ATOM 2930 O O . VAL A 1 365 ? 33.636 18.881 -6.419 1.00 71.12 365 VAL A O 1
ATOM 2933 N N . TYR A 1 366 ? 33.752 17.378 -8.080 1.00 74.00 366 TYR A N 1
ATOM 2934 C CA . TYR A 1 366 ? 34.714 16.486 -7.436 1.00 74.00 366 TYR A CA 1
ATOM 2935 C C . TYR A 1 366 ? 36.089 16.581 -8.104 1.00 74.00 366 TYR A C 1
ATOM 2937 O O . TYR A 1 366 ? 36.156 16.731 -9.324 1.00 74.00 366 TYR A O 1
ATOM 2945 N N . PRO A 1 367 ? 37.188 16.477 -7.334 1.00 79.44 367 PRO A N 1
ATOM 2946 C CA . PRO A 1 367 ? 38.531 16.548 -7.891 1.00 79.44 367 PRO A CA 1
ATOM 2947 C C . PRO A 1 367 ? 38.800 15.372 -8.832 1.00 79.44 367 PRO A C 1
ATOM 2949 O O . PRO A 1 367 ? 38.363 14.250 -8.569 1.00 79.44 367 PRO A O 1
ATOM 2952 N N . LEU A 1 368 ? 39.575 15.635 -9.885 1.00 83.12 368 LEU A N 1
ATOM 2953 C CA . LEU A 1 368 ? 40.107 14.603 -10.765 1.00 83.12 368 LEU A CA 1
ATOM 2954 C C . LEU A 1 368 ? 40.995 13.664 -9.948 1.00 83.12 368 LEU A C 1
ATOM 2956 O O . LEU A 1 368 ? 41.987 14.104 -9.365 1.00 83.12 368 LEU A O 1
ATOM 2960 N N . VAL A 1 369 ? 40.647 12.381 -9.922 1.00 86.25 369 VAL A N 1
ATOM 2961 C CA . VAL A 1 369 ? 41.428 11.344 -9.236 1.00 86.25 369 VAL A CA 1
ATOM 2962 C C . VAL A 1 369 ? 41.707 10.182 -10.175 1.00 86.25 369 VAL A C 1
ATOM 2964 O O . VAL A 1 369 ? 40.923 9.888 -11.078 1.00 86.25 369 VAL A O 1
ATOM 2967 N N . THR A 1 370 ? 42.825 9.501 -9.961 1.00 86.88 370 THR A N 1
ATOM 2968 C CA . THR A 1 370 ? 43.100 8.212 -10.606 1.00 86.88 370 THR A CA 1
ATOM 2969 C C . THR A 1 370 ? 42.328 7.079 -9.916 1.00 86.88 370 THR A C 1
ATOM 2971 O O . THR A 1 370 ? 41.962 7.182 -8.742 1.00 86.88 370 THR A O 1
ATOM 2974 N N . GLY A 1 371 ? 42.112 5.955 -10.602 1.00 80.50 371 GLY A N 1
ATOM 2975 C CA . GLY A 1 371 ? 41.511 4.761 -9.997 1.00 80.50 371 GLY A CA 1
ATOM 2976 C C . GLY A 1 371 ? 42.302 4.234 -8.790 1.00 80.50 371 GLY A C 1
ATOM 2977 O O . GLY A 1 371 ? 41.713 3.747 -7.824 1.00 80.50 371 GLY A O 1
ATOM 2978 N N . GLU A 1 372 ? 43.631 4.381 -8.785 1.00 83.88 372 GLU A N 1
ATOM 2979 C CA . GLU A 1 372 ? 44.475 4.056 -7.627 1.00 83.88 372 GLU A CA 1
ATOM 2980 C C . GLU A 1 372 ? 44.207 4.977 -6.427 1.00 83.88 372 GLU A C 1
ATOM 2982 O O . GLU A 1 372 ? 44.056 4.500 -5.295 1.00 83.88 372 GLU A O 1
ATOM 2987 N N . GLU A 1 373 ? 44.104 6.283 -6.661 1.00 83.50 373 GLU A N 1
ATOM 2988 C CA . GLU A 1 373 ? 43.797 7.275 -5.625 1.00 83.50 373 GLU A CA 1
ATOM 2989 C C . GLU A 1 373 ? 42.366 7.137 -5.094 1.00 83.50 373 GLU A C 1
ATOM 2991 O O . GLU A 1 373 ? 42.132 7.397 -3.914 1.00 83.50 373 GLU A O 1
ATOM 2996 N N . PHE A 1 374 ? 41.432 6.661 -5.921 1.00 80.31 374 PHE A N 1
ATOM 2997 C CA . PHE A 1 374 ? 40.061 6.351 -5.520 1.00 80.31 374 PHE A CA 1
ATOM 2998 C C . PHE A 1 374 ? 39.981 5.097 -4.626 1.00 80.31 374 PHE A C 1
ATOM 3000 O O . PHE A 1 374 ? 39.346 5.120 -3.570 1.00 80.31 374 PHE A O 1
ATOM 3007 N N . ASN A 1 375 ? 40.688 4.019 -4.986 1.00 77.50 375 ASN A N 1
ATOM 3008 C CA . ASN A 1 375 ? 40.620 2.735 -4.271 1.00 77.50 375 ASN A CA 1
ATOM 3009 C C . ASN A 1 375 ? 41.446 2.710 -2.969 1.00 77.50 375 ASN A C 1
ATOM 3011 O O . ASN A 1 375 ? 41.080 2.049 -1.991 1.00 77.50 375 ASN A O 1
ATOM 3015 N N . THR A 1 376 ? 42.571 3.431 -2.920 1.00 79.88 376 THR A N 1
ATOM 3016 C CA . THR A 1 376 ? 43.523 3.374 -1.794 1.00 79.88 376 THR A CA 1
ATOM 3017 C C . THR A 1 376 ? 42.910 3.770 -0.435 1.00 79.88 376 THR A C 1
ATOM 3019 O O . THR A 1 376 ? 43.150 3.062 0.554 1.00 79.88 376 THR A O 1
ATOM 3022 N N . PRO A 1 377 ? 42.124 4.859 -0.316 1.00 75.31 377 PRO A N 1
ATOM 3023 C CA . PRO A 1 377 ? 41.472 5.240 0.938 1.00 75.31 377 PRO A CA 1
ATOM 3024 C C . PRO A 1 377 ? 40.450 4.206 1.422 1.00 75.31 377 PRO A C 1
ATOM 3026 O O . PRO A 1 377 ? 40.426 3.889 2.615 1.00 75.31 377 PRO A O 1
ATOM 3029 N N . ALA A 1 378 ? 39.652 3.641 0.510 1.00 68.81 378 ALA A N 1
ATOM 3030 C CA . ALA A 1 378 ? 38.648 2.626 0.828 1.00 68.81 378 ALA A CA 1
ATOM 3031 C C . ALA A 1 378 ? 39.302 1.346 1.371 1.00 68.81 378 ALA A C 1
ATOM 3033 O O . ALA A 1 378 ? 38.927 0.851 2.438 1.00 68.81 378 ALA A O 1
ATOM 3034 N N . MET A 1 379 ? 40.368 0.875 0.715 1.00 72.38 379 MET A N 1
ATOM 3035 C CA . MET A 1 379 ? 41.146 -0.277 1.178 1.00 72.38 379 MET A CA 1
ATOM 3036 C C . MET A 1 379 ? 41.760 -0.047 2.564 1.00 72.38 379 MET A C 1
ATOM 3038 O O . MET A 1 379 ? 41.662 -0.916 3.432 1.00 72.38 379 MET A O 1
ATOM 3042 N N . LYS A 1 380 ? 42.358 1.128 2.811 1.00 76.62 380 LYS A N 1
ATOM 3043 C CA . LYS A 1 380 ? 42.945 1.471 4.120 1.00 76.62 380 LYS A CA 1
ATOM 3044 C C . LYS A 1 380 ? 41.894 1.509 5.228 1.00 76.62 380 LYS A C 1
ATOM 3046 O O . LYS A 1 380 ? 42.142 0.972 6.307 1.00 76.62 380 LYS A O 1
ATOM 3051 N N . ARG A 1 381 ? 40.725 2.102 4.963 1.00 71.81 381 ARG A N 1
ATOM 3052 C CA . ARG A 1 381 ? 39.602 2.165 5.912 1.00 71.81 381 ARG A CA 1
ATOM 3053 C C . ARG A 1 381 ? 39.109 0.765 6.284 1.00 71.81 381 ARG A C 1
ATOM 3055 O O . ARG A 1 381 ? 39.019 0.450 7.471 1.00 71.81 381 ARG A O 1
ATOM 3062 N N . ASN A 1 382 ? 38.859 -0.082 5.287 1.00 65.19 382 ASN A N 1
ATOM 3063 C CA . ASN A 1 382 ? 38.361 -1.443 5.499 1.00 65.19 382 ASN A CA 1
ATOM 3064 C C . ASN A 1 382 ? 39.397 -2.323 6.213 1.00 65.19 382 ASN A C 1
ATOM 3066 O O . ASN A 1 382 ? 39.061 -3.060 7.142 1.00 65.19 382 ASN A O 1
ATOM 3070 N N . PHE A 1 383 ? 40.676 -2.192 5.853 1.00 72.00 383 PHE A N 1
ATOM 3071 C CA . PHE A 1 383 ? 41.758 -2.912 6.519 1.00 72.00 383 PHE A CA 1
ATOM 3072 C C . PHE A 1 383 ? 41.938 -2.475 7.981 1.00 72.00 383 PHE A C 1
ATOM 3074 O O . PHE A 1 383 ? 42.095 -3.321 8.859 1.00 72.00 383 PHE A O 1
ATOM 3081 N N . ALA A 1 384 ? 41.858 -1.174 8.278 1.00 72.50 384 ALA A N 1
ATOM 3082 C CA . ALA A 1 384 ? 41.937 -0.670 9.649 1.00 72.50 384 ALA A CA 1
ATOM 3083 C C . ALA A 1 384 ? 40.774 -1.179 10.523 1.00 72.50 384 ALA A C 1
ATOM 3085 O O . ALA A 1 384 ? 40.999 -1.627 11.649 1.00 72.50 384 ALA A O 1
ATOM 3086 N N . ALA A 1 385 ? 39.548 -1.182 9.990 1.00 66.81 385 ALA A N 1
ATOM 3087 C CA . ALA A 1 385 ? 38.373 -1.717 10.681 1.00 66.81 385 ALA A CA 1
ATOM 3088 C C . ALA A 1 385 ? 38.490 -3.230 10.960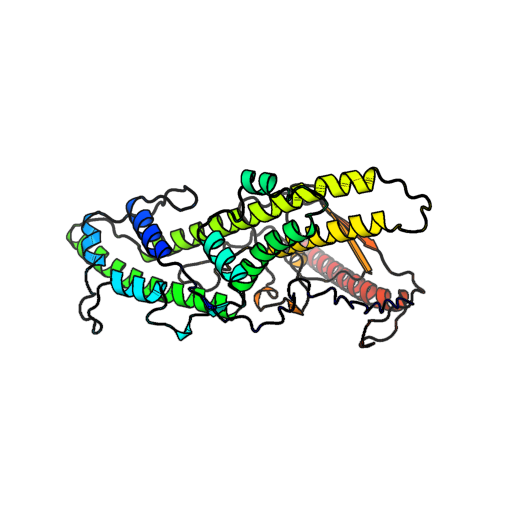 1.00 66.81 385 ALA A C 1
ATOM 3090 O O . ALA A 1 385 ? 38.118 -3.706 12.040 1.00 66.81 385 ALA A O 1
ATOM 3091 N N . LEU A 1 386 ? 39.066 -3.987 10.019 1.00 67.81 386 LEU A N 1
ATOM 3092 C CA . LEU A 1 386 ? 39.360 -5.409 10.199 1.00 67.81 386 LEU A CA 1
ATOM 3093 C C . LEU A 1 386 ? 40.375 -5.637 11.329 1.00 67.81 386 LEU A C 1
ATOM 3095 O O . LEU A 1 386 ? 40.140 -6.472 12.202 1.00 67.81 386 LEU A O 1
ATOM 3099 N N . GLN A 1 387 ? 41.470 -4.873 11.350 1.00 76.12 387 GLN A N 1
ATOM 3100 C CA . GLN A 1 387 ? 42.503 -4.966 12.390 1.00 76.12 387 GLN A CA 1
ATOM 3101 C C . GLN A 1 387 ? 41.941 -4.677 13.789 1.00 76.12 387 GLN A C 1
ATOM 3103 O O . GLN A 1 387 ? 42.230 -5.401 14.741 1.00 76.12 387 GLN A O 1
ATOM 3108 N N . GLU A 1 388 ? 41.091 -3.660 13.917 1.00 75.56 388 GLU A N 1
ATOM 3109 C CA . GLU A 1 388 ? 40.417 -3.324 15.175 1.00 75.56 388 GLU A CA 1
ATOM 3110 C C . GLU A 1 388 ? 39.476 -4.450 15.640 1.00 75.56 388 GLU A C 1
ATOM 3112 O O . GLU A 1 388 ? 39.444 -4.821 16.816 1.00 75.56 388 GLU A O 1
ATOM 3117 N N . THR A 1 389 ? 38.753 -5.066 14.703 1.00 70.19 389 THR A N 1
ATOM 3118 C CA . THR A 1 389 ? 37.873 -6.206 14.994 1.00 70.19 389 THR A CA 1
ATOM 3119 C C . THR A 1 389 ? 38.657 -7.435 15.457 1.00 70.19 389 THR A C 1
ATOM 3121 O O . THR A 1 389 ? 38.235 -8.117 16.396 1.00 70.19 389 THR A O 1
ATOM 3124 N N . LEU A 1 390 ? 39.807 -7.712 14.836 1.00 74.75 390 LEU A N 1
ATOM 3125 C CA . LEU A 1 390 ? 40.702 -8.799 15.239 1.00 74.75 390 LEU A CA 1
ATOM 3126 C C . LEU A 1 390 ? 41.241 -8.575 16.657 1.00 74.75 390 LEU A C 1
ATOM 3128 O O . LEU A 1 390 ? 41.105 -9.467 17.494 1.00 74.75 390 LEU A O 1
ATOM 3132 N N . LYS A 1 391 ? 41.719 -7.363 16.967 1.00 81.31 391 LYS A N 1
ATOM 3133 C CA . LYS A 1 391 ? 42.180 -6.990 18.316 1.00 81.31 391 LYS A CA 1
ATOM 3134 C C . LYS A 1 391 ? 41.098 -7.178 19.379 1.00 81.31 391 LYS A C 1
ATOM 3136 O O . LYS A 1 391 ? 41.360 -7.728 20.446 1.00 81.31 391 LYS A O 1
ATOM 3141 N N . ARG A 1 392 ? 39.854 -6.774 19.094 1.00 75.88 392 ARG A N 1
ATOM 3142 C CA . ARG A 1 392 ? 38.716 -6.963 20.016 1.00 75.88 392 ARG A CA 1
ATOM 3143 C C . ARG A 1 392 ? 38.384 -8.436 20.240 1.00 75.88 392 ARG A C 1
ATOM 3145 O O . ARG A 1 392 ? 38.076 -8.827 21.367 1.00 75.88 392 ARG A O 1
ATOM 3152 N N . LYS A 1 393 ? 38.438 -9.260 19.188 1.00 73.56 393 LYS A N 1
ATOM 3153 C CA . LYS A 1 393 ? 38.233 -10.714 19.301 1.00 73.56 393 LYS A CA 1
ATOM 3154 C C . LYS A 1 393 ? 39.331 -11.367 20.136 1.00 73.56 393 LYS A C 1
ATOM 3156 O O . LYS A 1 393 ? 39.010 -12.183 20.994 1.00 73.56 393 LYS A O 1
ATOM 3161 N N . GLU A 1 394 ? 40.580 -10.971 19.930 1.00 79.38 394 GLU A N 1
ATOM 3162 C CA . GLU A 1 394 ? 41.734 -11.464 20.683 1.00 79.38 394 GLU A CA 1
ATOM 3163 C C . GLU A 1 394 ? 41.656 -11.071 22.167 1.00 79.38 394 GLU A C 1
ATOM 3165 O O . GLU A 1 394 ? 41.785 -11.926 23.040 1.00 79.38 394 GLU A O 1
ATOM 3170 N N . ALA A 1 395 ? 41.301 -9.821 22.478 1.00 75.50 395 ALA A N 1
ATOM 3171 C CA . ALA A 1 395 ? 41.071 -9.374 23.855 1.00 75.50 395 ALA A CA 1
ATOM 3172 C C . ALA A 1 395 ? 39.939 -10.157 24.548 1.00 75.50 395 ALA A C 1
ATOM 3174 O O . ALA A 1 395 ? 40.069 -10.571 25.701 1.00 75.50 395 ALA A O 1
ATOM 3175 N N . LYS A 1 396 ? 38.832 -10.412 23.836 1.00 74.25 396 LYS A N 1
ATOM 3176 C CA . LYS A 1 396 ? 37.693 -11.189 24.352 1.00 74.25 396 LYS A CA 1
ATOM 3177 C C . LYS A 1 396 ? 38.037 -12.669 24.549 1.00 74.25 396 LYS A C 1
ATOM 3179 O O . LYS A 1 396 ? 37.547 -13.286 25.496 1.00 74.25 396 LYS A O 1
ATOM 3184 N N . TRP A 1 397 ? 38.862 -13.234 23.668 1.00 70.38 397 TRP A N 1
ATOM 3185 C CA . TRP A 1 397 ? 39.402 -14.586 23.799 1.00 70.38 397 TRP A CA 1
ATOM 3186 C C . TRP A 1 397 ? 40.306 -14.701 25.029 1.00 70.38 397 TRP A C 1
ATOM 3188 O O . TRP A 1 397 ? 40.079 -15.571 25.866 1.00 70.38 397 TRP A O 1
ATOM 3198 N N . ASN A 1 398 ? 41.245 -13.768 25.196 1.00 73.88 398 ASN A N 1
ATOM 3199 C CA . ASN A 1 398 ? 42.168 -13.744 26.330 1.00 73.88 398 ASN A CA 1
ATOM 3200 C C . ASN A 1 398 ? 41.434 -13.575 27.670 1.00 73.88 398 ASN A C 1
ATOM 3202 O O . ASN A 1 398 ? 41.762 -14.258 28.636 1.00 73.88 398 ASN A O 1
ATOM 3206 N N . LEU A 1 399 ? 40.388 -12.741 27.722 1.00 68.44 399 LEU A N 1
ATOM 3207 C CA . LEU A 1 399 ? 39.545 -12.588 28.912 1.00 68.44 399 LEU A CA 1
ATOM 3208 C C . LEU A 1 399 ? 38.800 -13.887 29.267 1.00 68.44 399 LEU A C 1
ATOM 3210 O O . LEU A 1 399 ? 38.750 -14.274 30.430 1.00 68.44 399 LEU A O 1
ATOM 3214 N N . ARG A 1 400 ? 38.240 -14.586 28.269 1.00 63.06 400 ARG A N 1
ATOM 3215 C CA . ARG A 1 400 ? 37.581 -15.887 28.480 1.00 63.06 400 ARG A CA 1
ATOM 3216 C C . ARG A 1 400 ? 38.562 -16.962 28.937 1.00 63.06 400 ARG A C 1
ATOM 3218 O O . ARG A 1 400 ? 38.230 -17.723 29.837 1.00 63.06 400 ARG A O 1
ATOM 3225 N N . ALA A 1 401 ? 39.750 -17.011 28.341 1.00 63.09 401 ALA A N 1
ATOM 3226 C CA . ALA A 1 401 ? 40.799 -17.941 28.740 1.00 63.09 401 ALA A CA 1
ATOM 3227 C C . ALA A 1 401 ? 41.262 -17.688 30.186 1.00 63.09 401 ALA A C 1
ATOM 3229 O O . ALA A 1 401 ? 41.442 -18.642 30.934 1.00 63.09 401 ALA A O 1
ATOM 3230 N N . ALA A 1 402 ? 41.377 -16.421 30.603 1.00 60.34 402 ALA A N 1
ATOM 3231 C CA . ALA A 1 402 ? 41.726 -16.051 31.975 1.00 60.34 402 ALA A CA 1
ATOM 3232 C C . ALA A 1 402 ? 40.649 -16.457 32.996 1.00 60.34 402 ALA A C 1
ATOM 3234 O O . ALA A 1 402 ? 40.993 -16.997 34.038 1.00 60.34 402 ALA A O 1
ATOM 3235 N N . ILE A 1 403 ? 39.363 -16.266 32.675 1.00 63.09 403 ILE A N 1
ATOM 3236 C CA . ILE A 1 403 ? 38.236 -16.679 33.536 1.00 63.09 403 ILE A CA 1
ATOM 3237 C C . ILE A 1 403 ? 38.174 -18.202 33.704 1.00 63.09 403 ILE A C 1
ATOM 3239 O O . ILE A 1 403 ? 37.776 -18.678 34.755 1.00 63.09 403 ILE A O 1
ATOM 3243 N N . ILE A 1 404 ? 38.546 -18.969 32.676 1.00 60.59 404 ILE A N 1
ATOM 3244 C CA . ILE A 1 404 ? 38.583 -20.441 32.739 1.00 60.59 404 ILE A CA 1
ATOM 3245 C C . ILE A 1 404 ? 39.795 -20.945 33.550 1.00 60.59 404 ILE A C 1
ATOM 3247 O O . ILE A 1 404 ? 39.776 -22.071 34.040 1.00 60.59 404 ILE A O 1
ATOM 3251 N N . ALA A 1 405 ? 40.852 -20.137 33.673 1.00 53.78 405 ALA A N 1
ATOM 3252 C CA . ALA A 1 405 ? 42.093 -20.496 34.360 1.00 53.78 405 ALA A CA 1
ATOM 3253 C C . ALA A 1 405 ? 42.123 -20.131 35.862 1.00 53.78 405 ALA A C 1
ATOM 3255 O O . ALA A 1 405 ? 43.021 -20.596 36.566 1.00 53.78 405 ALA A O 1
ATOM 3256 N N . THR A 1 406 ? 41.181 -19.312 36.342 1.00 45.69 406 THR A N 1
ATOM 3257 C CA . THR A 1 406 ? 40.906 -19.015 37.768 1.00 45.69 406 THR A CA 1
ATOM 3258 C C . THR A 1 406 ? 39.732 -19.829 38.268 1.00 45.69 406 THR A C 1
ATOM 3260 O O . THR A 1 406 ? 39.814 -20.326 39.411 1.00 45.69 406 THR A O 1
#

InterPro domains:
  IPR027443 Isopenicillin N synthase-like superfamily [G3DSA:2.60.120.330] (274-388)

Sequence (406 aa):
MVHRQSQDLEIDRHKWWLISVKKPPRDIVDRLMEPQTAVHFLEFCFSGILPNGKETALEKLNPDDMQYLHASPEGDEDGRPISERVMSRVGSVEDSDRLCLVVGKNIQSMKNRTCEGIIPLSEQRWKEKGLDQEDHFDIACQSRSAVVAAWEYLNQPRVAKNMRDTFHLLWGHWEELEVMINRQRMIDQEPPVSVTRLWLQFIVAHFQVVAERAHRWVIVHVNALRAPLLQRLAAHRPMNLDVVDSLQWKLTDRLHMLVEIASVADYAIMIPMHGYNGYTPPPIPPHILPALRDAHADWDLLTLLFQKAGQSGLEICPGREVVTEFGIGDGVPSEPGDFSGDRYSIALFNQPCKDALIQGAPEEVYPLVTGEEFNTPAMKRNFAALQETLKRKEAKWNLRAAIIAT

pLDDT: mean 72.91, std 17.78, range [22.02, 95.44]

Organism: NCBI:txid1392256

Secondary structure (DSSP, 8-state):
------------TT-TT----SS----EEE-SS-THHHHHHHHHHHH-B-TTSPBP-SPPPPGGGHHHHTSPPTT-SS---HHHHHHHHHTTSS-GGG-EEESSHHHHHHHHHHHTT--SS-HHHHHHTTTTSGGGHHHHHHHHHHHHHHHHHHHSHHHHHHHHHHHHHHHHHHHHHHHHHHHHHHHHTPPPP-HHHHHHHHHHHHHHHHHHHHHHHHHHHHHHHHHHHHHHHHH---S-SSS--HHHHHHHHHHHHHHHHHHHHHHHSS---TT-TT--PPPPPTTS-GGGS-----SSSEEEEEE-TT------PPPTTT--GGG--S-----TT---S---EEEEEEPPPTT-EE--TTT--S--EEHHHHHHHHHHHHHHHHHHHHHHHHHHHHHHHHHHH-

Radius of gyration: 27.8 Å; chains: 1; bounding box: 74×45×90 Å

Foldseek 3Di:
DDDDDDDDDPDPPPCPVPPPPVDQQPFDFAQLADLVLVVVLLVCLAVQQAPLRDGDPFHGDDPVLVVQQQFDFPPDPVRGGLVVQLSCLNRCVPPSVLTDGDRHPLLRVLLVCLLVLHQLDDPVVCVVVVCLDPVNLVVLLVSLVSNLVSLLVCVDPSNLVSSLVSLVSNLVSQVSSQVVVQVVCVVVVHDRGDSSVSSVSRVVRSQVSSLCSSLVSSLVSLVSNLVVLVVCLVVDDDPDPVDQDPSNVVSVVSNVSSVVSNLSSVPRSGRDCPPHPPDDADDADPPDDLVLLDDDDDLAPDKDKDWDPQADDDDDQPDPVSDDVVSPDSDDRDDPRHDPDDTDMDIDGHAADQQDWDADDDPSPDDTDGSVRSVVVVVVVVVVVVVVVVVVVVVVVVVVVVVVVD